Protein AF-A0A1Q7HRQ8-F1 (afdb_monomer)

Nearest PDB structures (foldseek):
  1cnt-assembly1_1  TM=3.971E-01  e=2.167E+00  Homo sapiens
  1o3x-assembly1_A  TM=3.430E-01  e=2.167E+00  Homo sapiens
  1oxz-assembly1_A  TM=3.107E-01  e=2.297E+00  Homo sapiens

Secondary structure (DSSP, 8-state):
-----PPP-----------S----SHHHHHHHHHHHHHHHHHHHHHHHHHHHHHHHTPPTTSPP--HHHH--SS--HHHHHHHHHHHHH---HHHHHHHHHHHHHHHHHHHHHHHHHHHHTTS-S-EEE--TT--HHHHHHHIIIIIS---HHHHHHHHHTS---PPPPTTPEEEEEEETTTTEEEEEEE-TTSSS-HHHHHHHHHHHHHHHHHHHHHHHHHHHHHHHHHHHHHHHHHHHHHHHHHHHHHHHHHHHHHHHHHHHHHHHHHHHHHEEEEEEEEHHHHHHTTSB-SSS-SB-S-S-----EEEETTT--EEEE-GGGGT-S---EEEEESTTS-BTTTEEEEE-TTT--EEEEES-HHHHTT-EEEEEEE-

Mean predicted aligned error: 17.18 Å

Radius of gyration: 60.54 Å; Cα contacts (8 Å, |Δi|>4): 424; chains: 1; bounding box: 107×87×144 Å

Sequence (379 aa):
MVVLGPVACSQGSEQLGFSKPTPATPEELLAELKEHQQRIDQATDAVLKRINEFNASRKPGERTIQFGEIFSQDFTDAQRDVLNQMITEEKDVSYKSLLEKIVADRDTIQNLQEKVMHLEQSLPDKFVVAKKGDRQHDLAMNYLVNESQVDPAKAKELLSQVDQTDELVPGNKVWFAYDPKQDVFRTYVTRGEANQTPLAVRRALQRKIISERDEARTERDSAQSERDAARAEVSQLQQVKAGLESDIAALQQNKAALEASVARLSGDLSFRQNSLFYHAANVRDLKERGVLSGVLKRVQDVKPVNFDTALDLRENTTITLEPRSFGLEHIGRVRVLPPIFQEGRDFRVETSEETGIARVTILDPELFKGKEVLLAVGG

pLDDT: mean 80.05, std 15.27, range [27.97, 98.0]

Solvent-accessible surface area (backbone atoms only — not comparable to full-atom values): 21644 Å² total; per-residue (Å²): 133,87,86,89,79,89,78,87,79,81,86,69,94,73,81,94,66,88,82,65,79,75,68,89,44,70,66,51,44,54,51,51,47,50,52,41,50,53,51,37,49,54,36,50,52,52,37,54,51,46,44,52,55,54,43,72,72,51,58,95,91,55,91,68,74,56,71,64,63,72,55,54,98,65,87,51,71,69,38,54,50,54,53,53,49,50,46,69,71,46,81,50,70,68,58,30,54,48,50,52,50,43,51,53,37,47,55,50,37,52,57,40,49,55,50,42,55,58,52,62,72,69,58,67,94,62,64,45,72,37,47,85,87,53,48,61,64,59,56,50,48,47,44,34,38,72,74,66,66,39,55,70,71,58,39,53,56,49,53,72,75,45,87,68,85,62,68,70,48,52,31,19,27,39,34,70,50,72,40,86,88,78,70,46,63,48,71,50,72,42,29,68,76,24,97,53,36,40,67,55,52,54,50,50,52,53,49,48,57,49,50,55,51,50,52,55,48,52,52,49,54,51,54,49,53,53,50,53,51,53,51,51,50,51,53,51,51,52,53,52,48,54,50,51,53,50,52,51,53,52,51,51,53,51,49,52,53,49,52,54,48,52,52,50,52,52,49,53,51,52,46,48,55,39,12,30,25,30,34,76,46,28,48,66,59,36,38,76,65,48,35,40,48,97,86,51,98,45,77,46,101,46,75,85,79,70,55,81,41,73,40,48,50,87,83,48,49,70,49,79,46,58,23,69,87,53,80,31,89,35,33,78,43,76,40,67,34,66,78,86,60,44,79,82,67,38,27,40,80,48,61,38,88,89,76,12,33,31,37,41,36,53,65,41,54,82,82,38,37,57,34,76,35,41,36,38,35,39,97

Foldseek 3Di:
DDDDDDDDDPPDPDDVDPPDPDQPDLVSLLVLLVVLLVLLVVLLVLLVVLLVVLQVPDDPPDDGDASCLQDDPDRDPVSVVVLVVCLVPDPDPVSNVSSVSSSVSSVSSVVSVVVSVVSVVVHDPDWDFDDPPDFLLVVQLCCCCPVVVHDSVLSVVQSVVEDRPQDDDGQKIKDWDADPVVRHIYIDIACGGPPDGSSRVVVVVVSVVVVVVVVVVVVVVVVVVVVVVVVVVVVVVVVVVVVVVVVVVVVVVVVVVVVVVVVVVVVVVLQLQQKFQEDEEELVVCVVQVQADPPDRAGDPHDDPPSPDIDRNVVFQKDKAAQVVHVHPAFPDKDKPPPVADDPAQWHWDADPVRRMIMIGGPNSNVRGNYYIYIHTYD

Structure (mmCIF, N/CA/C/O backbone):
data_AF-A0A1Q7HRQ8-F1
#
_entry.id   AF-A0A1Q7HRQ8-F1
#
loop_
_atom_site.group_PDB
_atom_site.id
_atom_site.type_symbol
_atom_site.label_atom_id
_atom_site.label_alt_id
_atom_site.label_comp_id
_atom_site.label_asym_id
_atom_site.label_entity_id
_atom_site.label_seq_id
_atom_site.pdbx_PDB_ins_code
_atom_site.Cartn_x
_atom_site.Cartn_y
_atom_site.Cartn_z
_atom_site.occupancy
_atom_site.B_iso_or_equiv
_atom_site.auth_seq_id
_atom_site.auth_comp_id
_atom_site.auth_asym_id
_atom_site.auth_atom_id
_atom_site.pdbx_PDB_model_num
ATOM 1 N N . MET A 1 1 ? 49.854 65.544 -51.986 1.00 34.00 1 MET A N 1
ATOM 2 C CA . MET A 1 1 ? 50.172 65.742 -50.557 1.00 34.00 1 MET A CA 1
ATOM 3 C C . MET A 1 1 ? 49.257 64.802 -49.773 1.00 34.00 1 MET A C 1
ATOM 5 O O . MET A 1 1 ? 48.062 64.965 -49.939 1.00 34.00 1 MET A O 1
ATOM 9 N N . VAL A 1 2 ? 49.829 63.827 -49.035 1.00 33.28 2 VAL A N 1
ATOM 10 C CA . VAL A 1 2 ? 49.237 62.997 -47.937 1.00 33.28 2 VAL A CA 1
ATOM 11 C C . VAL A 1 2 ? 47.999 62.138 -48.317 1.00 33.28 2 VAL A C 1
ATOM 13 O O . VAL A 1 2 ? 46.956 62.694 -48.613 1.00 33.28 2 VAL A O 1
ATOM 16 N N . VAL A 1 3 ? 48.060 60.814 -48.561 1.00 33.09 3 VAL A N 1
ATOM 17 C CA . VAL A 1 3 ? 48.326 59.589 -47.739 1.00 33.09 3 VAL A CA 1
ATOM 18 C C . VAL A 1 3 ? 47.228 59.234 -46.705 1.00 33.09 3 VAL A C 1
ATOM 20 O O . VAL A 1 3 ? 46.847 60.078 -45.904 1.00 33.09 3 VAL A O 1
ATOM 23 N N . LEU A 1 4 ? 46.871 57.928 -46.694 1.00 29.86 4 LEU A N 1
ATOM 24 C CA . LEU A 1 4 ? 46.039 57.113 -45.766 1.00 29.86 4 LEU A CA 1
ATOM 25 C C . LEU A 1 4 ? 44.524 57.173 -46.047 1.00 29.86 4 LEU A C 1
ATOM 27 O O . LEU A 1 4 ? 43.959 58.253 -46.070 1.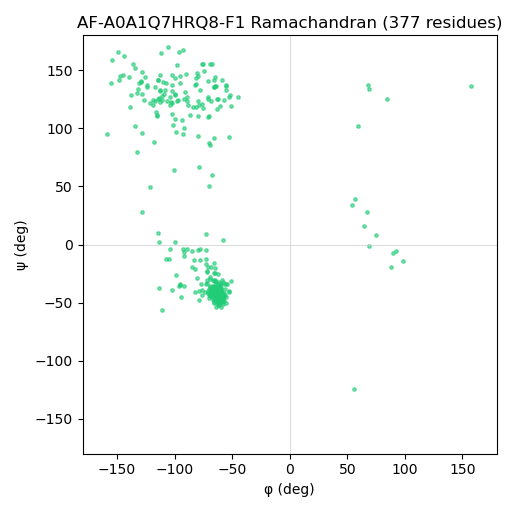00 29.86 4 LEU A O 1
ATOM 31 N N . GLY A 1 5 ? 43.745 56.105 -46.246 1.00 28.77 5 GLY A N 1
ATOM 32 C CA . GLY A 1 5 ? 43.883 54.641 -46.206 1.00 28.77 5 GLY A CA 1
ATOM 33 C C . GLY A 1 5 ? 42.454 54.087 -45.983 1.00 28.77 5 GLY A C 1
ATOM 34 O O . GLY A 1 5 ? 41.733 54.692 -45.189 1.00 28.77 5 GLY A O 1
ATOM 35 N N . PRO A 1 6 ? 41.961 53.034 -46.665 1.00 33.34 6 PRO A N 1
ATOM 36 C CA . PRO A 1 6 ? 40.614 52.540 -46.387 1.00 33.34 6 PRO A CA 1
ATOM 37 C C . PRO A 1 6 ? 40.611 51.629 -45.156 1.00 33.34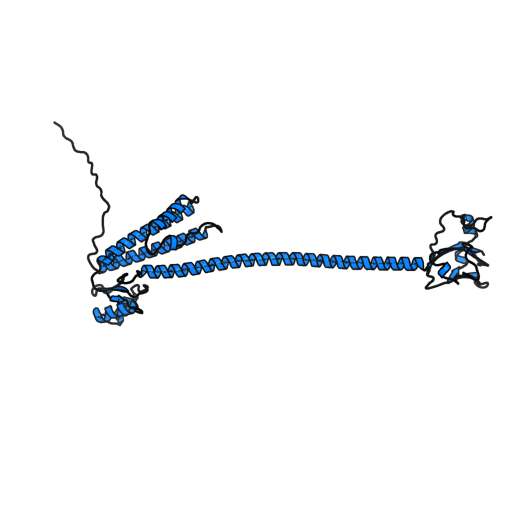 6 PRO A C 1
ATOM 39 O O . PRO A 1 6 ? 41.266 50.588 -45.115 1.00 33.34 6 PRO A O 1
ATOM 42 N N . VAL A 1 7 ? 39.855 52.069 -44.150 1.00 35.72 7 VAL A N 1
ATOM 43 C CA . VAL A 1 7 ? 39.479 51.313 -42.956 1.00 35.72 7 VAL A CA 1
ATOM 44 C C . VAL A 1 7 ? 38.591 50.138 -43.363 1.00 35.72 7 VAL A C 1
ATOM 46 O O . VAL A 1 7 ? 37.691 50.264 -44.191 1.00 35.72 7 VAL A O 1
ATOM 49 N N . ALA A 1 8 ? 38.889 48.994 -42.759 1.00 30.92 8 ALA A N 1
ATOM 50 C CA . ALA A 1 8 ? 38.213 47.726 -42.927 1.00 30.92 8 ALA A CA 1
ATOM 51 C C . ALA A 1 8 ? 36.701 47.803 -42.647 1.00 30.92 8 ALA A C 1
ATOM 53 O O . ALA A 1 8 ? 36.262 48.283 -41.605 1.00 30.92 8 ALA A O 1
ATOM 54 N N . CYS A 1 9 ? 35.924 47.216 -43.553 1.00 32.56 9 CYS A N 1
ATOM 55 C CA . CYS A 1 9 ? 34.624 46.618 -43.270 1.00 32.56 9 CYS A CA 1
ATOM 56 C C . CYS A 1 9 ? 34.618 45.245 -43.945 1.00 32.56 9 CYS A C 1
ATOM 58 O O . CYS A 1 9 ? 34.102 45.076 -45.044 1.00 32.56 9 CYS A O 1
ATOM 60 N N . SER A 1 10 ? 35.250 44.259 -43.305 1.00 30.36 10 SER A N 1
ATOM 61 C CA . SER A 1 10 ? 34.980 42.858 -43.605 1.00 30.36 10 SER A CA 1
ATOM 62 C C . SER A 1 10 ? 33.692 42.467 -42.882 1.00 30.36 10 SER A C 1
ATOM 64 O O . SER A 1 10 ? 33.711 42.078 -41.714 1.00 30.36 10 SER A O 1
ATOM 66 N N . GLN A 1 11 ? 32.560 42.569 -43.574 1.00 38.03 11 GLN A N 1
ATOM 67 C CA . GLN A 1 11 ? 31.455 41.649 -43.325 1.00 38.03 11 GLN A CA 1
ATOM 68 C C . GLN A 1 11 ? 31.898 40.277 -43.843 1.00 38.03 11 GLN A C 1
ATOM 70 O O . GLN A 1 11 ? 31.722 39.950 -45.011 1.00 38.03 11 GLN A O 1
ATOM 75 N N . GLY A 1 12 ? 32.565 39.518 -42.975 1.00 27.97 12 GLY A N 1
ATOM 76 C CA . GLY A 1 12 ? 32.836 38.101 -43.176 1.00 27.97 12 GLY A CA 1
ATOM 77 C C . GLY A 1 12 ? 31.718 37.301 -42.529 1.00 27.97 12 GLY A C 1
ATOM 78 O O . GLY A 1 12 ? 31.735 37.062 -41.326 1.00 27.97 12 GLY A O 1
ATOM 79 N N . SER A 1 13 ? 30.726 36.924 -43.325 1.00 36.97 13 SER A N 1
ATOM 80 C CA . SER A 1 13 ? 29.833 35.811 -43.032 1.00 36.97 13 SER A CA 1
ATOM 81 C C . SER A 1 13 ? 30.621 34.500 -43.140 1.00 36.97 13 SER A C 1
ATOM 83 O O . SER A 1 13 ? 30.630 33.860 -44.185 1.00 36.97 13 SER A O 1
ATOM 85 N N . GLU A 1 14 ? 31.291 34.114 -42.062 1.00 34.00 14 GLU A N 1
ATOM 86 C CA . GLU A 1 14 ? 31.842 32.777 -41.813 1.00 34.00 14 GLU A CA 1
ATOM 87 C C . GLU A 1 14 ? 31.539 32.517 -40.325 1.00 34.00 14 GLU A C 1
ATOM 89 O O . GLU A 1 14 ? 31.901 33.320 -39.477 1.00 34.00 14 GLU A O 1
ATOM 94 N N . GLN A 1 15 ? 30.762 31.521 -39.905 1.00 36.91 15 GLN A N 1
ATOM 95 C CA . GLN A 1 15 ? 31.028 30.096 -40.052 1.00 36.91 15 GLN A CA 1
ATOM 96 C C . GLN A 1 15 ? 29.711 29.297 -39.947 1.00 36.91 15 GLN A C 1
ATOM 98 O O . GLN A 1 15 ? 29.283 28.905 -38.866 1.00 36.91 15 GLN A O 1
ATOM 103 N N . LEU A 1 16 ? 29.104 28.983 -41.090 1.00 39.59 16 LEU A N 1
ATOM 104 C CA . LEU A 1 16 ? 28.415 27.703 -41.294 1.00 39.59 16 LEU A CA 1
ATOM 105 C C . LEU A 1 16 ? 29.382 26.828 -42.100 1.00 39.59 16 LEU A C 1
ATOM 107 O O . LEU A 1 16 ? 29.185 26.556 -43.280 1.00 39.59 16 LEU A O 1
ATOM 111 N N . GLY A 1 17 ? 30.523 26.523 -41.483 1.00 31.11 17 GLY A N 1
ATOM 112 C CA . GLY A 1 17 ? 31.618 25.791 -42.105 1.00 31.11 17 GLY A CA 1
ATOM 113 C C . GLY A 1 17 ? 31.499 24.304 -41.818 1.00 31.11 17 GLY A C 1
ATOM 114 O O . GLY A 1 17 ? 31.771 23.858 -40.705 1.00 31.11 17 GLY A O 1
ATOM 115 N N . PHE A 1 18 ? 31.115 23.547 -42.843 1.00 43.50 18 PHE A N 1
ATOM 116 C CA . PHE A 1 18 ? 31.461 22.140 -43.000 1.00 43.50 18 PHE A CA 1
ATOM 117 C C . PHE A 1 18 ? 32.987 21.992 -42.878 1.00 43.50 18 PHE A C 1
ATOM 119 O O . PHE A 1 18 ? 33.711 22.171 -43.851 1.00 43.50 18 PHE A O 1
ATOM 126 N N . SER A 1 19 ? 33.483 21.717 -41.672 1.00 41.75 19 SER A N 1
ATOM 127 C CA . SER A 1 19 ? 34.924 21.638 -41.389 1.00 41.75 19 SER A CA 1
ATOM 128 C C . SER A 1 19 ? 35.321 20.269 -40.841 1.00 41.75 19 SER A C 1
ATOM 130 O O . SER A 1 19 ? 36.021 20.152 -39.838 1.00 41.75 19 SER A O 1
ATOM 132 N N . LYS A 1 20 ? 34.878 19.220 -41.529 1.00 44.28 20 LYS A N 1
ATOM 133 C CA . LYS A 1 20 ? 35.647 17.983 -41.679 1.00 44.28 20 LYS A CA 1
ATOM 134 C C . LYS A 1 20 ? 35.683 17.664 -43.177 1.00 44.28 20 LYS A C 1
ATOM 136 O O . LYS A 1 20 ? 34.682 17.925 -43.847 1.00 44.28 20 LYS A O 1
ATOM 141 N N . PRO A 1 21 ? 36.811 17.175 -43.724 1.00 50.03 21 PRO A N 1
ATOM 142 C CA . PRO A 1 21 ? 36.829 16.703 -45.102 1.00 50.03 21 PRO A CA 1
ATOM 143 C C . PRO A 1 21 ? 35.741 15.638 -45.259 1.00 50.03 21 PRO A C 1
ATOM 145 O O . PRO A 1 21 ? 35.572 14.808 -44.366 1.00 50.03 21 PRO A O 1
ATOM 148 N N . THR A 1 22 ? 34.986 15.697 -46.358 1.00 49.09 22 THR A N 1
ATOM 149 C CA . THR A 1 22 ? 34.034 14.652 -46.745 1.00 49.09 22 THR A CA 1
ATOM 150 C C . THR A 1 22 ? 34.717 13.293 -46.567 1.00 49.09 22 THR A C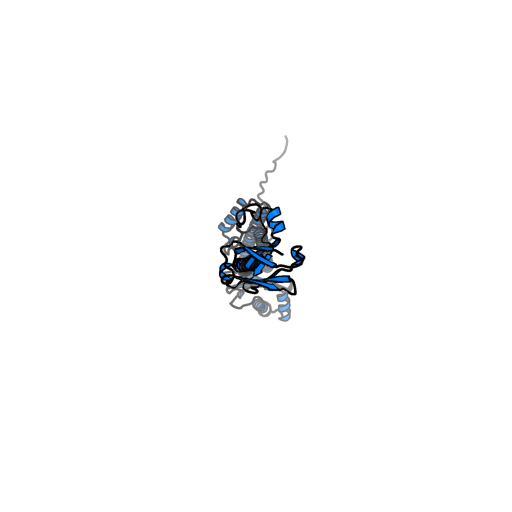 1
ATOM 152 O O . THR A 1 22 ? 35.829 13.152 -47.086 1.00 49.09 22 THR A O 1
ATOM 155 N N . PRO A 1 23 ? 34.126 12.330 -45.835 1.00 53.41 23 PRO A N 1
ATOM 156 C CA . PRO A 1 23 ? 34.759 11.037 -45.588 1.00 53.41 23 PRO A CA 1
ATOM 157 C C . PRO A 1 23 ? 35.219 10.432 -46.915 1.00 53.41 23 PRO A C 1
ATOM 159 O O . PRO A 1 23 ? 34.419 10.254 -47.836 1.00 53.41 23 PRO A O 1
ATOM 162 N N . ALA A 1 24 ? 36.523 10.207 -47.056 1.00 60.47 24 ALA A N 1
ATOM 163 C CA . ALA A 1 24 ? 37.136 9.879 -48.339 1.00 60.47 24 ALA A CA 1
ATOM 164 C C . ALA A 1 24 ? 37.020 8.381 -48.654 1.00 60.47 24 ALA A C 1
ATOM 166 O O . ALA A 1 24 ? 37.250 7.962 -49.790 1.00 60.47 24 ALA A O 1
ATOM 167 N N . THR A 1 25 ? 36.659 7.569 -47.655 1.00 67.62 25 THR A N 1
ATOM 168 C CA . THR A 1 25 ? 36.551 6.114 -47.768 1.00 67.62 25 THR A CA 1
ATOM 169 C C . THR A 1 25 ? 35.262 5.576 -47.127 1.00 67.62 25 THR A C 1
ATOM 171 O O . THR A 1 25 ? 34.768 6.143 -46.149 1.00 67.62 25 THR A O 1
ATOM 174 N N . PRO A 1 26 ? 34.725 4.439 -47.617 1.00 67.44 26 PRO A N 1
ATOM 175 C CA . PRO A 1 26 ? 33.614 3.726 -46.975 1.00 67.44 26 PRO A CA 1
ATOM 176 C C . PRO A 1 26 ? 33.816 3.429 -45.489 1.00 67.44 26 PRO A C 1
ATOM 178 O O . PRO A 1 26 ? 32.873 3.376 -44.709 1.00 67.44 26 PRO A O 1
ATOM 181 N N . GLU A 1 27 ? 35.065 3.227 -45.098 1.00 67.62 27 GLU A N 1
ATOM 182 C CA . GLU A 1 27 ? 35.464 2.939 -43.732 1.00 67.62 27 GLU A CA 1
ATOM 183 C C . GLU A 1 27 ? 35.294 4.128 -42.789 1.00 67.62 27 GLU A C 1
ATOM 185 O O . GLU A 1 27 ? 34.790 3.960 -41.677 1.00 67.62 27 GLU A O 1
ATOM 190 N N . GLU A 1 28 ? 35.678 5.321 -43.243 1.00 72.69 28 GLU A N 1
ATOM 191 C CA . GLU A 1 28 ? 35.481 6.571 -42.508 1.00 72.69 28 GLU A CA 1
ATOM 192 C C . GLU A 1 28 ? 33.989 6.908 -42.390 1.00 72.69 28 GLU A C 1
ATOM 194 O O . GLU A 1 28 ? 33.544 7.296 -41.311 1.00 72.69 28 GLU A O 1
ATOM 199 N N . LEU A 1 29 ? 33.202 6.663 -43.448 1.00 73.12 29 LEU A N 1
ATOM 200 C CA . LEU A 1 29 ? 31.741 6.822 -43.428 1.00 73.12 29 LEU A CA 1
ATOM 201 C C . LEU A 1 29 ? 31.083 5.936 -42.367 1.00 73.12 29 LEU A C 1
ATOM 203 O O . LEU A 1 29 ? 30.285 6.414 -41.564 1.00 73.12 29 LEU A O 1
ATOM 207 N N . LEU A 1 30 ? 31.434 4.647 -42.336 1.00 71.06 30 LEU A N 1
ATOM 208 C CA . LEU A 1 30 ? 30.889 3.694 -41.365 1.00 71.06 30 LEU A CA 1
ATOM 209 C C . LEU A 1 30 ? 31.308 4.032 -39.926 1.00 71.06 30 LEU A C 1
ATOM 211 O O . LEU A 1 30 ? 30.523 3.846 -38.995 1.00 71.06 30 LEU A O 1
ATOM 215 N N . ALA A 1 31 ? 32.528 4.538 -39.730 1.00 74.69 31 ALA A N 1
ATOM 216 C CA . ALA A 1 31 ? 32.993 4.986 -38.421 1.00 74.69 31 ALA A CA 1
ATOM 217 C C . ALA A 1 31 ? 32.222 6.225 -37.929 1.00 74.69 31 ALA A C 1
ATOM 219 O O . ALA A 1 31 ? 31.790 6.250 -36.776 1.00 74.69 31 ALA A O 1
ATOM 220 N N . GLU A 1 32 ? 31.997 7.216 -38.797 1.00 78.31 32 GLU A N 1
ATOM 221 C CA . GLU A 1 32 ? 31.245 8.432 -38.457 1.00 78.31 32 GLU A CA 1
ATOM 222 C C . GLU A 1 32 ? 29.758 8.136 -38.202 1.00 78.31 32 GLU A C 1
ATOM 224 O O . GLU A 1 32 ? 29.182 8.621 -37.226 1.00 78.31 32 GLU A O 1
ATOM 229 N N . LEU A 1 33 ? 29.160 7.250 -39.003 1.00 74.88 33 LEU A N 1
ATOM 230 C CA . LEU A 1 33 ? 27.805 6.732 -38.797 1.00 74.88 33 LEU A CA 1
ATOM 231 C C . LEU A 1 33 ? 27.634 6.065 -37.428 1.00 74.88 33 LEU A C 1
ATOM 233 O O . LEU A 1 33 ? 26.642 6.310 -36.734 1.00 74.88 33 LEU A O 1
ATOM 237 N N . LYS A 1 34 ? 28.607 5.244 -37.022 1.00 72.25 34 LYS A N 1
ATOM 238 C CA . LYS A 1 34 ? 28.610 4.594 -35.708 1.00 72.25 34 LYS A CA 1
ATOM 239 C C . LYS A 1 34 ? 28.783 5.605 -34.573 1.00 72.25 34 LYS A C 1
ATOM 241 O O . LYS A 1 34 ? 28.069 5.526 -33.576 1.00 72.25 34 LYS A O 1
ATOM 246 N N . GLU A 1 35 ? 29.683 6.578 -34.726 1.00 80.19 35 GLU A N 1
ATOM 247 C CA . GLU A 1 35 ? 29.875 7.650 -33.740 1.00 80.19 35 GLU A CA 1
ATOM 248 C C . GLU A 1 35 ? 28.579 8.451 -33.537 1.00 80.19 35 GLU A C 1
ATOM 250 O O . GLU A 1 35 ? 28.166 8.711 -32.406 1.00 80.19 35 GLU A O 1
ATOM 255 N N . HIS A 1 36 ? 27.912 8.834 -34.628 1.00 78.88 36 HIS A N 1
ATOM 256 C CA . HIS A 1 36 ? 26.669 9.597 -34.560 1.00 78.88 36 HIS A CA 1
ATOM 257 C C . HIS A 1 36 ? 25.531 8.796 -33.924 1.00 78.88 36 HIS A C 1
ATOM 259 O O . HIS A 1 36 ? 24.822 9.349 -33.084 1.00 78.88 36 HIS A O 1
ATOM 265 N N . GLN A 1 37 ? 25.399 7.501 -34.226 1.00 72.88 37 GLN A N 1
ATOM 266 C CA . GLN A 1 37 ? 24.450 6.628 -33.527 1.00 72.88 37 GLN A CA 1
ATOM 267 C C . GLN A 1 37 ? 24.729 6.562 -32.022 1.00 72.88 37 GLN A C 1
ATOM 269 O O . GLN A 1 37 ? 23.830 6.822 -31.226 1.00 72.88 37 GLN A O 1
ATOM 274 N N . GLN A 1 38 ? 25.981 6.332 -31.620 1.00 76.69 38 GLN A N 1
ATOM 275 C CA . GLN A 1 38 ? 26.338 6.261 -30.202 1.00 76.69 38 GLN A CA 1
ATOM 276 C C . GLN A 1 38 ? 26.032 7.572 -29.458 1.00 76.69 38 GLN A C 1
ATOM 278 O O . GLN A 1 38 ? 25.578 7.560 -28.314 1.00 76.69 38 GLN A O 1
ATOM 283 N N . ARG A 1 39 ? 26.249 8.723 -30.103 1.00 79.62 39 ARG A N 1
ATOM 284 C CA . ARG A 1 39 ? 25.900 10.034 -29.534 1.00 79.62 39 ARG A CA 1
ATOM 285 C C . ARG A 1 39 ? 24.393 10.232 -29.421 1.00 79.62 39 ARG A C 1
ATOM 287 O O . ARG A 1 39 ? 23.931 10.778 -28.421 1.00 79.62 39 ARG A O 1
ATOM 294 N N . ILE A 1 40 ? 23.633 9.765 -30.411 1.00 77.06 40 ILE A N 1
ATOM 295 C CA . ILE A 1 40 ? 22.170 9.754 -30.351 1.00 77.06 40 ILE A CA 1
ATOM 296 C C . ILE A 1 40 ? 21.699 8.929 -29.147 1.00 77.06 40 ILE A C 1
ATOM 298 O O . ILE A 1 40 ? 20.793 9.356 -28.431 1.00 77.06 40 ILE A O 1
ATOM 302 N N . ASP A 1 41 ? 22.325 7.787 -28.884 1.00 72.88 41 ASP A N 1
ATOM 303 C CA . ASP A 1 41 ? 21.980 6.916 -27.759 1.00 72.88 41 ASP A CA 1
ATOM 304 C C . ASP A 1 41 ? 22.258 7.565 -26.412 1.00 72.88 41 ASP A C 1
ATOM 306 O O . ASP A 1 41 ? 21.367 7.650 -25.570 1.00 72.88 41 ASP A O 1
ATOM 310 N N . GLN A 1 42 ? 23.459 8.118 -26.247 1.00 80.25 42 GLN A N 1
ATOM 311 C CA . GLN A 1 42 ? 23.848 8.832 -25.033 1.00 80.25 42 GLN A CA 1
ATOM 312 C C . GLN A 1 42 ? 22.912 10.008 -24.736 1.00 80.25 42 GLN A C 1
ATOM 314 O O . GLN A 1 42 ? 22.495 10.191 -23.592 1.00 80.25 42 GLN A O 1
ATOM 319 N N . ALA A 1 43 ? 22.550 10.786 -25.760 1.00 81.06 43 ALA A N 1
ATOM 320 C CA . ALA A 1 43 ? 21.588 11.874 -25.617 1.00 81.06 43 ALA A CA 1
ATOM 321 C C . ALA A 1 43 ? 20.188 11.345 -25.259 1.00 81.06 43 ALA A C 1
ATOM 323 O O . ALA A 1 43 ? 19.502 11.919 -24.417 1.00 81.06 43 ALA A O 1
ATOM 324 N N . THR A 1 44 ? 19.776 10.213 -25.837 1.00 76.44 44 THR A N 1
ATOM 325 C CA . THR A 1 44 ? 18.477 9.587 -25.540 1.00 76.44 44 THR A CA 1
ATOM 326 C C . THR A 1 44 ? 18.401 9.122 -24.085 1.00 76.44 44 THR A C 1
ATOM 328 O O . THR A 1 44 ? 17.426 9.416 -23.391 1.00 76.44 44 THR A O 1
ATOM 331 N N . ASP A 1 45 ? 19.443 8.448 -23.598 1.00 77.06 45 ASP A N 1
ATOM 332 C CA . ASP A 1 45 ? 19.545 8.001 -22.208 1.00 77.06 45 ASP A CA 1
ATOM 333 C C . ASP A 1 45 ? 19.593 9.183 -21.233 1.00 77.06 45 ASP A C 1
ATOM 335 O O . ASP A 1 45 ? 18.968 9.144 -20.167 1.00 77.06 45 ASP A O 1
ATOM 339 N N . ALA A 1 46 ? 20.288 10.264 -21.603 1.00 82.69 46 ALA A N 1
ATOM 340 C CA . ALA A 1 46 ? 20.312 11.493 -20.822 1.00 82.69 46 ALA A CA 1
ATOM 341 C C . ALA A 1 46 ? 18.907 12.099 -20.686 1.00 82.69 46 ALA A C 1
ATOM 343 O O . ALA A 1 46 ? 18.502 12.435 -19.570 1.00 82.69 46 ALA A O 1
ATOM 344 N N . VAL A 1 47 ? 18.131 12.163 -21.775 1.00 81.69 47 VAL A N 1
ATOM 345 C CA . VAL A 1 47 ? 16.742 12.640 -21.717 1.00 81.69 47 VAL A CA 1
ATOM 346 C C . VAL A 1 47 ? 15.886 11.735 -20.843 1.00 81.69 47 VAL A C 1
ATOM 348 O O . VAL A 1 47 ? 15.177 12.234 -19.973 1.00 81.69 47 VAL A O 1
ATOM 351 N N . LEU A 1 48 ? 15.979 10.413 -21.004 1.00 79.50 48 LEU A N 1
ATOM 352 C CA . LEU A 1 48 ? 15.245 9.470 -20.157 1.00 79.50 48 LEU A CA 1
ATOM 353 C C . LEU A 1 48 ? 15.545 9.693 -18.675 1.00 79.50 48 LEU A C 1
ATOM 355 O O . LEU A 1 48 ? 14.632 9.742 -17.850 1.00 79.50 48 LEU A O 1
ATOM 359 N N . LYS A 1 49 ? 16.821 9.861 -18.325 1.00 82.94 49 LYS A N 1
ATOM 360 C CA . LYS A 1 49 ? 17.228 10.146 -16.950 1.00 82.94 49 LYS A CA 1
ATOM 361 C C . LYS A 1 49 ? 16.619 11.455 -16.445 1.00 82.94 49 LYS A C 1
ATOM 363 O O . LYS A 1 49 ? 16.079 11.470 -15.344 1.00 82.94 49 LYS A O 1
ATOM 368 N N . ARG A 1 50 ? 16.629 12.512 -17.259 1.00 84.62 50 ARG A N 1
ATOM 369 C CA . ARG A 1 50 ? 16.054 13.820 -16.902 1.00 84.62 50 ARG A CA 1
ATOM 370 C C . ARG A 1 50 ? 14.541 13.793 -16.752 1.00 84.62 50 ARG A C 1
ATOM 372 O O . ARG A 1 50 ? 14.031 14.419 -15.833 1.00 84.62 50 ARG A O 1
ATOM 379 N N . ILE A 1 51 ? 13.833 13.051 -17.600 1.00 82.69 51 ILE A N 1
ATOM 380 C CA . ILE A 1 51 ? 12.387 12.840 -17.452 1.00 82.69 51 ILE A CA 1
ATOM 381 C C . ILE A 1 51 ? 12.096 12.127 -16.134 1.00 82.69 51 ILE A C 1
ATOM 383 O O . ILE A 1 51 ? 11.208 12.545 -15.399 1.00 82.69 51 ILE A O 1
ATOM 387 N N . ASN A 1 52 ? 12.862 11.081 -15.804 1.00 80.62 52 ASN A N 1
ATOM 388 C CA . ASN A 1 52 ? 12.698 10.371 -14.536 1.00 80.62 52 ASN A CA 1
ATOM 389 C C . ASN A 1 52 ? 12.973 11.290 -13.334 1.00 80.62 52 ASN A C 1
ATOM 391 O O . ASN A 1 52 ? 12.211 11.271 -12.372 1.00 80.62 52 ASN A O 1
ATOM 395 N N . GLU A 1 53 ? 14.036 12.098 -13.390 1.00 84.44 53 GLU A N 1
ATOM 396 C CA . GLU A 1 53 ? 14.363 13.095 -12.361 1.00 84.44 53 GLU A CA 1
ATOM 397 C C . GLU A 1 53 ? 13.238 14.127 -12.204 1.00 84.44 53 GLU A C 1
ATOM 399 O O . GLU A 1 53 ? 12.787 14.382 -11.087 1.00 84.44 53 GLU A O 1
ATOM 404 N N . PHE A 1 54 ? 12.735 14.663 -13.319 1.00 84.25 54 PHE A N 1
ATOM 405 C CA . PHE A 1 54 ? 11.611 15.593 -13.337 1.00 84.25 54 PHE A CA 1
ATOM 406 C C . PHE A 1 54 ? 10.359 14.954 -12.722 1.00 84.25 54 PHE A C 1
ATOM 408 O O . PHE A 1 54 ? 9.824 15.482 -11.753 1.00 84.25 54 PHE A O 1
ATOM 415 N N . ASN A 1 55 ? 9.935 13.781 -13.195 1.00 84.12 55 ASN A N 1
ATOM 416 C CA . ASN A 1 55 ? 8.729 13.108 -12.708 1.00 84.12 55 ASN A CA 1
ATOM 417 C C . ASN A 1 55 ? 8.819 12.724 -11.224 1.00 84.12 55 ASN A C 1
ATOM 419 O O . ASN A 1 55 ? 7.841 12.880 -10.499 1.00 84.12 55 ASN A O 1
ATOM 423 N N . ALA A 1 56 ? 9.985 12.275 -10.750 1.00 81.75 56 ALA A N 1
ATOM 424 C CA . ALA A 1 56 ? 10.192 11.914 -9.346 1.00 81.75 56 ALA A CA 1
ATOM 425 C C . ALA A 1 56 ? 10.094 13.115 -8.391 1.00 81.75 56 ALA A C 1
ATOM 427 O O . ALA A 1 56 ? 9.798 12.944 -7.211 1.00 81.75 56 ALA A O 1
ATOM 428 N N . SER A 1 57 ? 10.344 14.325 -8.891 1.00 81.00 57 SER A N 1
ATOM 429 C CA . SER A 1 57 ? 10.223 15.562 -8.115 1.00 81.00 57 SER A CA 1
ATOM 430 C C . SER A 1 57 ? 8.798 16.138 -8.064 1.00 81.00 57 SER A C 1
ATOM 432 O O . SER A 1 57 ? 8.553 17.103 -7.335 1.00 81.00 57 SER A O 1
ATOM 434 N N . ARG A 1 58 ? 7.838 15.548 -8.794 1.00 80.50 58 ARG A N 1
ATOM 435 C CA . ARG A 1 58 ? 6.444 16.018 -8.841 1.00 80.50 58 ARG A CA 1
ATOM 436 C C . ARG A 1 58 ? 5.636 15.537 -7.648 1.00 80.50 58 ARG A C 1
ATOM 438 O O . ARG A 1 58 ? 5.774 14.405 -7.184 1.00 80.50 58 ARG A O 1
ATOM 445 N N . LYS A 1 59 ? 4.741 16.401 -7.170 1.00 77.94 59 LYS A N 1
ATOM 446 C CA . LYS A 1 59 ? 3.760 16.016 -6.149 1.00 77.94 59 LYS A CA 1
ATOM 447 C C . LYS A 1 59 ? 2.632 15.189 -6.778 1.00 77.94 59 LYS A C 1
ATOM 449 O O . LYS A 1 59 ? 2.346 15.354 -7.966 1.00 77.94 59 LYS A O 1
ATOM 454 N N . PRO A 1 60 ? 1.938 14.348 -5.990 1.00 71.25 60 PRO A N 1
ATOM 455 C CA . PRO A 1 60 ? 0.757 13.636 -6.467 1.00 71.25 60 PRO A CA 1
ATOM 456 C C . PRO A 1 60 ? -0.269 14.595 -7.094 1.00 71.25 60 PRO A C 1
ATOM 458 O O . PRO A 1 60 ? -0.655 15.583 -6.472 1.00 71.25 60 PRO A O 1
ATOM 461 N N . GLY A 1 61 ? -0.694 14.304 -8.327 1.00 68.31 61 GLY A N 1
ATOM 462 C CA . GLY A 1 61 ? -1.653 15.115 -9.091 1.00 68.31 61 GLY A CA 1
ATOM 463 C C . GLY A 1 61 ? -1.040 16.213 -9.970 1.00 68.31 61 GLY A C 1
ATOM 464 O O . GLY A 1 61 ? -1.759 16.821 -10.761 1.00 68.31 61 GLY A O 1
ATOM 465 N N . GLU A 1 62 ? 0.268 16.461 -9.886 1.00 76.56 62 GLU A N 1
ATOM 466 C CA . GLU A 1 62 ? 0.954 17.366 -10.810 1.00 76.56 62 GLU A CA 1
ATOM 467 C C . GLU A 1 62 ? 1.287 16.671 -12.140 1.00 76.56 62 GLU A C 1
ATOM 469 O O . GLU A 1 62 ? 1.572 15.475 -12.188 1.00 76.56 62 GLU A O 1
ATOM 474 N N . ARG A 1 63 ? 1.279 17.432 -13.245 1.00 76.50 63 ARG A N 1
ATOM 475 C CA . ARG A 1 63 ? 1.564 16.893 -14.583 1.00 76.50 63 ARG A CA 1
ATOM 476 C C . ARG A 1 63 ? 2.994 16.354 -14.666 1.00 76.50 63 ARG A C 1
ATOM 478 O O . ARG A 1 63 ? 3.944 17.103 -14.424 1.00 76.50 63 ARG A O 1
ATOM 485 N N . THR A 1 64 ? 3.123 15.093 -15.062 1.00 81.25 64 THR A N 1
ATOM 486 C CA . THR A 1 64 ? 4.376 14.419 -15.430 1.00 81.25 64 THR A CA 1
ATOM 487 C C . THR A 1 64 ? 4.582 14.450 -16.942 1.00 81.25 64 THR A C 1
ATOM 489 O O . THR A 1 64 ? 3.642 14.712 -17.691 1.00 81.25 64 THR A O 1
ATOM 492 N N . ILE A 1 65 ? 5.798 14.151 -17.393 1.00 77.56 65 ILE A N 1
ATOM 493 C CA . ILE A 1 65 ? 6.122 14.024 -18.816 1.00 77.56 65 ILE A CA 1
ATOM 494 C C . ILE A 1 65 ? 6.363 12.562 -19.146 1.00 77.56 65 ILE A C 1
ATOM 496 O O . ILE A 1 65 ? 7.125 11.881 -18.460 1.00 77.56 65 ILE A O 1
ATOM 500 N N . GLN A 1 66 ? 5.754 12.095 -20.228 1.00 73.38 66 GLN A N 1
ATOM 501 C CA . GLN A 1 66 ? 6.036 10.777 -20.776 1.00 73.38 66 GLN A CA 1
ATOM 502 C C . GLN A 1 66 ? 7.067 10.888 -21.896 1.00 73.38 66 GLN A C 1
ATOM 504 O O . GLN A 1 66 ? 6.991 11.774 -22.744 1.00 73.38 66 GLN A O 1
ATOM 509 N N . PHE A 1 67 ? 8.018 9.956 -21.963 1.00 71.81 67 PHE A N 1
ATOM 510 C CA . PHE A 1 67 ? 9.037 9.968 -23.021 1.00 71.81 67 PHE A CA 1
ATOM 511 C C . PHE A 1 67 ? 8.429 9.935 -24.436 1.00 71.81 67 PHE A C 1
ATOM 513 O O . PHE A 1 67 ? 8.951 10.575 -25.348 1.00 71.81 67 PHE A O 1
ATOM 520 N N . GLY A 1 68 ? 7.296 9.245 -24.621 1.00 65.31 68 GLY A N 1
ATOM 521 C CA . GLY A 1 68 ? 6.569 9.206 -25.896 1.00 65.31 68 GLY A CA 1
ATOM 522 C C . GLY A 1 68 ? 5.980 10.553 -26.336 1.00 65.31 68 GLY A C 1
ATOM 523 O O . GLY A 1 68 ? 5.819 10.773 -27.534 1.00 65.31 68 GLY A O 1
ATOM 524 N N . GLU A 1 69 ? 5.725 11.473 -25.399 1.00 67.31 69 GLU A N 1
ATOM 525 C CA . GLU A 1 69 ? 5.294 12.845 -25.707 1.00 67.31 69 GLU A CA 1
ATOM 526 C C . GLU A 1 69 ? 6.438 13.678 -26.301 1.00 67.31 69 GLU A C 1
ATOM 528 O O . GLU A 1 69 ? 6.181 14.621 -27.043 1.00 67.31 69 GLU A O 1
ATOM 533 N N . ILE A 1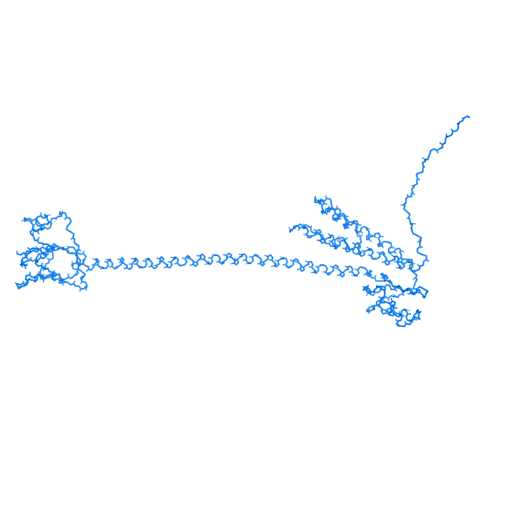 70 ? 7.691 13.301 -26.020 1.00 67.62 70 ILE A N 1
ATOM 534 C CA . ILE A 1 70 ? 8.899 14.012 -26.466 1.00 67.62 70 ILE A CA 1
ATOM 535 C C . ILE A 1 70 ? 9.486 13.396 -27.743 1.00 67.62 70 ILE A C 1
ATOM 537 O O . ILE A 1 70 ? 9.992 14.118 -28.605 1.00 67.62 70 ILE A O 1
ATOM 541 N N . PHE A 1 71 ? 9.408 12.065 -27.867 1.00 63.66 71 PHE A N 1
ATOM 542 C CA . PHE A 1 71 ? 9.968 11.300 -28.981 1.00 63.66 71 PHE A CA 1
ATOM 543 C C . PHE A 1 71 ? 8.927 10.362 -29.598 1.00 63.66 71 PHE A C 1
ATOM 545 O O . PHE A 1 71 ? 8.740 9.219 -29.156 1.00 63.66 71 PHE A O 1
ATOM 552 N N . SER A 1 72 ? 8.281 10.826 -30.667 1.00 59.81 72 SER A N 1
ATOM 553 C CA . SER A 1 72 ? 7.556 9.957 -31.601 1.00 59.81 72 SER A CA 1
ATOM 554 C C . SER A 1 72 ? 8.451 9.527 -32.774 1.00 59.81 72 SER A C 1
ATOM 556 O O . SER A 1 72 ? 9.576 10.002 -32.916 1.00 59.81 72 SER A O 1
ATOM 558 N N . GLN A 1 73 ? 8.000 8.538 -33.558 1.00 50.91 73 GLN A N 1
ATOM 559 C CA . GLN A 1 73 ? 8.757 8.015 -34.710 1.00 50.91 73 GLN A CA 1
ATOM 560 C C . GLN A 1 73 ? 8.982 9.085 -35.791 1.00 50.91 73 GLN A C 1
ATOM 562 O O . GLN A 1 73 ? 9.996 9.030 -36.483 1.00 50.91 73 GLN A O 1
ATOM 567 N N . ASP A 1 74 ? 8.092 10.079 -35.839 1.00 53.50 74 ASP A N 1
ATOM 568 C CA . ASP A 1 74 ? 8.155 11.243 -36.711 1.00 53.50 74 ASP A CA 1
ATOM 569 C C . ASP A 1 74 ? 8.330 12.485 -35.829 1.00 53.50 74 ASP A C 1
ATOM 571 O O . ASP A 1 74 ? 7.439 12.846 -35.066 1.00 53.50 74 ASP A O 1
ATOM 575 N N . PHE A 1 75 ? 9.495 13.130 -35.876 1.00 54.19 75 PHE A N 1
ATOM 576 C CA . PHE A 1 75 ? 9.785 14.317 -35.068 1.00 54.19 75 PHE A CA 1
ATOM 577 C C . PHE A 1 75 ? 8.885 15.479 -35.503 1.00 54.19 75 PHE A C 1
ATOM 579 O O . PHE A 1 75 ? 9.217 16.221 -36.421 1.00 54.19 75 PHE A O 1
ATOM 586 N N . THR A 1 76 ? 7.722 15.626 -34.870 1.00 59.59 76 THR A N 1
ATOM 587 C CA . THR A 1 76 ? 6.765 16.683 -35.218 1.00 59.59 76 THR A CA 1
ATOM 588 C C . THR A 1 76 ? 7.022 17.956 -34.413 1.00 59.59 76 THR A C 1
ATOM 590 O O . THR A 1 76 ? 7.414 17.914 -33.240 1.00 59.59 76 THR A O 1
ATOM 593 N N . ASP A 1 77 ? 6.760 19.109 -35.033 1.00 65.88 77 ASP A N 1
ATOM 594 C CA . ASP A 1 77 ? 6.824 20.425 -34.380 1.00 65.88 77 ASP A CA 1
ATOM 595 C C . ASP A 1 77 ? 5.872 20.518 -33.173 1.00 65.88 77 ASP A C 1
ATOM 597 O O . ASP A 1 77 ? 6.208 21.127 -32.160 1.00 65.88 77 ASP A O 1
ATOM 601 N N . ALA A 1 78 ? 4.746 19.799 -33.209 1.00 66.12 78 ALA A N 1
ATOM 602 C CA . ALA A 1 78 ? 3.748 19.779 -32.139 1.00 66.12 78 ALA A CA 1
ATOM 603 C C . ALA A 1 78 ? 4.289 19.274 -30.784 1.00 66.12 78 ALA A C 1
ATOM 605 O O . ALA A 1 78 ? 3.881 19.762 -29.733 1.00 66.12 78 ALA A O 1
ATOM 606 N N . GLN A 1 79 ? 5.232 18.324 -30.780 1.00 66.31 79 GLN A N 1
ATOM 607 C CA . GLN A 1 79 ? 5.858 17.830 -29.541 1.00 66.31 79 GLN A CA 1
ATOM 608 C C . GLN A 1 79 ? 6.816 18.862 -28.926 1.00 66.31 79 GLN A C 1
ATOM 610 O O . GLN A 1 79 ? 6.957 18.940 -27.704 1.00 66.31 79 GLN A O 1
ATOM 615 N N . ARG A 1 80 ? 7.445 19.690 -29.773 1.00 67.62 80 ARG A N 1
ATOM 616 C CA . ARG A 1 80 ? 8.286 20.814 -29.340 1.00 67.62 80 ARG A CA 1
ATOM 617 C C . ARG A 1 80 ? 7.443 21.865 -28.628 1.00 67.62 80 ARG A C 1
ATOM 619 O O . ARG A 1 80 ? 7.860 22.401 -27.605 1.00 67.62 80 ARG A O 1
ATOM 626 N N . ASP A 1 81 ? 6.247 22.117 -29.146 1.00 75.25 81 ASP A N 1
ATOM 627 C CA . ASP A 1 81 ? 5.344 23.124 -28.602 1.00 75.25 81 ASP A CA 1
ATOM 628 C C . ASP A 1 81 ? 4.829 22.741 -27.208 1.00 75.25 81 ASP A C 1
ATOM 630 O O . ASP A 1 81 ? 4.761 23.605 -26.337 1.00 75.25 81 ASP A O 1
ATOM 634 N N . VAL A 1 82 ? 4.587 21.449 -26.939 1.00 76.19 82 VAL A N 1
ATOM 635 C CA . VAL A 1 82 ? 4.227 20.962 -25.591 1.00 76.19 82 VAL A CA 1
ATOM 636 C C . VAL A 1 82 ? 5.341 21.241 -24.579 1.00 76.19 82 VAL A C 1
ATOM 638 O O . VAL A 1 82 ? 5.074 21.783 -23.506 1.00 76.19 82 VAL A O 1
ATOM 641 N N . LEU A 1 83 ? 6.595 20.920 -24.910 1.00 76.50 83 LEU A N 1
ATOM 642 C CA . LEU A 1 83 ? 7.735 21.178 -24.022 1.00 76.50 83 LEU A CA 1
ATOM 643 C C . LEU A 1 83 ? 7.991 22.676 -23.829 1.00 76.50 83 LEU A C 1
ATOM 645 O O . LEU A 1 83 ? 8.209 23.118 -22.703 1.00 76.50 83 LEU A O 1
ATOM 649 N N . ASN A 1 84 ? 7.904 23.467 -24.898 1.00 81.94 84 ASN A N 1
ATOM 650 C CA . ASN A 1 84 ? 8.051 24.921 -24.832 1.00 81.94 84 ASN A CA 1
ATOM 651 C C . ASN A 1 84 ? 6.945 25.573 -23.990 1.00 81.94 84 ASN A C 1
ATOM 653 O O . ASN A 1 84 ? 7.212 26.502 -23.221 1.00 81.94 84 ASN A O 1
ATOM 657 N N . GLN A 1 85 ? 5.713 25.070 -24.088 1.00 82.88 85 GLN A N 1
ATOM 658 C CA . GLN A 1 85 ? 4.607 25.507 -23.246 1.00 82.88 85 GLN A CA 1
ATOM 659 C C . GLN A 1 85 ? 4.874 25.170 -21.776 1.00 82.88 85 GLN A C 1
ATOM 661 O O . GLN A 1 85 ? 4.761 26.050 -20.925 1.00 82.88 85 GLN A O 1
ATOM 666 N N . MET A 1 86 ? 5.326 23.948 -21.475 1.00 81.06 86 MET A N 1
ATOM 667 C CA . MET A 1 86 ? 5.697 23.564 -20.109 1.00 81.06 86 MET A CA 1
ATOM 668 C C . MET A 1 86 ? 6.835 24.428 -19.551 1.00 81.06 86 MET A C 1
ATOM 670 O O . MET A 1 86 ? 6.743 24.868 -18.413 1.00 81.06 86 MET A O 1
ATOM 674 N N . ILE A 1 87 ? 7.861 24.751 -20.345 1.00 84.62 87 ILE A N 1
ATOM 675 C CA . ILE A 1 87 ? 8.951 25.669 -19.951 1.00 84.62 87 ILE A CA 1
ATOM 676 C C . ILE A 1 87 ? 8.422 27.073 -19.624 1.00 84.62 87 ILE A C 1
ATOM 678 O O . ILE A 1 87 ? 8.957 27.758 -18.748 1.00 84.62 87 ILE A O 1
ATOM 682 N N . THR A 1 88 ? 7.394 27.518 -20.348 1.00 86.19 88 THR A N 1
ATOM 683 C CA . THR A 1 88 ? 6.788 28.845 -20.179 1.00 86.19 88 THR A CA 1
ATOM 684 C C . THR A 1 88 ? 5.899 28.908 -18.938 1.00 86.19 88 THR A C 1
ATOM 686 O O . THR A 1 88 ? 5.896 29.917 -18.235 1.00 86.19 88 THR A O 1
ATOM 689 N N . GLU A 1 89 ? 5.158 27.836 -18.662 1.00 85.88 89 GLU A N 1
ATOM 690 C CA . GLU A 1 89 ? 4.243 27.726 -17.521 1.00 85.88 89 GLU A CA 1
ATOM 691 C C . GLU A 1 89 ? 4.954 27.328 -16.214 1.00 85.88 89 GLU A C 1
ATOM 693 O O . GLU A 1 89 ? 4.424 27.583 -15.127 1.00 85.88 89 GLU A O 1
ATOM 698 N N . GLU A 1 90 ? 6.146 26.728 -16.302 1.00 86.00 90 GLU A N 1
ATOM 699 C CA . GLU A 1 90 ? 6.916 26.268 -15.147 1.00 86.00 90 GLU A CA 1
ATOM 700 C C . GLU A 1 90 ? 7.491 27.441 -14.340 1.00 86.00 90 GLU A C 1
ATOM 702 O O . GLU A 1 90 ? 8.175 28.332 -14.855 1.00 86.00 90 GLU A O 1
ATOM 707 N N . LYS A 1 91 ? 7.211 27.422 -13.035 1.00 83.88 91 LYS A N 1
ATOM 708 C CA . LYS A 1 91 ? 7.614 28.467 -12.085 1.00 83.88 91 LYS A CA 1
ATOM 709 C C . LYS A 1 91 ? 8.872 28.083 -11.317 1.00 83.88 91 LYS A C 1
ATOM 711 O O . LYS A 1 91 ? 9.589 28.970 -10.857 1.00 83.88 91 LYS A O 1
ATOM 716 N N . ASP A 1 92 ? 9.133 26.787 -11.162 1.00 83.25 92 ASP A N 1
ATOM 717 C CA . ASP A 1 92 ? 10.330 26.301 -10.492 1.00 83.25 92 ASP A CA 1
ATOM 718 C C . ASP A 1 92 ? 11.540 26.374 -11.436 1.00 83.25 92 ASP A C 1
ATOM 720 O O . ASP A 1 92 ? 11.580 25.754 -12.500 1.00 83.25 92 ASP A O 1
ATOM 724 N N . VAL A 1 93 ? 12.555 27.141 -11.034 1.00 84.06 93 VAL A N 1
ATOM 725 C CA . VAL A 1 93 ? 13.776 27.365 -11.824 1.00 84.06 93 VAL A CA 1
ATOM 726 C C . VAL A 1 93 ? 14.550 26.063 -12.063 1.00 84.06 93 VAL A C 1
ATOM 728 O O . VAL A 1 93 ? 15.133 25.876 -13.132 1.00 84.06 93 VAL A O 1
ATOM 731 N N . SER A 1 94 ? 14.543 25.143 -11.097 1.00 82.06 94 SER A N 1
ATOM 732 C CA . SER A 1 94 ? 15.200 23.841 -11.218 1.00 82.06 94 SER A CA 1
ATOM 733 C C . SER A 1 94 ? 14.509 22.989 -12.280 1.00 82.06 94 SER A C 1
ATOM 735 O O . SER A 1 94 ? 15.167 22.470 -13.187 1.00 82.06 94 SER A O 1
ATOM 737 N N . TYR A 1 95 ? 13.179 22.916 -12.231 1.00 84.12 95 TYR A N 1
ATOM 738 C CA . TYR A 1 95 ? 12.383 22.146 -13.189 1.00 84.12 95 TYR A CA 1
ATOM 739 C C . TYR A 1 95 ? 12.458 22.733 -14.586 1.00 84.12 95 TYR A C 1
ATOM 741 O O . TYR A 1 95 ? 12.696 22.002 -15.547 1.00 84.12 95 TYR A O 1
ATOM 749 N N . LYS A 1 96 ? 12.389 24.059 -14.694 1.00 85.69 96 LYS A N 1
ATOM 750 C CA . LYS A 1 96 ? 12.594 24.758 -15.956 1.00 85.69 96 LYS A CA 1
ATOM 751 C C . LYS A 1 96 ? 13.947 24.411 -16.585 1.00 85.69 96 LYS A C 1
ATOM 753 O O . LYS A 1 96 ? 13.996 24.067 -17.762 1.00 85.69 96 LYS A O 1
ATOM 758 N N . SER A 1 97 ? 15.020 24.372 -15.790 1.00 85.31 97 SER A N 1
ATOM 759 C CA . SER A 1 97 ? 16.350 23.982 -16.281 1.00 85.31 97 SER A CA 1
ATOM 760 C C . SER A 1 97 ? 16.429 22.524 -16.760 1.00 85.31 97 SER A C 1
ATOM 762 O O . SER A 1 97 ? 17.208 22.208 -17.661 1.00 85.31 97 SER A O 1
ATOM 764 N N . LEU A 1 98 ? 15.644 21.614 -16.166 1.00 84.38 98 LEU A N 1
ATOM 765 C CA . LEU A 1 98 ? 15.554 20.222 -16.614 1.00 84.38 98 LEU A CA 1
ATOM 766 C C . LEU A 1 98 ? 14.823 20.127 -17.955 1.00 84.38 98 LEU A C 1
ATOM 768 O O . LEU A 1 98 ? 15.304 19.434 -18.850 1.00 84.38 98 LEU A O 1
ATOM 772 N N . LEU A 1 99 ? 13.716 20.856 -18.112 1.00 84.25 99 LEU A N 1
ATOM 773 C CA . LEU A 1 99 ? 12.956 20.915 -19.360 1.00 84.25 99 LEU A CA 1
ATOM 774 C C . LEU A 1 99 ? 13.781 21.516 -20.506 1.00 84.25 99 LEU A C 1
ATOM 776 O O . LEU A 1 99 ? 13.813 20.953 -21.597 1.00 84.25 99 LEU A O 1
ATOM 780 N N . GLU A 1 100 ? 14.517 22.599 -20.252 1.00 85.88 100 GLU A N 1
ATOM 781 C CA . GLU A 1 100 ? 15.414 23.219 -21.238 1.00 85.88 100 GLU A CA 1
ATOM 782 C C . GLU A 1 100 ? 16.518 22.254 -21.700 1.00 85.88 100 GLU A C 1
ATOM 784 O O . GLU A 1 100 ? 16.810 22.165 -22.892 1.00 85.88 100 GLU A O 1
ATOM 789 N N . LYS A 1 101 ? 17.094 21.466 -20.780 1.00 86.12 101 LYS A N 1
ATOM 790 C CA . LYS A 1 101 ? 18.076 20.424 -21.132 1.00 86.12 101 LYS A CA 1
ATOM 791 C C . LYS A 1 101 ? 17.459 19.307 -21.969 1.00 86.12 101 LYS A C 1
ATOM 793 O O . LYS A 1 101 ? 18.095 18.848 -22.909 1.00 86.12 101 LYS A O 1
ATOM 798 N N . ILE A 1 102 ? 16.229 18.893 -21.658 1.00 83.44 102 ILE A N 1
ATOM 799 C CA . ILE A 1 102 ? 15.497 17.891 -22.445 1.00 83.44 102 ILE A CA 1
ATOM 800 C C . ILE A 1 102 ? 15.279 18.381 -23.885 1.00 83.44 102 ILE A C 1
ATOM 802 O O . ILE A 1 102 ? 15.471 17.609 -24.824 1.00 83.44 102 ILE A O 1
ATOM 806 N N . VAL A 1 103 ? 14.927 19.658 -24.069 1.00 84.12 103 VAL A N 1
ATOM 807 C CA . VAL A 1 103 ? 14.786 20.269 -25.401 1.00 84.12 103 VAL A CA 1
ATOM 808 C C . VAL A 1 103 ? 16.131 20.314 -26.134 1.00 84.12 103 VAL A C 1
ATOM 810 O O . VAL A 1 103 ? 16.211 19.879 -27.279 1.00 84.12 103 VAL A O 1
ATOM 813 N N . ALA A 1 104 ? 17.206 20.743 -25.470 1.00 85.06 104 ALA A N 1
ATOM 814 C CA . ALA A 1 104 ? 18.536 20.795 -26.083 1.00 85.06 104 ALA A CA 1
ATOM 815 C C . ALA A 1 104 ? 19.058 19.406 -26.510 1.00 85.06 104 ALA A C 1
ATOM 817 O O . ALA A 1 104 ? 19.618 19.246 -27.601 1.00 85.06 104 ALA A O 1
ATOM 818 N N . ASP A 1 105 ? 18.851 18.385 -25.675 1.00 82.62 105 ASP A N 1
ATOM 819 C CA . ASP A 1 105 ? 19.233 17.004 -25.982 1.00 82.62 105 ASP A CA 1
ATOM 820 C C . ASP A 1 105 ? 18.386 16.449 -27.154 1.00 82.62 105 ASP A C 1
ATOM 822 O O . ASP A 1 105 ? 18.914 15.758 -28.029 1.00 82.62 105 ASP A O 1
ATOM 826 N N . ARG A 1 106 ? 17.094 16.808 -27.245 1.00 80.19 106 ARG A N 1
ATOM 827 C CA . ARG A 1 106 ? 16.215 16.478 -28.387 1.00 80.19 106 ARG A CA 1
ATOM 828 C C . ARG A 1 106 ? 16.713 17.097 -29.692 1.00 80.19 106 ARG A C 1
ATOM 830 O O . ARG A 1 106 ? 16.834 16.380 -30.684 1.00 80.19 106 ARG A O 1
ATOM 837 N N . ASP A 1 107 ? 17.017 18.391 -29.696 1.00 82.69 107 ASP A N 1
ATOM 838 C CA . ASP A 1 107 ? 17.506 19.088 -30.893 1.00 82.69 107 ASP A CA 1
ATOM 839 C C . ASP A 1 107 ? 18.854 18.507 -31.351 1.00 82.69 107 ASP A C 1
ATOM 841 O O . ASP A 1 107 ? 19.123 18.359 -32.545 1.00 82.69 107 ASP A O 1
ATOM 845 N N . THR A 1 108 ? 19.693 18.089 -30.400 1.00 83.44 108 THR A N 1
ATOM 846 C CA . THR A 1 108 ? 20.936 17.363 -30.687 1.00 83.44 108 THR A CA 1
ATOM 847 C C . THR A 1 108 ? 20.662 16.025 -31.377 1.00 83.44 108 THR A C 1
ATOM 849 O O . THR A 1 108 ? 21.310 15.712 -32.377 1.00 83.44 108 THR A O 1
ATOM 852 N N . ILE A 1 109 ? 19.689 15.247 -30.888 1.00 78.62 109 ILE A N 1
ATOM 853 C CA . ILE A 1 109 ? 19.279 13.975 -31.502 1.00 78.62 109 ILE A CA 1
ATOM 854 C C . ILE A 1 109 ? 18.790 14.194 -32.936 1.00 78.62 109 ILE A C 1
ATOM 856 O O . ILE A 1 109 ? 19.225 13.464 -33.825 1.00 78.62 109 ILE A O 1
ATOM 860 N N . GLN A 1 110 ? 17.944 15.200 -33.170 1.00 77.69 110 GLN A N 1
ATOM 861 C CA . GLN A 1 110 ? 17.414 15.502 -34.501 1.00 77.69 110 GLN A CA 1
ATOM 862 C C . GLN A 1 110 ? 18.541 15.851 -35.485 1.00 77.69 110 GLN A C 1
ATOM 864 O O . GLN A 1 110 ? 18.661 15.228 -36.539 1.00 77.69 110 GLN A O 1
ATOM 869 N N . ASN A 1 111 ? 19.440 16.759 -35.096 1.00 80.81 111 ASN A N 1
ATOM 870 C CA . ASN A 1 111 ? 20.593 17.138 -35.915 1.00 80.81 111 ASN A CA 1
ATOM 871 C C . ASN A 1 111 ? 21.514 15.945 -36.232 1.00 80.81 111 ASN A C 1
ATOM 873 O O . ASN A 1 111 ? 22.048 15.832 -37.335 1.00 80.81 111 ASN A O 1
ATOM 877 N N . LEU A 1 112 ? 21.741 15.049 -35.266 1.00 80.00 112 LEU A N 1
ATOM 878 C CA . LEU A 1 112 ? 22.549 13.849 -35.490 1.00 80.00 112 LEU A CA 1
ATOM 879 C C . LEU A 1 112 ? 21.851 12.857 -36.426 1.00 80.00 112 LEU A C 1
ATOM 881 O O . LEU A 1 112 ? 22.518 12.229 -37.241 1.00 80.00 112 LEU A O 1
ATOM 885 N N . GLN A 1 113 ? 20.528 12.726 -36.344 1.00 73.81 113 GLN A N 1
ATOM 886 C CA . GLN A 1 113 ? 19.762 11.856 -37.237 1.00 73.81 113 GLN A CA 1
ATOM 887 C C . GLN A 1 113 ? 19.762 12.359 -38.681 1.00 73.81 113 GLN A C 1
ATOM 889 O O . GLN A 1 113 ? 19.905 11.550 -39.593 1.00 73.81 113 GLN A O 1
ATOM 894 N N . GLU A 1 114 ? 19.672 13.673 -38.897 1.00 79.06 114 GLU A N 1
ATOM 895 C CA . GLU A 1 114 ? 19.828 14.272 -40.228 1.00 79.06 114 GLU A CA 1
ATOM 896 C C . GLU A 1 114 ? 21.213 13.962 -40.815 1.00 79.06 114 GLU A C 1
ATOM 898 O O . GLU A 1 114 ? 21.325 13.542 -41.967 1.00 79.06 114 GLU A O 1
ATOM 903 N N . LYS A 1 115 ? 22.274 14.063 -40.003 1.00 79.31 115 LYS A N 1
ATOM 904 C CA . LYS A 1 115 ? 23.632 13.674 -40.419 1.00 79.31 115 LYS A CA 1
ATOM 905 C C . LYS A 1 115 ? 23.743 12.188 -40.741 1.00 79.31 115 LYS A C 1
ATOM 907 O O . LYS A 1 115 ? 24.338 11.844 -41.756 1.00 79.31 115 LYS A O 1
ATOM 912 N N . VAL A 1 116 ? 23.157 11.315 -39.916 1.00 76.88 116 VAL A N 1
ATOM 913 C CA . VAL A 1 116 ? 23.105 9.869 -40.188 1.00 76.88 116 VAL A CA 1
ATOM 914 C C . VAL A 1 116 ? 22.410 9.608 -41.521 1.00 76.88 116 VAL A C 1
ATOM 916 O O . VAL A 1 116 ? 22.967 8.902 -42.349 1.00 76.88 116 VAL A O 1
ATOM 919 N N . MET A 1 117 ? 21.262 10.236 -41.783 1.00 72.69 117 MET A N 1
ATOM 920 C CA . MET A 1 117 ? 20.541 10.080 -43.050 1.00 72.69 117 MET A CA 1
ATOM 921 C C . MET A 1 117 ? 21.389 10.506 -44.259 1.00 72.69 117 MET A C 1
ATOM 923 O O . MET A 1 117 ? 21.394 9.814 -45.276 1.00 72.69 117 MET A O 1
ATOM 927 N N . HIS A 1 118 ? 22.136 11.609 -44.158 1.00 75.25 118 HIS A N 1
ATOM 928 C C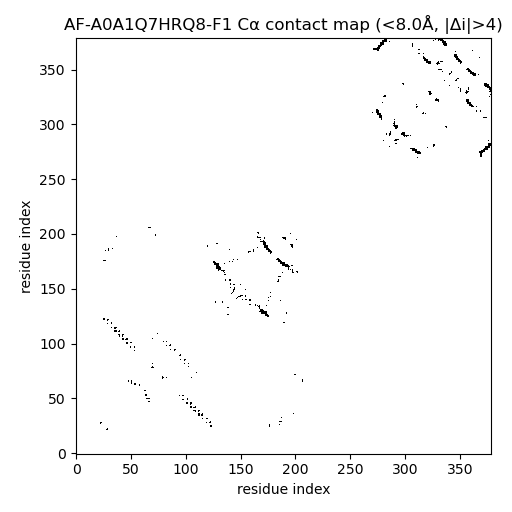A . HIS A 1 118 ? 23.045 12.044 -45.224 1.00 75.25 118 HIS A CA 1
ATOM 929 C C . HIS A 1 118 ? 24.234 11.098 -45.430 1.00 75.25 118 HIS A C 1
ATOM 931 O O . HIS A 1 118 ? 24.619 10.844 -46.569 1.00 75.25 118 HIS A O 1
ATOM 937 N N . LEU A 1 119 ? 24.801 10.553 -44.353 1.00 75.50 119 LEU A N 1
ATOM 938 C CA . LEU A 1 119 ? 25.894 9.582 -44.424 1.00 75.50 119 LEU A CA 1
ATOM 939 C C . LEU A 1 119 ? 25.423 8.209 -44.933 1.00 75.50 119 LEU A C 1
ATOM 941 O O . LEU A 1 119 ? 26.156 7.526 -45.638 1.00 75.50 119 LEU A O 1
ATOM 945 N N . GLU A 1 120 ? 24.189 7.799 -44.629 1.00 70.62 120 GLU A N 1
ATOM 946 C CA . GLU A 1 120 ? 23.595 6.573 -45.175 1.00 70.62 120 GLU A CA 1
ATOM 947 C C . GLU A 1 120 ? 23.429 6.653 -46.703 1.00 70.62 120 GLU A C 1
ATOM 949 O O . GLU A 1 120 ? 23.564 5.639 -47.386 1.00 70.62 120 GLU A O 1
ATOM 954 N N . GLN A 1 121 ? 23.178 7.849 -47.251 1.00 71.56 121 GLN A N 1
ATOM 955 C CA . GLN A 1 121 ? 23.072 8.080 -48.699 1.00 71.56 121 GLN A CA 1
ATOM 956 C C . GLN A 1 121 ? 24.416 7.979 -49.437 1.00 71.56 121 GLN A C 1
ATOM 958 O O . GLN A 1 121 ? 24.416 7.799 -50.654 1.00 71.56 121 GLN A O 1
ATOM 963 N N . SER A 1 122 ? 25.547 8.098 -48.736 1.00 71.44 122 SER A N 1
ATOM 964 C CA . SER A 1 122 ? 26.893 8.019 -49.321 1.00 71.44 122 SER A CA 1
ATOM 965 C C . SER A 1 122 ? 27.572 6.656 -49.139 1.00 71.44 122 SER A C 1
ATOM 967 O O . SER A 1 122 ? 28.714 6.482 -49.569 1.00 71.44 122 SER A O 1
ATOM 969 N N . LEU A 1 123 ? 26.889 5.678 -48.531 1.00 69.75 123 LEU A N 1
ATOM 970 C CA . LEU A 1 123 ? 27.406 4.319 -48.367 1.00 69.75 123 LEU A CA 1
ATOM 971 C C . LEU A 1 123 ? 27.564 3.596 -49.724 1.00 69.75 123 LEU A C 1
ATOM 973 O O . LEU A 1 123 ? 26.718 3.746 -50.604 1.00 69.75 123 LEU A O 1
ATOM 977 N N . PRO A 1 124 ? 28.625 2.786 -49.915 1.00 66.75 124 PRO A N 1
ATOM 978 C CA . PRO A 1 124 ? 28.850 2.039 -51.159 1.00 66.75 124 PRO A CA 1
ATOM 979 C C . PRO A 1 124 ? 27.900 0.847 -51.293 1.00 66.75 124 PRO A C 1
ATOM 981 O O . PRO A 1 124 ? 27.646 0.196 -50.297 1.00 66.75 124 PRO A O 1
ATOM 984 N N . ASP A 1 125 ? 27.515 0.447 -52.509 1.00 59.00 125 ASP A N 1
ATOM 985 C CA . ASP A 1 125 ? 26.461 -0.550 -52.829 1.00 59.00 125 ASP A CA 1
ATOM 986 C C . ASP A 1 125 ? 26.581 -1.990 -52.257 1.00 59.00 125 ASP A C 1
ATOM 988 O O . ASP A 1 125 ? 25.753 -2.845 -52.574 1.00 59.00 125 ASP A O 1
ATOM 992 N N . LYS A 1 126 ? 27.573 -2.318 -51.420 1.00 71.62 126 LYS A N 1
ATOM 993 C CA . LYS A 1 126 ? 27.737 -3.672 -50.857 1.00 71.62 126 LYS A CA 1
ATOM 994 C C . LYS A 1 126 ? 27.025 -3.821 -49.510 1.00 71.62 126 LYS A C 1
ATOM 996 O O . LYS A 1 126 ? 27.557 -3.439 -48.470 1.00 71.62 126 LYS A O 1
ATOM 1001 N N . PHE A 1 127 ? 25.845 -4.435 -49.535 1.00 82.88 127 PHE A N 1
ATOM 1002 C CA . PHE A 1 127 ? 25.034 -4.740 -48.354 1.00 82.88 127 PHE A CA 1
ATOM 1003 C C . PHE A 1 127 ? 24.305 -6.077 -48.488 1.00 82.88 127 PHE A C 1
ATOM 1005 O O . PHE A 1 127 ? 24.077 -6.578 -49.589 1.00 82.88 127 PHE A O 1
ATOM 1012 N N . VAL A 1 128 ? 23.856 -6.608 -47.352 1.00 87.19 128 VAL A N 1
ATOM 1013 C CA . VAL A 1 128 ? 22.909 -7.724 -47.281 1.00 87.19 128 VAL A CA 1
ATOM 1014 C C . VAL A 1 128 ? 21.594 -7.229 -46.691 1.00 87.19 128 VAL A C 1
ATOM 1016 O O . VAL A 1 128 ? 21.583 -6.540 -45.674 1.00 87.19 128 VAL A O 1
ATOM 1019 N N . VAL A 1 129 ? 20.472 -7.576 -47.320 1.00 89.00 129 VAL A N 1
ATOM 1020 C CA . VAL A 1 129 ? 19.139 -7.299 -46.765 1.00 89.00 129 VAL A CA 1
ATOM 1021 C C . VAL A 1 129 ? 18.775 -8.406 -45.779 1.00 89.00 129 VAL A C 1
ATOM 1023 O O . VAL A 1 129 ? 18.681 -9.573 -46.164 1.00 89.00 129 VAL A O 1
ATOM 1026 N N . ALA A 1 130 ? 18.569 -8.036 -44.517 1.00 90.12 130 ALA A N 1
ATOM 1027 C CA . ALA A 1 130 ? 18.208 -8.947 -43.443 1.00 90.12 130 ALA A CA 1
ATOM 1028 C C . ALA A 1 130 ? 16.820 -9.559 -43.676 1.00 90.12 130 ALA A C 1
ATOM 1030 O O . ALA A 1 130 ? 15.851 -8.869 -44.015 1.00 90.12 130 ALA A O 1
ATOM 1031 N N . LYS A 1 131 ? 16.715 -10.866 -43.449 1.00 90.75 131 LYS A N 1
ATOM 1032 C CA . LYS A 1 131 ? 15.477 -11.643 -43.499 1.00 90.75 131 LYS A CA 1
ATOM 1033 C C . LYS A 1 131 ? 15.016 -12.004 -42.091 1.00 90.75 131 LYS A C 1
ATOM 1035 O O . LYS A 1 131 ? 15.715 -11.829 -41.095 1.00 90.75 131 LYS A O 1
ATOM 1040 N N . LYS A 1 132 ? 13.792 -12.522 -41.998 1.00 88.38 132 LYS A N 1
ATOM 1041 C CA . LYS A 1 132 ? 13.218 -12.952 -40.721 1.00 88.38 132 LYS A CA 1
ATOM 1042 C C . LYS A 1 132 ? 14.067 -14.068 -40.102 1.00 88.38 132 LYS A C 1
ATOM 1044 O O . LYS A 1 132 ? 14.152 -15.149 -40.673 1.00 88.38 132 LYS A O 1
ATOM 1049 N N . GLY A 1 133 ? 14.597 -13.812 -38.907 1.00 85.38 133 GLY A N 1
ATOM 1050 C CA . GLY A 1 133 ? 15.412 -14.763 -38.147 1.00 85.38 133 GLY A CA 1
ATOM 1051 C C . GLY A 1 133 ? 16.919 -14.642 -38.384 1.00 85.38 133 GLY A C 1
ATOM 1052 O O . GLY A 1 133 ? 17.670 -15.310 -37.676 1.00 85.38 133 GLY A O 1
ATOM 1053 N N . ASP A 1 134 ? 17.356 -13.785 -39.312 1.00 90.44 134 ASP A N 1
ATOM 1054 C CA . ASP A 1 134 ? 18.778 -13.508 -39.507 1.00 90.44 134 ASP A CA 1
ATOM 1055 C C . ASP A 1 134 ? 19.363 -12.819 -38.272 1.00 90.44 134 ASP A C 1
ATOM 1057 O O . ASP A 1 134 ? 18.725 -11.975 -37.637 1.00 90.44 134 ASP A O 1
ATOM 1061 N N . ARG A 1 135 ? 20.613 -13.156 -37.953 1.00 88.94 135 ARG A N 1
ATOM 1062 C CA . ARG A 1 135 ? 21.389 -12.497 -36.902 1.00 88.94 135 ARG A CA 1
ATOM 1063 C C . ARG A 1 135 ? 22.561 -11.767 -37.524 1.00 88.94 135 ARG A C 1
ATOM 1065 O O . ARG A 1 135 ? 23.218 -12.293 -38.421 1.00 88.94 135 ARG A O 1
ATOM 1072 N N . GLN A 1 136 ? 22.871 -10.586 -36.995 1.00 88.31 136 GLN A N 1
ATOM 1073 C CA . GLN A 1 136 ? 23.995 -9.782 -37.475 1.00 88.31 136 GLN A CA 1
ATOM 1074 C C . GLN A 1 136 ? 25.312 -10.566 -37.4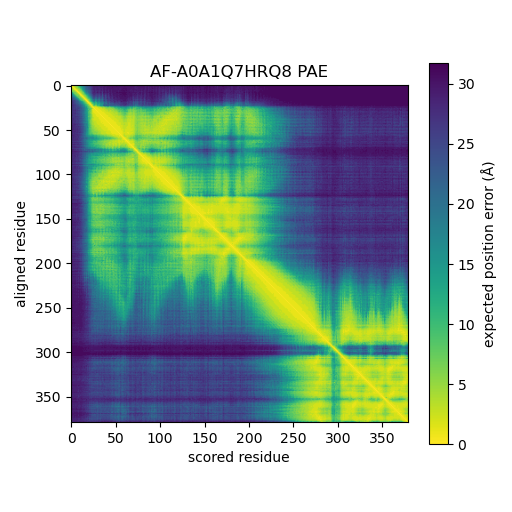20 1.00 88.31 136 GLN A C 1
ATOM 1076 O O . GLN A 1 136 ? 26.102 -10.500 -38.358 1.00 88.31 136 GLN A O 1
ATOM 1081 N N . HIS A 1 137 ? 25.498 -11.370 -36.369 1.00 90.94 137 HIS A N 1
ATOM 1082 C CA . HIS A 1 137 ? 26.648 -12.256 -36.219 1.00 90.94 137 HIS A CA 1
ATOM 1083 C C . HIS A 1 137 ? 26.804 -13.240 -37.386 1.00 90.94 137 HIS A C 1
ATOM 1085 O O . HIS A 1 137 ? 27.888 -13.358 -37.951 1.00 90.94 137 HIS A O 1
ATOM 1091 N N . ASP A 1 138 ? 25.721 -13.917 -37.772 1.00 91.75 138 ASP A N 1
ATOM 1092 C CA . ASP A 1 138 ? 25.751 -14.967 -38.793 1.00 91.75 138 ASP A CA 1
ATOM 1093 C C . ASP A 1 138 ? 25.992 -14.375 -40.188 1.00 91.75 138 ASP A C 1
ATOM 1095 O O . ASP A 1 138 ? 26.788 -14.903 -40.968 1.00 91.75 138 ASP A O 1
ATOM 1099 N N . LEU A 1 139 ? 25.368 -13.228 -40.480 1.00 91.44 139 LEU A N 1
ATOM 1100 C CA . LEU A 1 139 ? 25.583 -12.502 -41.733 1.00 91.44 139 LEU A CA 1
ATOM 1101 C C . LEU A 1 139 ? 27.027 -11.984 -41.846 1.00 91.44 139 LEU A C 1
ATOM 1103 O O . LEU A 1 139 ? 27.655 -12.121 -42.896 1.00 91.44 139 LEU A O 1
ATOM 1107 N N . ALA A 1 140 ? 27.575 -11.447 -40.754 1.00 90.69 140 ALA A N 1
ATOM 1108 C CA . ALA A 1 140 ? 28.946 -10.954 -40.699 1.00 90.69 140 ALA A CA 1
ATOM 1109 C C . ALA A 1 140 ? 29.986 -12.086 -40.795 1.00 90.69 140 ALA A C 1
ATOM 1111 O O . ALA A 1 140 ? 30.986 -11.948 -41.500 1.00 90.69 140 ALA A O 1
ATOM 1112 N N . MET A 1 141 ? 29.733 -13.228 -40.145 1.00 92.38 141 MET A N 1
ATOM 1113 C CA . MET A 1 141 ? 30.558 -14.434 -40.268 1.00 92.38 141 MET A CA 1
ATOM 1114 C C . MET A 1 141 ? 30.596 -14.932 -41.714 1.00 92.38 141 MET A C 1
ATOM 1116 O O . MET A 1 141 ? 31.668 -15.220 -42.244 1.00 92.38 141 MET A O 1
ATOM 1120 N N . ASN A 1 142 ? 29.434 -14.992 -42.367 1.00 91.69 142 ASN A N 1
ATOM 1121 C CA . ASN A 1 142 ? 29.325 -15.393 -43.764 1.00 91.69 142 ASN A CA 1
ATOM 1122 C C . ASN A 1 142 ? 30.126 -14.459 -44.687 1.00 91.69 142 ASN A C 1
ATOM 1124 O O . ASN A 1 142 ? 30.875 -14.942 -45.531 1.00 91.69 142 ASN A O 1
ATOM 1128 N N . TYR A 1 143 ? 30.027 -13.142 -44.488 1.00 90.50 143 TYR A N 1
ATOM 1129 C CA . TYR A 1 143 ? 30.806 -12.162 -45.246 1.00 90.50 143 TYR A CA 1
ATOM 1130 C C . TYR A 1 143 ? 32.322 -12.345 -45.057 1.00 90.50 143 TYR A C 1
ATOM 1132 O O . TYR A 1 143 ? 33.072 -12.407 -46.033 1.00 90.50 143 TYR A O 1
ATOM 1140 N N . LEU A 1 144 ? 32.789 -12.466 -43.810 1.00 90.50 144 LEU A N 1
ATOM 1141 C CA . LEU A 1 144 ? 34.219 -12.593 -43.516 1.00 90.50 144 LEU A CA 1
ATOM 1142 C C . LEU A 1 144 ? 34.815 -13.873 -44.114 1.00 90.50 144 LEU A C 1
ATOM 1144 O O . LEU A 1 144 ? 35.868 -13.818 -44.746 1.00 90.50 144 LEU A O 1
ATOM 1148 N N . VAL A 1 145 ? 34.134 -15.009 -43.957 1.00 92.94 145 VAL A N 1
ATOM 1149 C CA . VAL A 1 145 ? 34.650 -16.314 -44.393 1.00 92.94 145 VAL A CA 1
ATOM 1150 C C . VAL A 1 145 ? 34.486 -16.518 -45.899 1.00 92.94 145 VAL A C 1
ATOM 1152 O O . VAL A 1 145 ? 35.436 -16.914 -46.570 1.00 92.94 145 VAL A O 1
ATOM 1155 N N . ASN A 1 146 ? 33.305 -16.235 -46.454 1.00 89.88 146 ASN A N 1
ATOM 1156 C CA . ASN A 1 146 ? 32.992 -16.613 -47.834 1.00 89.88 146 ASN A CA 1
ATOM 1157 C C . ASN A 1 146 ? 33.329 -15.518 -48.851 1.00 89.88 146 ASN A C 1
ATOM 1159 O O . ASN A 1 146 ? 33.780 -15.833 -49.951 1.00 89.88 146 ASN A O 1
ATOM 1163 N N . GLU A 1 147 ? 33.157 -14.241 -48.504 1.00 86.88 147 GLU A N 1
ATOM 1164 C CA . GLU A 1 147 ? 33.445 -13.134 -49.427 1.00 86.88 147 GLU A CA 1
ATOM 1165 C C . GLU A 1 147 ? 34.858 -12.580 -49.232 1.00 86.88 147 GLU A C 1
ATOM 1167 O O . GLU A 1 147 ? 35.586 -12.388 -50.204 1.00 86.88 147 GLU A O 1
ATOM 1172 N N . SER A 1 148 ? 35.265 -12.360 -47.978 1.00 85.88 148 SER A N 1
ATOM 1173 C CA . SER A 1 148 ? 36.576 -11.784 -47.643 1.00 85.88 148 SER A CA 1
ATOM 1174 C C . SER A 1 148 ? 37.685 -12.827 -47.465 1.00 85.88 148 SER A C 1
ATOM 1176 O O . SER A 1 148 ? 38.838 -12.447 -47.273 1.00 85.88 148 SER A O 1
ATOM 1178 N N . GLN A 1 149 ? 37.354 -14.125 -47.554 1.00 90.88 149 GLN A N 1
ATOM 1179 C CA . GLN A 1 149 ? 38.297 -15.251 -47.466 1.00 90.88 149 GLN A CA 1
ATOM 1180 C C . GLN A 1 149 ? 39.160 -15.225 -46.186 1.00 90.88 149 GLN A C 1
ATOM 1182 O O . GLN A 1 149 ? 40.329 -15.614 -46.191 1.00 90.88 149 GLN A O 1
ATOM 1187 N N . VAL A 1 150 ? 38.586 -14.744 -45.078 1.00 90.62 150 VAL A N 1
ATOM 1188 C CA . VAL A 1 150 ? 39.218 -14.718 -43.754 1.00 90.62 150 VAL A CA 1
ATOM 1189 C C . VAL A 1 150 ? 39.070 -16.087 -43.093 1.00 90.62 150 VAL A C 1
ATOM 1191 O O . VAL A 1 150 ? 38.001 -16.696 -43.139 1.00 90.62 150 VAL A O 1
ATOM 1194 N N . ASP A 1 151 ? 40.133 -16.567 -42.444 1.00 93.69 151 ASP A N 1
ATOM 1195 C CA . ASP A 1 151 ? 40.091 -17.820 -41.686 1.00 93.69 151 ASP A CA 1
ATOM 1196 C C . ASP A 1 151 ? 38.969 -17.801 -40.619 1.00 93.69 151 ASP A C 1
ATOM 1198 O O . ASP A 1 151 ? 38.822 -16.799 -39.913 1.00 93.69 151 ASP A O 1
ATOM 1202 N N . PRO A 1 152 ? 38.189 -18.885 -40.440 1.00 91.62 152 PRO A N 1
ATOM 1203 C CA . PRO A 1 152 ? 37.070 -18.906 -39.497 1.00 91.62 152 PRO A CA 1
ATOM 1204 C C . PRO A 1 152 ? 37.434 -18.603 -38.036 1.00 91.62 152 PRO A C 1
ATOM 1206 O O . PRO A 1 152 ? 36.606 -18.051 -37.308 1.00 91.62 152 PRO A O 1
ATOM 1209 N N . ALA A 1 153 ? 38.635 -18.965 -37.571 1.00 93.19 153 ALA A N 1
ATOM 1210 C CA . ALA A 1 153 ? 39.070 -18.638 -36.215 1.00 93.19 153 ALA A CA 1
ATOM 1211 C C . ALA A 1 153 ? 39.358 -17.138 -36.090 1.00 93.19 153 ALA A C 1
ATOM 1213 O O . ALA A 1 153 ? 38.906 -16.500 -35.137 1.00 93.19 153 ALA A O 1
ATOM 1214 N N . LYS A 1 154 ? 40.010 -16.563 -37.103 1.00 92.00 154 LYS A N 1
ATOM 1215 C CA . LYS A 1 154 ? 40.267 -15.123 -37.188 1.00 92.00 154 LYS A CA 1
ATOM 1216 C C . LYS A 1 154 ? 38.977 -14.306 -37.326 1.00 92.00 154 LYS A C 1
ATOM 1218 O O . LYS A 1 154 ? 38.821 -13.279 -36.674 1.00 92.00 154 LYS A O 1
ATOM 1223 N N . ALA A 1 155 ? 38.013 -14.784 -38.111 1.00 90.75 155 ALA A N 1
ATOM 1224 C CA . ALA A 1 155 ? 36.708 -14.143 -38.248 1.00 90.75 155 ALA A CA 1
ATOM 1225 C C . ALA A 1 155 ? 35.976 -14.055 -36.898 1.00 90.75 155 ALA A C 1
ATOM 1227 O O . ALA A 1 155 ? 35.432 -13.007 -36.564 1.00 90.75 155 ALA A O 1
ATOM 1228 N N . LYS A 1 156 ? 36.015 -15.112 -36.073 1.00 92.06 156 LYS A N 1
ATOM 1229 C CA . LYS A 1 156 ? 35.441 -15.081 -34.714 1.00 92.06 156 LYS A CA 1
ATOM 1230 C C . LYS A 1 156 ? 36.089 -14.022 -33.825 1.00 92.06 156 LYS A C 1
ATOM 1232 O O . LYS A 1 156 ? 35.376 -13.338 -33.094 1.00 92.06 156 LYS A O 1
ATOM 1237 N N . GLU A 1 157 ? 37.411 -13.886 -33.889 1.00 91.94 157 GLU A N 1
ATOM 1238 C CA . GLU A 1 157 ? 38.143 -12.872 -33.128 1.00 91.94 157 GLU A CA 1
ATOM 1239 C C . GLU A 1 157 ? 37.720 -11.457 -33.542 1.00 91.94 157 GLU A C 1
ATOM 1241 O O . GLU A 1 157 ? 37.316 -10.669 -32.687 1.00 91.94 157 GLU A O 1
ATOM 1246 N N . LEU A 1 158 ? 37.692 -11.171 -34.847 1.00 89.50 158 LEU A N 1
ATOM 1247 C CA . LEU A 1 158 ? 37.239 -9.883 -35.381 1.00 89.50 158 LEU A CA 1
ATOM 1248 C C . LEU A 1 158 ? 35.796 -9.561 -34.970 1.00 89.50 158 LEU A C 1
ATOM 1250 O O . LEU A 1 158 ? 35.506 -8.440 -34.561 1.00 89.50 158 LEU A O 1
ATOM 1254 N N . LEU A 1 159 ? 34.890 -10.541 -35.022 1.00 89.81 159 LEU A N 1
ATOM 1255 C CA . LEU A 1 159 ? 33.488 -10.340 -34.642 1.00 89.81 159 LEU A CA 1
ATOM 1256 C C . LEU A 1 159 ? 33.313 -10.058 -33.147 1.00 89.81 159 LEU A C 1
ATOM 1258 O O . LEU A 1 159 ? 32.404 -9.320 -32.786 1.00 89.81 159 LEU A O 1
ATOM 1262 N N . SER A 1 160 ? 34.182 -10.591 -32.284 1.00 87.62 160 SER A N 1
ATOM 1263 C CA . SER A 1 160 ? 34.120 -10.326 -30.839 1.00 87.62 160 SER A CA 1
ATOM 1264 C C . SER A 1 160 ? 34.464 -8.880 -30.461 1.00 87.62 160 SER A C 1
ATOM 1266 O O . SER A 1 160 ? 34.098 -8.420 -29.381 1.00 87.62 160 SER A O 1
ATOM 1268 N N . GLN A 1 161 ? 35.147 -8.158 -31.353 1.00 85.06 161 GLN A N 1
ATOM 1269 C CA . GLN A 1 161 ? 35.563 -6.769 -31.156 1.00 85.06 161 GLN A CA 1
ATOM 1270 C C . GLN A 1 161 ? 34.538 -5.758 -31.690 1.00 85.06 161 GLN A C 1
ATOM 1272 O O . GLN A 1 161 ? 34.695 -4.551 -31.488 1.00 85.06 161 GLN A O 1
ATOM 1277 N N . VAL A 1 162 ? 33.489 -6.225 -32.376 1.00 83.56 162 VAL A N 1
ATOM 1278 C CA . VAL A 1 162 ? 32.485 -5.363 -33.002 1.00 83.56 162 VAL A CA 1
ATOM 1279 C C . VAL A 1 162 ? 31.156 -5.469 -32.266 1.00 83.56 162 VAL A C 1
ATOM 1281 O O . VAL A 1 162 ? 30.728 -6.539 -31.849 1.00 83.56 162 VAL A O 1
ATOM 1284 N N . ASP A 1 163 ? 30.494 -4.325 -32.120 1.00 78.06 163 ASP A N 1
ATOM 1285 C CA . ASP A 1 163 ? 29.146 -4.249 -31.565 1.00 78.06 163 ASP A CA 1
ATOM 1286 C C . ASP A 1 163 ? 28.139 -4.891 -32.532 1.00 78.06 163 ASP A C 1
ATOM 1288 O O . ASP A 1 163 ? 28.071 -4.515 -33.703 1.00 78.06 163 ASP A O 1
ATOM 1292 N N . GLN A 1 164 ? 27.397 -5.878 -32.031 1.00 79.81 164 GLN A N 1
ATOM 1293 C CA . GLN A 1 164 ? 26.376 -6.639 -32.759 1.00 79.81 164 GLN A CA 1
ATOM 1294 C C . GLN A 1 164 ? 25.045 -6.659 -31.990 1.00 79.81 164 GLN A C 1
ATOM 1296 O O . GLN A 1 164 ? 24.297 -7.635 -32.043 1.00 79.81 164 GLN A O 1
ATOM 1301 N N . THR A 1 165 ? 24.790 -5.617 -31.194 1.00 73.88 165 THR A N 1
ATOM 1302 C CA . THR A 1 165 ? 23.608 -5.527 -30.323 1.00 73.88 165 THR A CA 1
ATOM 1303 C C . THR A 1 165 ? 22.331 -5.107 -31.051 1.00 73.88 165 THR A C 1
ATOM 1305 O O . THR A 1 165 ? 21.259 -5.115 -30.442 1.00 73.88 165 THR A O 1
ATOM 1308 N N . ASP A 1 166 ? 22.415 -4.771 -32.339 1.00 76.38 166 ASP A N 1
ATOM 1309 C CA . ASP A 1 166 ? 21.261 -4.355 -33.127 1.00 76.38 166 ASP A CA 1
ATOM 1310 C C . ASP A 1 166 ? 20.322 -5.532 -33.417 1.00 76.38 166 ASP A C 1
ATOM 1312 O O . ASP A 1 166 ? 20.697 -6.550 -34.006 1.00 76.38 166 ASP A O 1
ATOM 1316 N N . GLU A 1 167 ? 19.052 -5.371 -33.047 1.00 81.44 167 GLU A N 1
ATOM 1317 C CA . GLU A 1 167 ? 18.011 -6.319 -33.425 1.00 81.44 167 GLU A CA 1
ATOM 1318 C C . GLU A 1 167 ? 17.634 -6.121 -34.899 1.00 81.44 167 GLU A C 1
ATOM 1320 O O . GLU A 1 167 ? 17.160 -5.058 -35.315 1.00 81.44 167 GLU A O 1
ATOM 1325 N N . LEU A 1 168 ? 17.860 -7.159 -35.709 1.00 85.56 168 LEU A N 1
ATOM 1326 C CA . LEU A 1 168 ? 17.554 -7.126 -37.133 1.00 85.56 168 LEU A CA 1
ATOM 1327 C C . LEU A 1 168 ? 16.064 -7.366 -37.380 1.00 85.56 168 LEU A C 1
ATOM 1329 O O . LEU A 1 168 ? 15.507 -8.407 -37.032 1.00 85.56 168 LEU A O 1
ATOM 1333 N N . VAL A 1 169 ? 15.438 -6.418 -38.070 1.00 87.56 169 VAL A N 1
ATOM 1334 C CA . VAL A 1 169 ? 14.079 -6.546 -38.599 1.00 87.56 169 VAL A CA 1
ATOM 1335 C C . VAL A 1 169 ? 14.165 -6.845 -40.100 1.00 87.56 169 VAL A C 1
ATOM 1337 O O . VAL A 1 169 ? 15.076 -6.342 -40.767 1.00 87.56 169 VAL A O 1
ATOM 1340 N N . PRO A 1 170 ? 13.244 -7.654 -40.664 1.00 89.44 170 PRO A N 1
ATOM 1341 C CA . PRO A 1 170 ? 13.215 -7.909 -42.100 1.00 89.44 170 PRO A CA 1
ATOM 1342 C C . PRO A 1 170 ? 13.212 -6.612 -42.917 1.00 89.44 170 PRO A C 1
ATOM 1344 O O . PRO A 1 170 ? 12.391 -5.728 -42.672 1.00 89.44 170 PRO A O 1
ATOM 1347 N N . GLY A 1 171 ? 14.122 -6.519 -43.888 1.00 85.88 171 GLY A N 1
ATOM 1348 C CA . GLY A 1 171 ? 14.312 -5.335 -44.731 1.00 85.88 171 GLY A CA 1
ATOM 1349 C C . GLY A 1 171 ? 15.460 -4.417 -44.297 1.00 85.88 171 GLY A C 1
ATOM 1350 O O . GLY A 1 171 ? 15.887 -3.590 -45.104 1.00 85.88 171 GLY A O 1
ATOM 1351 N N . ASN A 1 172 ? 16.008 -4.573 -43.084 1.00 89.38 172 ASN A N 1
ATOM 1352 C CA . ASN A 1 172 ? 17.206 -3.835 -42.668 1.00 89.38 172 ASN A CA 1
ATOM 1353 C C . ASN A 1 172 ? 18.369 -4.147 -43.619 1.00 89.38 172 ASN A C 1
ATOM 1355 O O . ASN A 1 172 ? 18.548 -5.295 -44.024 1.00 89.38 172 ASN A O 1
ATOM 1359 N N . LYS A 1 173 ? 19.192 -3.151 -43.953 1.00 88.00 173 LYS A N 1
ATOM 1360 C CA . LYS A 1 173 ? 20.424 -3.367 -44.725 1.00 88.00 173 LYS A CA 1
ATOM 1361 C C . LYS A 1 173 ? 21.603 -3.466 -43.772 1.00 88.00 173 LYS A C 1
ATOM 1363 O O . LYS A 1 173 ? 21.840 -2.555 -42.986 1.00 88.00 173 LYS A O 1
ATOM 1368 N N . VAL A 1 174 ? 22.339 -4.565 -43.854 1.00 88.69 174 VAL A N 1
ATOM 1369 C CA . VAL A 1 174 ? 23.555 -4.801 -43.081 1.00 88.69 174 VAL A CA 1
ATOM 1370 C C . VAL A 1 174 ? 24.754 -4.605 -43.997 1.00 88.69 174 VAL A C 1
ATOM 1372 O O . VAL A 1 174 ? 24.890 -5.274 -45.021 1.00 88.69 174 VAL A O 1
ATOM 1375 N N . TRP A 1 175 ? 25.606 -3.661 -43.627 1.00 85.75 175 TRP A N 1
ATOM 1376 C CA . TRP A 1 175 ? 26.815 -3.288 -44.343 1.00 85.75 175 TRP A CA 1
ATOM 1377 C C . TRP A 1 175 ? 28.011 -3.953 -43.683 1.00 85.75 175 TRP A C 1
ATOM 1379 O O . TRP A 1 175 ? 28.074 -4.071 -42.452 1.00 85.75 175 TRP A O 1
ATOM 1389 N N . PHE A 1 176 ? 28.967 -4.356 -44.511 1.00 86.00 176 PHE A N 1
ATOM 1390 C CA . PHE A 1 176 ? 30.193 -5.005 -44.078 1.00 86.00 176 PHE A CA 1
ATOM 1391 C C . PHE A 1 176 ? 31.391 -4.343 -44.747 1.00 86.00 176 PHE A C 1
ATOM 1393 O O . PHE A 1 176 ? 31.391 -4.113 -45.956 1.00 86.00 176 PHE A O 1
ATOM 1400 N N . ALA A 1 177 ? 32.420 -4.058 -43.958 1.00 83.62 177 ALA A N 1
ATOM 1401 C CA . ALA A 1 177 ? 33.705 -3.591 -44.449 1.00 83.62 177 ALA A CA 1
ATOM 1402 C C . ALA A 1 177 ? 34.816 -4.306 -43.682 1.00 83.62 177 ALA A C 1
ATOM 1404 O O . ALA A 1 177 ? 34.813 -4.333 -42.451 1.00 83.62 177 ALA A O 1
ATOM 1405 N N . TYR A 1 178 ? 35.757 -4.895 -44.413 1.00 84.56 178 TYR A N 1
ATOM 1406 C CA . TYR A 1 178 ? 36.954 -5.503 -43.847 1.00 84.56 178 TYR A CA 1
ATOM 1407 C C . TYR A 1 178 ? 38.174 -4.913 -44.546 1.00 84.56 178 TYR A C 1
ATOM 1409 O O . TYR A 1 178 ? 38.246 -4.977 -45.774 1.00 84.56 178 TYR A O 1
ATOM 1417 N N . ASP A 1 179 ? 39.105 -4.356 -43.772 1.00 82.94 179 ASP A N 1
ATOM 1418 C CA . ASP A 1 179 ? 40.416 -3.928 -44.258 1.00 82.94 179 ASP A CA 1
ATOM 1419 C C . ASP A 1 179 ? 41.467 -4.995 -43.913 1.00 82.94 179 ASP A C 1
ATOM 1421 O O . ASP A 1 179 ? 41.867 -5.104 -42.750 1.00 82.94 179 ASP A O 1
ATOM 1425 N N . PRO A 1 180 ? 41.979 -5.758 -44.897 1.00 81.12 180 PRO A N 1
ATOM 1426 C CA . PRO A 1 180 ? 43.028 -6.746 -44.661 1.00 81.12 180 PRO A CA 1
ATOM 1427 C C . PRO A 1 180 ? 44.367 -6.140 -44.214 1.00 81.12 180 PRO A C 1
ATOM 1429 O O . PRO A 1 180 ? 45.203 -6.863 -43.677 1.00 81.12 180 PRO A O 1
ATOM 1432 N N . LYS A 1 181 ? 44.615 -4.845 -44.469 1.00 82.69 181 LYS A N 1
ATOM 1433 C CA . LYS A 1 181 ? 45.882 -4.175 -44.127 1.00 82.69 181 LYS A CA 1
ATOM 1434 C C . LYS A 1 181 ? 45.917 -3.721 -42.675 1.00 82.69 181 LYS A C 1
ATOM 1436 O O . LYS A 1 181 ? 46.960 -3.830 -42.038 1.00 82.69 181 LYS A O 1
ATOM 1441 N N . GLN A 1 182 ? 44.802 -3.191 -42.180 1.00 80.38 182 GLN A N 1
ATOM 1442 C CA . GLN A 1 182 ? 44.654 -2.781 -40.781 1.00 80.38 182 GLN A CA 1
ATOM 1443 C C . GLN A 1 182 ? 44.091 -3.894 -39.896 1.00 80.38 182 GLN A C 1
ATOM 1445 O O . GLN A 1 182 ? 44.107 -3.766 -38.678 1.00 80.38 182 GLN A O 1
ATOM 1450 N N . ASP A 1 183 ? 43.619 -4.979 -40.508 1.00 84.19 183 ASP A N 1
ATOM 1451 C CA . ASP A 1 183 ? 42.936 -6.087 -39.852 1.00 84.19 183 ASP A CA 1
ATOM 1452 C C . ASP A 1 183 ? 41.700 -5.649 -39.055 1.00 84.19 183 ASP A C 1
ATOM 1454 O O . ASP A 1 183 ? 41.426 -6.129 -37.959 1.00 84.19 183 ASP A O 1
ATOM 1458 N N . VAL A 1 184 ? 40.951 -4.696 -39.616 1.00 82.69 184 VAL A N 1
ATOM 1459 C CA . VAL A 1 184 ? 39.777 -4.101 -38.974 1.00 82.69 184 VAL A CA 1
ATOM 1460 C C . VAL A 1 184 ? 38.522 -4.526 -39.716 1.00 82.69 184 VAL A C 1
ATOM 1462 O O . VAL A 1 184 ? 38.371 -4.282 -40.913 1.00 82.69 184 VAL A O 1
ATOM 1465 N N . PHE A 1 185 ? 37.588 -5.127 -38.982 1.00 85.06 185 PHE A N 1
ATOM 1466 C CA . PHE A 1 185 ? 36.237 -5.397 -39.456 1.00 85.06 185 PHE A CA 1
ATOM 1467 C C . PHE A 1 185 ? 35.252 -4.383 -38.872 1.00 85.06 185 PHE A C 1
ATOM 1469 O O . PHE A 1 185 ? 35.287 -4.065 -37.683 1.00 85.06 185 PHE A O 1
ATOM 1476 N N . ARG A 1 186 ? 34.343 -3.885 -39.710 1.00 83.19 186 ARG A N 1
ATOM 1477 C CA . ARG A 1 186 ? 33.232 -3.022 -39.313 1.00 83.19 186 ARG A CA 1
ATOM 1478 C C . ARG A 1 186 ? 31.940 -3.557 -39.916 1.00 83.19 186 ARG A C 1
ATOM 1480 O O . ARG A 1 186 ? 31.890 -3.942 -41.083 1.00 83.19 186 ARG A O 1
ATOM 1487 N N . THR A 1 187 ? 30.882 -3.530 -39.117 1.00 84.31 187 THR A N 1
ATOM 1488 C CA . THR A 1 187 ? 29.517 -3.764 -39.582 1.00 84.31 187 THR A CA 1
ATOM 1489 C C . THR A 1 187 ? 28.616 -2.635 -39.115 1.00 84.31 187 THR A C 1
ATOM 1491 O O . THR A 1 187 ? 28.866 -2.023 -38.074 1.00 84.31 187 THR A O 1
ATOM 1494 N N . TYR A 1 188 ? 27.602 -2.341 -39.918 1.00 81.94 188 TYR A N 1
ATOM 1495 C CA . TYR A 1 188 ? 26.620 -1.308 -39.640 1.00 81.94 188 TYR A CA 1
ATOM 1496 C C . TYR A 1 188 ? 25.255 -1.747 -40.147 1.00 81.94 188 TYR A C 1
ATOM 1498 O O . TYR A 1 188 ? 25.174 -2.421 -41.174 1.00 81.94 188 TYR A O 1
ATOM 1506 N N . VAL A 1 189 ? 24.185 -1.364 -39.458 1.00 85.75 189 VAL A N 1
ATOM 1507 C CA . VAL A 1 189 ? 22.819 -1.699 -39.859 1.00 85.75 189 VAL A CA 1
ATOM 1508 C C . VAL A 1 189 ? 22.052 -0.410 -40.136 1.00 85.75 189 VAL A C 1
ATOM 1510 O O . VAL A 1 189 ? 21.942 0.456 -39.272 1.00 85.75 189 VAL A O 1
ATOM 1513 N N . THR A 1 190 ? 21.492 -0.293 -41.339 1.00 79.62 190 THR A N 1
ATOM 1514 C CA . THR A 1 190 ? 20.608 0.812 -41.730 1.00 79.62 190 THR A CA 1
ATOM 1515 C C . THR A 1 190 ? 19.183 0.322 -41.933 1.00 79.62 190 THR A C 1
ATOM 1517 O O . THR A 1 190 ? 18.926 -0.879 -42.073 1.00 79.62 190 THR A O 1
ATOM 1520 N N . ARG A 1 191 ? 18.236 1.269 -41.981 1.00 79.50 191 ARG A N 1
ATOM 1521 C CA . ARG A 1 191 ? 16.811 0.984 -42.217 1.00 79.50 191 ARG A CA 1
ATOM 1522 C C . ARG A 1 191 ? 16.580 0.141 -43.468 1.00 79.50 191 ARG A C 1
ATOM 1524 O O . ARG A 1 191 ? 15.743 -0.752 -43.452 1.00 79.50 191 ARG A O 1
ATOM 1531 N N . GLY A 1 192 ? 17.303 0.420 -44.550 1.00 80.44 192 GLY A N 1
ATOM 1532 C CA . GLY A 1 192 ? 17.084 -0.277 -45.810 1.00 80.44 192 GLY A CA 1
ATOM 1533 C C . GLY A 1 192 ? 15.637 -0.166 -46.295 1.00 80.44 192 GLY A C 1
ATOM 1534 O O . GLY A 1 192 ? 15.107 0.931 -46.440 1.00 80.44 192 GLY A O 1
ATOM 1535 N N . GLU A 1 193 ? 15.016 -1.318 -46.531 1.00 81.12 193 GLU A N 1
ATOM 1536 C CA . GLU A 1 193 ? 13.610 -1.474 -46.927 1.00 81.12 193 GLU A CA 1
ATOM 1537 C C . GLU A 1 193 ? 12.672 -1.678 -45.725 1.00 81.12 193 GLU A C 1
ATOM 1539 O O . GLU A 1 193 ? 11.455 -1.759 -45.891 1.00 81.12 193 GLU A O 1
ATOM 1544 N N . ALA A 1 194 ? 13.207 -1.771 -44.504 1.00 78.75 194 ALA A N 1
ATOM 1545 C CA . ALA A 1 194 ? 12.387 -1.920 -43.315 1.00 78.75 194 ALA A CA 1
ATOM 1546 C C . ALA A 1 194 ? 11.600 -0.638 -43.003 1.00 78.75 194 ALA A C 1
ATOM 1548 O O . ALA A 1 194 ? 12.000 0.494 -43.294 1.00 78.75 194 ALA A O 1
ATOM 1549 N N . ASN A 1 195 ? 10.481 -0.806 -42.301 1.00 70.94 195 ASN A N 1
ATOM 1550 C CA . ASN A 1 195 ? 9.686 0.322 -41.810 1.00 70.94 195 ASN A CA 1
ATOM 1551 C C . ASN A 1 195 ? 10.353 1.064 -40.639 1.00 70.94 195 ASN A C 1
ATOM 1553 O O . ASN A 1 195 ? 9.901 2.145 -40.274 1.00 70.94 195 ASN A O 1
ATOM 1557 N N . GLN A 1 196 ? 11.399 0.494 -40.035 1.00 69.06 196 GLN A N 1
ATOM 1558 C CA . GLN A 1 196 ? 12.027 1.006 -38.818 1.00 69.06 196 GLN A CA 1
ATOM 1559 C C . GLN A 1 196 ? 13.551 0.892 -38.908 1.00 69.06 196 GLN A C 1
ATOM 1561 O O . GLN A 1 196 ? 14.070 -0.070 -39.461 1.00 69.06 196 GLN A O 1
ATOM 1566 N N . THR A 1 197 ? 14.270 1.871 -38.355 1.00 70.00 197 THR A N 1
ATOM 1567 C CA . THR A 1 197 ? 15.722 1.765 -38.145 1.00 70.00 197 THR A CA 1
ATOM 1568 C C . THR A 1 197 ? 16.011 0.847 -36.946 1.00 70.00 197 THR A C 1
ATOM 1570 O O . THR A 1 197 ? 15.180 0.768 -36.036 1.00 70.00 197 THR A O 1
ATOM 1573 N N . PRO A 1 198 ? 17.194 0.214 -36.862 1.00 70.12 198 PRO A N 1
ATOM 1574 C CA . PRO A 1 198 ? 17.614 -0.549 -35.675 1.00 70.12 198 PRO A CA 1
ATOM 1575 C C . PRO A 1 198 ? 17.509 0.266 -34.382 1.00 70.12 198 PRO A C 1
ATOM 1577 O O . PRO A 1 198 ? 16.980 -0.190 -33.368 1.00 70.12 198 PRO A O 1
ATOM 1580 N N . LEU A 1 199 ? 17.888 1.543 -34.461 1.00 69.81 199 LEU A N 1
ATOM 1581 C CA . LEU A 1 199 ? 17.730 2.504 -33.378 1.00 69.81 199 LEU A CA 1
ATOM 1582 C C . LEU A 1 199 ? 16.264 2.670 -32.944 1.00 69.81 199 LEU A C 1
ATOM 1584 O O . LEU A 1 199 ? 15.972 2.737 -31.751 1.00 69.81 199 LEU A O 1
ATOM 1588 N N . ALA A 1 200 ? 15.325 2.742 -33.892 1.00 70.06 200 ALA A N 1
ATOM 1589 C CA . ALA A 1 200 ? 13.903 2.852 -33.576 1.00 70.06 200 ALA A CA 1
ATOM 1590 C C . ALA A 1 200 ? 13.374 1.596 -32.865 1.00 70.06 200 ALA A C 1
ATOM 1592 O O . ALA A 1 200 ? 12.563 1.726 -31.946 1.00 70.06 200 ALA A O 1
ATOM 1593 N N . VAL A 1 201 ? 13.861 0.410 -33.241 1.00 76.69 201 VAL A N 1
ATOM 1594 C CA . VAL A 1 201 ? 13.514 -0.869 -32.597 1.00 76.69 201 VAL A CA 1
ATOM 1595 C C . VAL A 1 201 ? 14.042 -0.902 -31.165 1.00 76.69 201 VAL A C 1
ATOM 1597 O O . VAL A 1 201 ? 13.272 -1.112 -30.226 1.00 76.69 201 VAL A O 1
ATOM 1600 N N . ARG A 1 202 ? 15.325 -0.581 -30.969 1.00 73.69 202 ARG A N 1
ATOM 1601 C CA . ARG A 1 202 ? 15.944 -0.560 -29.639 1.00 73.69 202 ARG A CA 1
ATOM 1602 C C . ARG A 1 202 ? 15.272 0.445 -28.707 1.00 73.69 202 ARG A C 1
ATOM 1604 O O . ARG A 1 202 ? 14.948 0.120 -27.567 1.00 73.69 202 ARG A O 1
ATOM 1611 N N . ARG A 1 203 ? 14.954 1.637 -29.221 1.00 71.56 203 ARG A N 1
ATOM 1612 C CA . ARG A 1 203 ? 14.171 2.647 -28.495 1.00 71.56 203 ARG A CA 1
ATOM 1613 C C . ARG A 1 203 ? 12.768 2.159 -28.158 1.00 71.56 203 ARG A C 1
ATOM 1615 O O . ARG A 1 203 ? 12.286 2.431 -27.065 1.00 71.56 203 ARG A O 1
ATOM 1622 N N . ALA A 1 204 ? 12.088 1.461 -29.066 1.00 73.31 204 ALA A N 1
ATOM 1623 C CA . ALA A 1 204 ? 10.760 0.918 -28.792 1.00 73.31 204 ALA A CA 1
ATOM 1624 C C . ALA A 1 204 ? 10.786 -0.116 -27.655 1.00 73.31 204 ALA A C 1
ATOM 1626 O O . ALA A 1 204 ? 9.938 -0.054 -26.767 1.00 73.31 204 ALA A O 1
ATOM 1627 N N . LEU A 1 205 ? 11.787 -0.998 -27.635 1.00 75.75 205 LEU A N 1
ATOM 1628 C CA . LEU A 1 205 ? 11.980 -1.974 -26.561 1.00 75.75 205 LEU A CA 1
ATOM 1629 C C . LEU A 1 205 ? 12.316 -1.303 -25.231 1.00 75.75 205 LEU A C 1
ATOM 1631 O O . LEU A 1 205 ? 11.688 -1.599 -24.217 1.00 75.75 205 LEU A O 1
ATOM 1635 N N . GLN A 1 206 ? 13.248 -0.349 -25.237 1.00 70.81 206 GLN A N 1
ATOM 1636 C CA . GLN A 1 206 ? 13.613 0.397 -24.036 1.00 70.81 206 GLN A CA 1
ATOM 1637 C C . GLN A 1 206 ? 12.420 1.193 -23.489 1.00 70.81 206 GLN A C 1
ATOM 1639 O O . GLN A 1 206 ? 12.178 1.172 -22.285 1.00 70.81 206 GLN A O 1
ATOM 1644 N N . ARG A 1 207 ? 11.609 1.813 -24.362 1.00 71.06 207 ARG A N 1
ATOM 1645 C CA . ARG A 1 207 ? 10.340 2.454 -23.974 1.00 71.06 207 ARG A CA 1
ATOM 1646 C C . ARG A 1 207 ? 9.389 1.472 -23.305 1.00 71.06 207 ARG A C 1
ATOM 1648 O O . ARG A 1 207 ? 8.822 1.811 -22.275 1.00 71.06 207 ARG A O 1
ATOM 1655 N N . LYS A 1 208 ? 9.228 0.274 -23.870 1.00 76.25 208 LYS A N 1
ATOM 1656 C CA . LYS A 1 208 ? 8.341 -0.749 -23.313 1.00 76.25 208 LYS A CA 1
ATOM 1657 C C . LYS A 1 208 ? 8.782 -1.165 -21.909 1.00 76.25 208 LYS A C 1
ATOM 1659 O O . LYS A 1 208 ? 7.976 -1.116 -20.991 1.00 76.25 208 LYS A O 1
ATOM 1664 N N . ILE A 1 209 ? 10.068 -1.468 -21.732 1.00 75.62 209 ILE A N 1
ATOM 1665 C CA . ILE A 1 209 ? 10.633 -1.846 -20.427 1.00 75.62 209 ILE A CA 1
ATOM 1666 C C . ILE A 1 209 ? 10.440 -0.725 -19.397 1.00 75.62 209 ILE A C 1
ATOM 1668 O O . ILE A 1 209 ? 10.146 -0.988 -18.233 1.00 75.62 209 ILE A O 1
ATOM 1672 N N . ILE A 1 210 ? 10.608 0.531 -19.811 1.00 73.38 210 ILE A N 1
ATOM 1673 C CA . ILE A 1 210 ? 10.425 1.686 -18.928 1.00 73.38 210 ILE A CA 1
ATOM 1674 C C . ILE A 1 210 ? 8.950 1.874 -18.559 1.00 73.38 210 ILE A C 1
ATOM 1676 O O . ILE A 1 210 ? 8.671 2.046 -17.378 1.00 73.38 210 ILE A O 1
ATOM 1680 N N . SER A 1 211 ? 8.027 1.773 -19.523 1.00 72.00 211 SER A N 1
ATOM 1681 C CA . SER A 1 211 ? 6.578 1.844 -19.268 1.00 72.00 211 SER A CA 1
ATOM 1682 C C . SER A 1 211 ? 6.144 0.773 -18.274 1.00 72.00 211 SER A C 1
ATOM 1684 O O . SER A 1 211 ? 5.564 1.096 -17.246 1.00 72.00 211 SER A O 1
ATOM 1686 N N . GLU A 1 212 ? 6.525 -0.485 -18.516 1.00 77.38 212 GLU A N 1
ATOM 1687 C CA . GLU A 1 212 ? 6.193 -1.612 -17.635 1.00 77.38 212 GLU A CA 1
ATOM 1688 C C . GLU A 1 212 ? 6.770 -1.419 -16.224 1.00 77.38 212 GLU A C 1
ATOM 1690 O O . GLU A 1 212 ? 6.112 -1.693 -15.222 1.00 77.38 212 GLU A O 1
ATOM 1695 N N . ARG A 1 213 ? 8.002 -0.906 -16.120 1.00 75.31 213 ARG A N 1
ATOM 1696 C CA . ARG A 1 213 ? 8.628 -0.586 -14.831 1.00 75.31 213 ARG A CA 1
ATOM 1697 C C . ARG A 1 213 ? 7.874 0.517 -14.091 1.00 75.31 213 ARG A C 1
ATOM 1699 O O . ARG A 1 213 ? 7.753 0.444 -12.868 1.00 75.31 213 ARG A O 1
ATOM 1706 N N . ASP A 1 214 ? 7.454 1.561 -14.794 1.00 71.94 214 ASP A N 1
ATOM 1707 C CA . ASP A 1 214 ? 6.793 2.715 -14.188 1.00 71.94 214 ASP A CA 1
ATOM 1708 C C . ASP A 1 214 ? 5.361 2.367 -13.768 1.00 71.94 214 ASP A C 1
ATOM 1710 O O . ASP A 1 214 ? 4.983 2.675 -12.639 1.00 71.94 214 ASP A O 1
ATOM 1714 N N . GLU A 1 215 ? 4.632 1.606 -14.586 1.00 73.81 215 GLU A N 1
ATOM 1715 C CA . GLU A 1 215 ? 3.346 0.995 -14.225 1.00 73.81 215 GLU A CA 1
ATOM 1716 C C . GLU A 1 215 ? 3.481 0.143 -12.954 1.00 73.81 215 GLU A C 1
ATOM 1718 O O . GLU A 1 215 ? 2.782 0.385 -11.968 1.00 73.81 215 GLU A O 1
ATOM 1723 N N . ALA A 1 216 ? 4.467 -0.761 -12.905 1.00 73.00 216 ALA A N 1
ATOM 1724 C CA . ALA A 1 216 ? 4.714 -1.596 -11.728 1.00 73.00 216 ALA A CA 1
ATOM 1725 C C . ALA A 1 216 ? 5.072 -0.781 -10.468 1.00 73.00 216 ALA A C 1
ATOM 1727 O O . ALA A 1 216 ? 4.754 -1.179 -9.344 1.00 73.00 216 ALA A O 1
ATOM 1728 N N . ARG A 1 217 ? 5.745 0.368 -10.620 1.00 72.31 217 ARG A N 1
ATOM 1729 C CA . ARG A 1 217 ? 6.024 1.281 -9.500 1.00 72.31 217 ARG A CA 1
ATOM 1730 C C . ARG A 1 217 ? 4.755 1.965 -9.012 1.00 72.31 217 ARG A C 1
ATOM 1732 O O . ARG A 1 217 ? 4.532 1.982 -7.805 1.00 72.31 217 ARG A O 1
ATOM 1739 N N . THR A 1 218 ? 3.931 2.485 -9.918 1.00 74.44 218 THR A N 1
ATOM 1740 C CA . THR A 1 218 ? 2.651 3.112 -9.571 1.00 74.44 218 THR A CA 1
ATOM 1741 C C . THR A 1 218 ? 1.728 2.130 -8.854 1.00 74.44 218 THR A C 1
ATOM 1743 O O . THR A 1 218 ? 1.177 2.470 -7.807 1.00 74.44 218 THR A O 1
ATOM 1746 N N . GLU A 1 219 ? 1.611 0.896 -9.351 1.00 77.19 219 GLU A N 1
ATOM 1747 C CA . GLU A 1 219 ? 0.823 -0.158 -8.701 1.00 77.19 219 GLU A CA 1
ATOM 1748 C C . GLU A 1 219 ? 1.329 -0.461 -7.287 1.00 77.19 219 GLU A C 1
ATOM 1750 O O . GLU A 1 219 ? 0.546 -0.524 -6.337 1.00 77.19 219 GLU A O 1
ATOM 1755 N N . ARG A 1 220 ? 2.650 -0.595 -7.119 1.00 79.38 220 ARG A N 1
ATOM 1756 C CA . ARG A 1 220 ? 3.266 -0.826 -5.809 1.00 79.38 220 ARG A CA 1
ATOM 1757 C C . ARG A 1 220 ? 2.995 0.324 -4.839 1.00 79.38 220 ARG A C 1
ATOM 1759 O O . ARG A 1 220 ? 2.692 0.064 -3.676 1.00 79.38 220 ARG A O 1
ATOM 1766 N N . ASP A 1 221 ? 3.117 1.568 -5.288 1.00 75.81 221 ASP A N 1
ATOM 1767 C CA . ASP A 1 221 ? 2.936 2.744 -4.434 1.00 75.81 221 ASP A CA 1
ATOM 1768 C C . ASP A 1 221 ? 1.455 2.904 -4.018 1.00 75.81 221 ASP A C 1
ATOM 1770 O O . ASP A 1 221 ? 1.164 3.222 -2.859 1.00 75.81 221 ASP A O 1
ATOM 1774 N N . SER A 1 222 ? 0.512 2.575 -4.915 1.00 80.31 222 SER A N 1
ATOM 1775 C CA . SER A 1 222 ? -0.921 2.472 -4.591 1.00 80.31 222 SER A CA 1
ATOM 1776 C C . SER A 1 222 ? -1.180 1.383 -3.549 1.00 80.31 222 SER A C 1
ATOM 1778 O O . SER A 1 222 ? -1.769 1.650 -2.501 1.00 80.31 222 SER A O 1
ATOM 1780 N N . ALA A 1 223 ? -0.657 0.175 -3.774 1.00 85.69 223 ALA A N 1
ATOM 1781 C CA . ALA A 1 223 ? -0.815 -0.945 -2.850 1.00 85.69 223 ALA A CA 1
ATOM 1782 C C . ALA A 1 223 ? -0.187 -0.663 -1.474 1.00 85.69 223 ALA A C 1
ATOM 1784 O O . ALA A 1 223 ? -0.708 -1.089 -0.442 1.00 85.69 223 ALA A O 1
ATOM 1785 N N . GLN A 1 224 ? 0.934 0.060 -1.427 1.00 86.81 224 GLN A N 1
ATOM 1786 C CA . GLN A 1 224 ? 1.546 0.480 -0.170 1.00 86.81 224 GLN A CA 1
ATOM 1787 C C . GLN A 1 224 ? 0.652 1.473 0.584 1.00 86.81 224 GLN A C 1
ATOM 1789 O O . GLN A 1 224 ? 0.438 1.298 1.783 1.00 86.81 224 GLN A O 1
ATOM 1794 N N . SER A 1 225 ? 0.077 2.450 -0.119 1.00 87.19 225 SER A N 1
ATOM 1795 C CA . SER A 1 225 ? -0.844 3.431 0.470 1.00 87.19 225 SER A CA 1
ATOM 1796 C C . SER A 1 225 ? -2.096 2.760 1.051 1.00 87.19 225 SER A C 1
ATOM 1798 O O . SER A 1 225 ? -2.491 3.048 2.181 1.00 87.19 225 SER A O 1
ATOM 1800 N N . GLU A 1 226 ? -2.681 1.803 0.324 1.00 90.00 226 GLU A N 1
ATOM 1801 C CA . GLU A 1 226 ? -3.814 0.997 0.798 1.00 90.00 226 GLU A CA 1
ATOM 1802 C C . GLU A 1 226 ? -3.455 0.162 2.034 1.00 90.00 226 GLU A C 1
ATOM 1804 O O . GLU A 1 226 ? -4.220 0.100 2.999 1.00 90.00 226 GLU A O 1
ATOM 1809 N N . ARG A 1 227 ? -2.263 -0.450 2.054 1.00 92.94 227 ARG A N 1
ATOM 1810 C CA . ARG A 1 227 ? -1.780 -1.213 3.214 1.00 92.94 227 ARG A CA 1
ATOM 1811 C C . ARG A 1 227 ? -1.594 -0.349 4.454 1.00 92.94 227 ARG A C 1
ATOM 1813 O O . ARG A 1 227 ? -1.893 -0.812 5.556 1.00 92.94 227 ARG A O 1
ATOM 1820 N N . ASP A 1 228 ? -1.074 0.862 4.296 1.00 91.31 228 ASP A N 1
ATOM 1821 C CA . ASP A 1 228 ? -0.864 1.776 5.415 1.00 91.31 228 ASP A CA 1
ATOM 1822 C C . ASP A 1 228 ? -2.203 2.300 5.959 1.00 91.31 228 ASP A C 1
ATOM 1824 O O . ASP A 1 228 ? -2.393 2.327 7.178 1.00 91.31 228 ASP A O 1
ATOM 1828 N N . ALA A 1 229 ? -3.174 2.585 5.082 1.00 94.69 229 ALA A N 1
ATOM 1829 C CA . ALA A 1 229 ? -4.543 2.916 5.479 1.00 94.69 229 ALA A CA 1
ATOM 1830 C C . ALA A 1 229 ? -5.212 1.767 6.257 1.00 94.69 229 ALA A C 1
ATOM 1832 O O . ALA A 1 229 ? -5.728 1.981 7.355 1.00 94.69 229 ALA A O 1
ATOM 1833 N N . ALA A 1 230 ? -5.117 0.532 5.755 1.00 95.19 230 ALA A N 1
ATOM 1834 C CA . ALA A 1 230 ? -5.668 -0.645 6.428 1.00 95.19 230 ALA A CA 1
ATOM 1835 C C . ALA A 1 230 ? -5.020 -0.893 7.804 1.00 95.19 230 ALA A C 1
ATOM 1837 O O . ALA A 1 230 ? -5.691 -1.274 8.762 1.00 95.19 230 ALA A O 1
ATOM 1838 N N . ARG A 1 231 ? -3.709 -0.649 7.944 1.00 96.44 231 ARG A N 1
ATOM 1839 C CA . ARG A 1 231 ? -3.016 -0.742 9.241 1.00 96.44 231 ARG A CA 1
ATOM 1840 C C . ARG A 1 231 ? -3.504 0.304 10.238 1.00 96.44 231 ARG A C 1
ATOM 1842 O O . ARG A 1 231 ? -3.665 -0.024 11.415 1.00 96.44 231 ARG A O 1
ATOM 1849 N N . ALA A 1 232 ? -3.729 1.535 9.784 1.00 96.25 232 ALA A N 1
ATOM 1850 C CA . ALA A 1 232 ? -4.274 2.593 10.626 1.00 96.25 232 ALA A CA 1
ATOM 1851 C C . ALA A 1 232 ? -5.688 2.238 11.117 1.00 96.25 232 ALA A C 1
ATOM 1853 O O . ALA A 1 232 ? -5.963 2.350 12.312 1.00 96.25 232 ALA A O 1
ATOM 1854 N N . GLU A 1 233 ? -6.539 1.717 10.229 1.00 96.81 233 GLU A N 1
ATOM 1855 C CA . GLU A 1 233 ? -7.889 1.258 10.574 1.00 96.81 233 GLU A CA 1
ATOM 1856 C C . GLU A 1 233 ? -7.864 0.111 11.596 1.00 96.81 233 GLU A C 1
ATOM 1858 O O . GLU A 1 233 ? -8.567 0.163 12.605 1.00 96.81 233 GLU A O 1
ATOM 1863 N N . VAL A 1 234 ? -7.000 -0.894 11.408 1.00 97.62 234 VAL A N 1
ATOM 1864 C CA . VAL A 1 234 ? -6.843 -1.998 12.372 1.00 97.62 234 VAL A CA 1
ATOM 1865 C C . VAL A 1 234 ? -6.413 -1.488 13.748 1.00 97.62 234 VAL A C 1
ATOM 1867 O O . VAL A 1 234 ? -6.958 -1.934 14.758 1.00 97.62 234 VAL A O 1
ATOM 1870 N N . SER A 1 235 ? -5.471 -0.543 13.808 1.00 97.25 235 SER A N 1
ATOM 1871 C CA . SER A 1 235 ? -5.037 0.071 15.070 1.00 97.25 235 SER A CA 1
ATOM 1872 C C . SER A 1 235 ? -6.196 0.789 15.775 1.00 97.25 235 SER A C 1
ATOM 1874 O O . SER A 1 235 ? -6.426 0.596 16.972 1.00 97.25 235 SER A O 1
ATOM 1876 N N . GLN A 1 236 ? -6.995 1.549 15.020 1.00 97.75 236 GLN A N 1
ATOM 1877 C CA . GLN A 1 236 ? -8.178 2.227 15.547 1.00 97.75 236 GLN A CA 1
ATOM 1878 C C . GLN A 1 236 ? -9.220 1.228 16.071 1.00 97.75 236 GLN A C 1
ATOM 1880 O O . GLN A 1 236 ? -9.742 1.403 17.173 1.00 97.75 236 GLN A O 1
ATOM 1885 N N . LEU A 1 237 ? -9.496 0.152 15.330 1.00 97.75 237 LEU A N 1
ATOM 1886 C CA . LEU A 1 237 ? -10.426 -0.896 15.755 1.00 97.75 237 LEU A CA 1
ATOM 1887 C C . LEU A 1 237 ? -9.950 -1.613 17.024 1.00 97.75 237 LEU A C 1
ATOM 1889 O O . LEU A 1 237 ? -10.766 -1.922 17.891 1.00 97.75 237 LEU A O 1
ATOM 1893 N N . GLN A 1 238 ? -8.645 -1.845 17.173 1.00 97.44 238 GLN A N 1
ATOM 1894 C CA . GLN A 1 238 ? -8.078 -2.414 18.399 1.00 97.44 238 GLN A CA 1
ATOM 1895 C C . GLN A 1 238 ? -8.267 -1.483 19.601 1.00 97.44 238 GLN A C 1
ATOM 1897 O O . GLN A 1 238 ? -8.629 -1.954 20.680 1.00 97.44 238 GLN A O 1
ATOM 1902 N N . GLN A 1 239 ? -8.093 -0.173 19.416 1.00 97.50 239 GLN A N 1
ATOM 1903 C CA . GLN A 1 239 ? -8.339 0.812 20.469 1.00 97.50 239 GLN A CA 1
ATOM 1904 C C . GLN A 1 239 ? -9.821 0.864 20.867 1.00 97.50 239 GLN A C 1
ATOM 1906 O O . GLN A 1 239 ? -10.139 0.854 22.056 1.00 97.50 239 GLN A O 1
ATOM 1911 N N . VAL A 1 240 ? -10.731 0.863 19.886 1.00 97.81 240 VAL A N 1
ATOM 1912 C CA . VAL A 1 240 ? -12.181 0.813 20.136 1.00 97.81 240 VAL A CA 1
ATOM 1913 C C . VAL A 1 240 ? -12.559 -0.471 20.871 1.00 97.81 240 VAL A C 1
ATOM 1915 O O . VAL A 1 240 ? -13.299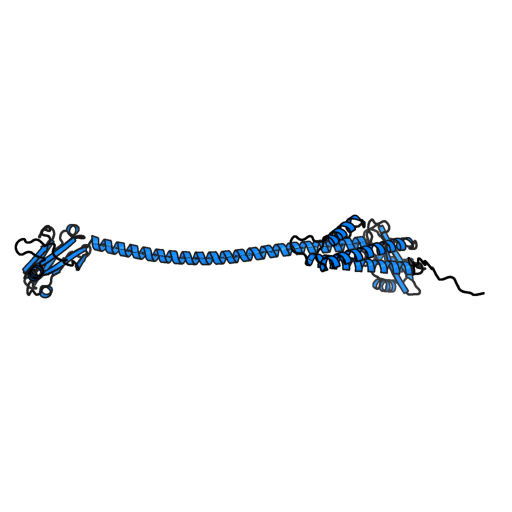 -0.418 21.851 1.00 97.81 240 VAL A O 1
ATOM 1918 N N . LYS A 1 241 ? -12.014 -1.619 20.452 1.00 97.81 241 LYS A N 1
ATOM 1919 C CA . LYS A 1 241 ? -12.243 -2.906 21.114 1.00 97.81 241 LYS A CA 1
ATOM 1920 C C . LYS A 1 241 ? -11.812 -2.871 22.582 1.00 97.81 241 LYS A C 1
ATOM 1922 O O . LYS A 1 241 ? -12.595 -3.273 23.435 1.00 97.81 241 LYS A O 1
ATOM 1927 N N . ALA A 1 242 ? -10.614 -2.368 22.878 1.00 97.44 242 ALA A N 1
ATOM 1928 C CA . ALA A 1 242 ? -10.131 -2.257 24.254 1.00 97.44 242 ALA A CA 1
ATOM 1929 C C . ALA A 1 242 ? -11.033 -1.346 25.113 1.00 97.44 242 ALA A C 1
ATOM 1931 O O . ALA A 1 242 ? -11.302 -1.657 26.272 1.00 97.44 242 ALA A O 1
ATOM 1932 N N . GLY A 1 243 ? -11.547 -0.254 24.532 1.00 97.75 243 GLY A N 1
ATOM 1933 C CA . GLY A 1 243 ? -12.536 0.609 25.184 1.00 97.75 243 GLY A CA 1
ATOM 1934 C C . GLY A 1 243 ? -13.835 -0.133 25.512 1.00 97.75 243 GLY A C 1
ATOM 1935 O O . GLY A 1 243 ? -14.273 -0.129 26.658 1.00 97.75 243 GLY A O 1
ATOM 1936 N N . LEU A 1 244 ? -14.399 -0.852 24.537 1.00 97.75 244 LEU A N 1
ATOM 1937 C CA . LEU A 1 244 ? -15.620 -1.640 24.733 1.00 97.75 244 LEU A CA 1
ATOM 1938 C C . LEU A 1 244 ? -15.441 -2.763 25.763 1.00 97.75 244 LEU A C 1
ATOM 1940 O O . LEU A 1 244 ? -16.350 -3.024 26.546 1.00 97.75 244 LEU A O 1
ATOM 1944 N N . GLU A 1 245 ? -14.283 -3.425 25.795 1.00 97.69 245 GLU A N 1
ATOM 1945 C CA . GLU A 1 245 ? -13.976 -4.442 26.808 1.00 97.69 245 GLU A CA 1
ATOM 1946 C C . GLU A 1 245 ? -13.944 -3.841 28.223 1.00 97.69 245 GLU A C 1
ATOM 1948 O O . GLU A 1 245 ? -14.488 -4.437 29.156 1.00 97.69 245 GLU A O 1
ATOM 1953 N N . SER A 1 246 ? -13.388 -2.634 28.376 1.00 98.00 246 SER A N 1
ATOM 1954 C CA . SER A 1 246 ? -13.417 -1.886 29.639 1.00 98.00 246 SER A CA 1
ATOM 1955 C C . SER A 1 246 ? -14.845 -1.508 30.049 1.00 98.00 246 SER A C 1
ATOM 1957 O O . SER A 1 246 ? -15.227 -1.701 31.206 1.00 98.00 246 SER A O 1
ATOM 1959 N N . ASP A 1 247 ? -15.657 -1.018 29.111 1.00 97.31 247 ASP A N 1
ATOM 1960 C CA . ASP A 1 247 ? -17.053 -0.651 29.372 1.00 97.31 247 ASP A CA 1
ATOM 1961 C C . ASP A 1 247 ? -17.894 -1.870 29.776 1.00 97.31 247 ASP A C 1
ATOM 1963 O O . ASP A 1 247 ? -18.685 -1.803 30.719 1.00 97.31 247 ASP A O 1
ATOM 1967 N N . ILE A 1 248 ? -17.692 -3.016 29.114 1.00 97.94 248 ILE A N 1
ATOM 1968 C CA . ILE A 1 248 ? -18.351 -4.280 29.467 1.00 97.94 248 ILE A CA 1
ATOM 1969 C C . ILE A 1 248 ? -17.979 -4.699 30.892 1.00 97.94 248 ILE A C 1
ATOM 1971 O O . ILE A 1 248 ? -18.869 -5.062 31.666 1.00 97.94 248 ILE A O 1
ATOM 1975 N N . ALA A 1 249 ? -16.698 -4.626 31.263 1.00 97.69 249 ALA A N 1
ATOM 1976 C CA . ALA A 1 249 ? -16.254 -4.962 32.614 1.00 97.69 249 ALA A CA 1
ATOM 1977 C C . ALA A 1 249 ? -16.896 -4.041 33.669 1.00 97.69 249 ALA A C 1
ATOM 1979 O O . ALA A 1 249 ? -17.414 -4.520 34.682 1.00 97.69 249 ALA A O 1
ATOM 1980 N N . ALA A 1 250 ? -16.945 -2.731 33.404 1.00 97.56 250 ALA A N 1
ATOM 1981 C CA . ALA A 1 250 ? -17.591 -1.761 34.284 1.00 97.56 250 ALA A CA 1
ATOM 1982 C C . ALA A 1 250 ? -19.103 -2.019 34.423 1.00 97.56 250 ALA A C 1
ATOM 1984 O O . ALA A 1 250 ? -19.648 -1.992 35.529 1.00 97.56 250 ALA A O 1
ATOM 1985 N N . LEU A 1 251 ? -19.793 -2.331 33.322 1.00 97.50 251 LEU A N 1
ATOM 1986 C CA . LEU A 1 251 ? -21.218 -2.670 33.339 1.00 97.50 251 LEU A CA 1
ATOM 1987 C C . LEU A 1 251 ? -21.499 -3.959 34.116 1.00 97.50 251 LEU A C 1
ATOM 1989 O O . LEU A 1 251 ? -22.473 -4.014 34.866 1.00 97.50 251 LEU A O 1
ATOM 1993 N N . GLN A 1 252 ? -20.650 -4.980 33.984 1.00 97.62 252 GLN A N 1
ATOM 1994 C CA . GLN A 1 252 ? -20.771 -6.216 34.759 1.00 97.62 252 GLN A CA 1
ATOM 1995 C C . GLN A 1 252 ? -20.593 -5.961 36.259 1.00 97.62 252 GLN A C 1
ATOM 1997 O O . GLN A 1 252 ? -21.382 -6.466 37.061 1.00 97.62 252 GLN A O 1
ATOM 2002 N N . GLN A 1 253 ? -19.619 -5.131 36.641 1.00 97.25 253 GLN A N 1
ATOM 2003 C CA . GLN A 1 253 ? -19.417 -4.734 38.033 1.00 97.25 253 GLN A CA 1
ATOM 2004 C C . GLN A 1 253 ? -20.623 -3.959 38.583 1.00 97.25 253 GLN A C 1
ATOM 2006 O O . GLN A 1 253 ? -21.112 -4.266 39.671 1.00 97.25 253 GLN A O 1
ATOM 2011 N N . ASN A 1 254 ? -21.142 -2.998 37.815 1.00 97.06 254 ASN A N 1
ATOM 2012 C CA . ASN A 1 254 ? -22.323 -2.222 38.194 1.00 97.06 254 ASN A CA 1
ATOM 2013 C C . ASN A 1 254 ? -23.563 -3.108 38.336 1.00 97.06 254 ASN A C 1
ATOM 2015 O O . ASN A 1 254 ? -24.318 -2.957 39.295 1.00 97.06 254 ASN A O 1
ATOM 2019 N N . LYS A 1 255 ? -23.753 -4.064 37.421 1.00 97.31 255 LYS A N 1
ATOM 2020 C CA . LYS A 1 255 ? -24.839 -5.043 37.497 1.00 97.31 255 LYS A CA 1
ATOM 2021 C C . LYS A 1 255 ? -24.745 -5.871 38.779 1.00 97.31 255 LYS A C 1
ATOM 2023 O O . LYS A 1 255 ? -25.728 -5.944 39.507 1.00 97.31 255 LYS A O 1
ATOM 2028 N N . ALA A 1 256 ? -23.572 -6.423 39.090 1.00 96.88 256 ALA A N 1
ATOM 2029 C CA . ALA A 1 256 ? -23.371 -7.208 40.307 1.00 96.88 256 ALA A CA 1
ATOM 2030 C C . ALA A 1 256 ? -23.617 -6.376 41.581 1.00 96.88 256 ALA A C 1
ATOM 2032 O O . ALA A 1 256 ? -24.254 -6.844 42.526 1.00 96.88 256 ALA A O 1
ATOM 2033 N N . ALA A 1 257 ? -23.163 -5.119 41.602 1.00 96.50 257 ALA A N 1
ATOM 2034 C CA . ALA A 1 257 ? -23.409 -4.204 42.715 1.00 96.50 257 ALA A CA 1
ATOM 2035 C C . ALA A 1 257 ? -24.903 -3.879 42.882 1.00 96.50 257 ALA A C 1
ATOM 2037 O O . ALA A 1 257 ? -25.412 -3.826 44.008 1.00 96.50 257 ALA A O 1
ATOM 2038 N N . LEU A 1 258 ? -25.619 -3.690 41.771 1.00 96.50 258 LEU A N 1
ATOM 2039 C CA . LEU A 1 258 ? -27.053 -3.432 41.778 1.00 96.50 258 LEU A CA 1
ATOM 2040 C C . LEU A 1 258 ? -27.838 -4.662 42.250 1.00 96.50 258 LEU A C 1
ATOM 2042 O O . LEU A 1 258 ? -28.693 -4.529 43.119 1.00 96.50 258 LEU A O 1
ATOM 2046 N N . GLU A 1 259 ? -27.506 -5.855 41.756 1.00 96.25 259 GLU A N 1
ATOM 2047 C CA . GLU A 1 259 ? -28.110 -7.121 42.192 1.00 96.25 259 GLU A CA 1
ATOM 2048 C C . GLU A 1 259 ? -27.900 -7.359 43.693 1.00 96.25 259 GLU A C 1
ATOM 2050 O O . GLU A 1 259 ? -28.852 -7.678 44.405 1.00 96.25 259 GLU A O 1
ATOM 2055 N N . ALA A 1 260 ? -26.691 -7.112 44.208 1.00 96.31 260 ALA A N 1
ATOM 2056 C CA . ALA A 1 260 ? -26.412 -7.197 45.641 1.00 96.31 260 ALA A CA 1
ATOM 2057 C C . ALA A 1 260 ? -27.236 -6.187 46.458 1.00 96.31 260 ALA A C 1
ATOM 2059 O O . ALA A 1 260 ? -27.705 -6.502 47.552 1.00 96.31 260 ALA A O 1
ATOM 2060 N N . SER A 1 261 ? -27.434 -4.977 45.931 1.00 95.44 261 SER A N 1
ATOM 2061 C CA . SER A 1 261 ? -28.232 -3.936 46.590 1.00 95.44 261 SER A CA 1
ATOM 2062 C C . SER A 1 261 ? -29.717 -4.298 46.615 1.00 95.44 261 SER A C 1
ATOM 2064 O O . SER A 1 261 ? -30.361 -4.175 47.654 1.00 95.44 261 SER A O 1
ATOM 2066 N N . VAL A 1 262 ? -30.244 -4.815 45.502 1.00 96.19 262 VAL A N 1
ATOM 2067 C CA . VAL A 1 262 ? -31.621 -5.319 45.404 1.00 96.19 262 VAL A CA 1
ATOM 2068 C C . VAL A 1 262 ? -31.837 -6.493 46.356 1.00 96.19 262 VAL A C 1
ATOM 2070 O O . VAL A 1 262 ? -32.828 -6.499 47.082 1.00 96.19 262 VAL A O 1
ATOM 2073 N N . ALA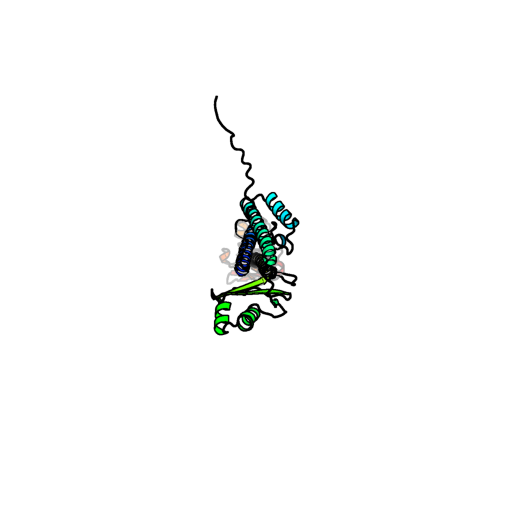 A 1 263 ? -30.907 -7.450 46.412 1.00 94.94 263 ALA A N 1
ATOM 2074 C CA . ALA A 1 263 ? -31.002 -8.593 47.317 1.00 94.94 263 ALA A CA 1
ATOM 2075 C C . ALA A 1 263 ? -31.036 -8.159 48.791 1.00 94.94 263 ALA A C 1
ATOM 2077 O O . ALA A 1 263 ? -31.877 -8.642 49.548 1.00 94.94 263 ALA A O 1
ATOM 2078 N N . ARG A 1 264 ? -30.180 -7.204 49.188 1.00 94.94 264 ARG A N 1
ATOM 2079 C CA . ARG A 1 264 ? -30.190 -6.629 50.545 1.00 94.94 264 ARG A CA 1
ATOM 2080 C C . ARG A 1 264 ? -31.510 -5.938 50.859 1.00 94.94 264 ARG A C 1
ATOM 2082 O O . ARG A 1 264 ? -32.139 -6.279 51.850 1.00 94.94 264 ARG A O 1
ATOM 2089 N N . LEU A 1 265 ? -31.965 -5.031 49.992 1.00 94.75 265 LEU A N 1
ATOM 2090 C CA . LEU A 1 265 ? -33.223 -4.305 50.192 1.00 94.75 265 LEU A CA 1
ATOM 2091 C C . LEU A 1 265 ? -34.425 -5.250 50.257 1.00 94.75 265 LEU A C 1
ATOM 2093 O O . LEU A 1 265 ? -35.300 -5.079 51.100 1.00 94.75 265 LEU A O 1
ATOM 2097 N N . SER A 1 266 ? -34.461 -6.264 49.392 1.00 93.44 266 SER A N 1
ATOM 2098 C CA . SER A 1 266 ? -35.505 -7.286 49.417 1.00 93.44 266 SER A CA 1
ATOM 2099 C C . SER A 1 266 ? -35.471 -8.096 50.714 1.00 93.44 266 SER A C 1
ATOM 2101 O O . SER A 1 266 ? -36.529 -8.395 51.266 1.00 93.44 266 SER A O 1
ATOM 2103 N N . GLY A 1 267 ? -34.279 -8.446 51.207 1.00 91.44 267 GLY A N 1
ATOM 2104 C CA . GLY A 1 267 ? -34.095 -9.125 52.489 1.00 91.44 267 GLY A CA 1
ATOM 2105 C C . GLY A 1 267 ? -34.571 -8.273 53.665 1.00 91.44 267 GLY A C 1
ATOM 2106 O O . GLY A 1 267 ? -35.389 -8.734 54.456 1.00 91.44 267 GLY A O 1
ATOM 2107 N N . ASP A 1 268 ? -34.144 -7.011 53.725 1.00 90.44 268 ASP A N 1
ATOM 2108 C CA . ASP A 1 268 ? -34.533 -6.057 54.767 1.00 90.44 268 ASP A CA 1
ATOM 2109 C C . ASP A 1 268 ? -36.045 -5.807 54.774 1.00 90.44 268 ASP A C 1
ATOM 2111 O O . ASP A 1 268 ? -36.675 -5.797 55.833 1.00 90.44 268 ASP A O 1
ATOM 2115 N N . LEU A 1 269 ? -36.655 -5.638 53.595 1.00 90.44 269 LEU A N 1
ATOM 2116 C CA . LEU A 1 269 ? -38.105 -5.500 53.462 1.00 90.44 269 LEU A CA 1
ATOM 2117 C C . LEU A 1 269 ? -38.827 -6.768 53.912 1.00 90.44 269 LEU A C 1
ATOM 2119 O O . LEU A 1 269 ? -39.785 -6.671 54.675 1.00 90.44 269 LEU A O 1
ATOM 2123 N N . SER A 1 270 ? -38.357 -7.945 53.491 1.00 89.62 270 SER A N 1
ATOM 2124 C CA . SER A 1 270 ? -38.928 -9.222 53.920 1.00 89.62 270 SER A CA 1
ATOM 2125 C C . SER A 1 270 ? -38.826 -9.402 55.433 1.00 89.62 270 SER A C 1
ATOM 2127 O O . SER A 1 270 ? -39.784 -9.873 56.040 1.00 89.62 270 SER A O 1
ATOM 2129 N N . PHE A 1 271 ? -37.696 -9.051 56.046 1.00 90.25 271 PHE A N 1
ATOM 2130 C CA . PHE A 1 271 ? -37.527 -9.106 57.495 1.00 90.25 271 PHE A CA 1
ATOM 2131 C C . PHE A 1 271 ? -38.508 -8.151 58.175 1.00 90.25 271 PHE A C 1
ATOM 2133 O O . PHE A 1 271 ? -39.313 -8.572 58.996 1.00 90.25 271 PHE A O 1
ATOM 2140 N N . ARG A 1 272 ? -38.545 -6.877 57.768 1.00 88.44 272 ARG A N 1
ATOM 2141 C CA . ARG A 1 272 ? -39.465 -5.890 58.356 1.00 88.44 272 ARG A CA 1
ATOM 2142 C C . ARG A 1 272 ? -40.937 -6.265 58.205 1.00 88.44 272 ARG A C 1
ATOM 2144 O O . ARG A 1 272 ? -41.710 -6.039 59.129 1.00 88.44 272 ARG A O 1
ATOM 2151 N N . GLN A 1 273 ? -41.329 -6.831 57.065 1.00 89.25 273 GLN A N 1
ATOM 2152 C CA . GLN A 1 273 ? -42.704 -7.275 56.829 1.00 89.25 273 GLN A CA 1
ATOM 2153 C C . GLN A 1 273 ? -43.090 -8.484 57.680 1.00 89.25 273 GLN A C 1
ATOM 2155 O O . GLN A 1 273 ? -44.265 -8.633 57.992 1.00 89.25 273 GLN A O 1
ATOM 2160 N N . ASN A 1 274 ? -42.139 -9.346 58.040 1.00 92.12 274 ASN A N 1
ATOM 2161 C CA . ASN A 1 274 ? -42.422 -10.576 58.779 1.00 92.12 274 ASN A CA 1
ATOM 2162 C C . ASN A 1 274 ? -42.055 -10.508 60.267 1.00 92.12 274 ASN A C 1
ATOM 2164 O O . ASN A 1 274 ? -42.354 -11.446 61.003 1.00 92.12 274 ASN A O 1
ATOM 2168 N N . SER A 1 275 ? -41.456 -9.408 60.718 1.00 93.19 275 SER A N 1
ATOM 2169 C CA . SER A 1 275 ? -41.051 -9.229 62.107 1.00 93.19 275 SER A CA 1
ATOM 2170 C C . SER A 1 275 ? -42.085 -8.469 62.931 1.00 93.19 275 SER A C 1
ATOM 2172 O O . SER A 1 275 ? -42.734 -7.536 62.456 1.00 93.19 275 SER A O 1
ATOM 2174 N N . LEU A 1 276 ? -42.195 -8.856 64.198 1.00 92.50 276 LEU A N 1
ATOM 2175 C CA . LEU A 1 276 ? -42.803 -8.071 65.265 1.00 92.50 276 LEU A CA 1
ATOM 2176 C C . LEU A 1 276 ? -41.720 -7.196 65.895 1.00 92.50 276 LEU A C 1
ATOM 2178 O O . LEU A 1 276 ? -40.724 -7.717 66.395 1.00 92.50 276 LEU A O 1
ATOM 2182 N N . PHE A 1 277 ? -41.923 -5.884 65.913 1.00 91.81 277 PHE A N 1
ATOM 2183 C CA . PHE A 1 277 ? -41.048 -4.953 66.618 1.00 91.81 277 PHE A CA 1
ATOM 2184 C C . PHE A 1 277 ? -41.590 -4.757 68.026 1.00 91.81 277 PHE A C 1
ATOM 2186 O O . PHE A 1 277 ? -42.763 -4.431 68.201 1.00 91.81 277 PHE A O 1
ATOM 2193 N N . TYR A 1 278 ? -40.771 -4.977 69.046 1.00 90.94 278 TYR A N 1
ATOM 2194 C CA . TYR A 1 278 ? -41.216 -4.847 70.421 1.00 90.94 278 TYR A CA 1
ATOM 2195 C C . TYR A 1 278 ? -40.217 -4.116 71.307 1.00 90.94 278 TYR A C 1
ATOM 2197 O O . TYR A 1 278 ? -39.016 -4.072 71.057 1.00 90.94 278 TYR A O 1
ATOM 2205 N N . HIS A 1 279 ? -40.756 -3.537 72.372 1.00 90.06 279 HIS A N 1
ATOM 2206 C CA . HIS A 1 279 ? -39.990 -2.970 73.468 1.00 90.06 279 HIS A CA 1
ATOM 2207 C C . HIS A 1 279 ? -40.537 -3.550 74.766 1.00 90.06 279 HIS A C 1
ATOM 2209 O O . HIS A 1 279 ? -41.750 -3.541 74.979 1.00 90.06 279 HIS A O 1
ATOM 2215 N N . ALA A 1 280 ? -39.672 -4.073 75.627 1.00 89.88 280 ALA A N 1
ATOM 2216 C CA . ALA A 1 280 ? -40.065 -4.584 76.933 1.00 89.88 280 ALA A CA 1
ATOM 2217 C C . ALA A 1 280 ? -39.474 -3.700 78.028 1.00 89.88 280 ALA A C 1
ATOM 2219 O O . ALA A 1 280 ? -38.286 -3.389 77.997 1.00 89.88 280 ALA A O 1
ATOM 2220 N N . ALA A 1 281 ? -40.294 -3.296 78.995 1.00 88.25 281 ALA A N 1
ATOM 2221 C CA . ALA A 1 281 ? -39.838 -2.474 80.110 1.00 88.25 281 ALA A CA 1
ATOM 2222 C C . ALA A 1 281 ? -40.723 -2.648 81.348 1.00 88.25 281 ALA A C 1
ATOM 2224 O O . ALA A 1 281 ? -41.890 -3.045 81.262 1.00 88.25 281 ALA A O 1
ATOM 2225 N N . ASN A 1 282 ? -40.165 -2.306 82.509 1.00 88.62 282 ASN A N 1
ATOM 2226 C CA . ASN A 1 282 ? -40.889 -2.300 83.772 1.00 88.62 282 ASN A CA 1
ATOM 2227 C C . ASN A 1 282 ? -42.017 -1.251 83.743 1.00 88.62 282 ASN A C 1
ATOM 2229 O O . ASN A 1 282 ? -41.832 -0.115 83.305 1.00 88.62 282 ASN A O 1
ATOM 2233 N N . VAL A 1 283 ? -43.200 -1.611 84.246 1.00 85.94 283 VAL A N 1
ATOM 2234 C CA . VAL A 1 283 ? -44.356 -0.707 84.365 1.00 85.94 283 VAL A CA 1
ATOM 2235 C C . VAL A 1 283 ? -44.028 0.563 85.162 1.00 85.94 283 VAL A C 1
ATOM 2237 O O . VAL A 1 283 ? -44.604 1.610 84.864 1.00 85.94 283 VAL A O 1
ATOM 2240 N N . ARG A 1 284 ? -43.151 0.493 86.175 1.00 84.38 284 ARG A N 1
ATOM 2241 C CA . ARG A 1 284 ? -42.717 1.667 86.955 1.00 84.38 284 ARG A CA 1
ATOM 2242 C C . ARG A 1 284 ? -41.961 2.651 86.062 1.00 84.38 284 ARG A C 1
ATOM 2244 O O . ARG A 1 284 ? -42.421 3.779 85.903 1.00 84.38 284 ARG A O 1
ATOM 2251 N N . ASP A 1 285 ? -40.931 2.179 85.370 1.00 83.81 285 ASP A N 1
ATOM 2252 C CA . ASP A 1 285 ? -40.119 2.973 84.441 1.00 83.81 285 ASP A CA 1
ATOM 2253 C C . ASP A 1 285 ? -40.961 3.574 83.308 1.00 83.81 285 ASP A C 1
ATOM 2255 O O . ASP A 1 285 ? -40.807 4.740 82.946 1.00 83.81 285 ASP A O 1
ATOM 2259 N N . LEU A 1 286 ? -41.901 2.800 82.758 1.00 81.88 286 LEU A N 1
ATOM 2260 C CA . LEU A 1 286 ? -42.806 3.269 81.706 1.00 81.88 286 LEU A CA 1
ATOM 2261 C C . LEU A 1 286 ? -43.746 4.388 82.183 1.00 81.88 286 LEU A C 1
ATOM 2263 O O . LEU A 1 286 ? -44.115 5.255 81.390 1.00 81.88 286 LEU A O 1
ATOM 2267 N N . LYS A 1 287 ? -44.137 4.397 83.464 1.00 80.06 287 LYS A N 1
ATOM 2268 C CA . LYS A 1 287 ? -44.921 5.491 84.062 1.00 80.06 287 LYS A CA 1
ATOM 2269 C C . LYS A 1 287 ? -44.060 6.719 84.338 1.00 80.06 287 LYS A C 1
ATOM 2271 O O . LYS A 1 287 ? -44.489 7.824 84.023 1.00 80.06 287 LYS A O 1
ATOM 2276 N N . GLU A 1 288 ? -42.856 6.534 84.881 1.00 80.69 288 GLU A N 1
ATOM 2277 C CA . GLU A 1 288 ? -41.900 7.623 85.135 1.00 80.69 288 GLU A CA 1
ATOM 2278 C C . GLU A 1 288 ? -41.510 8.354 83.846 1.00 80.69 288 GLU A C 1
ATOM 2280 O O . GLU A 1 288 ? -41.404 9.578 83.824 1.00 80.69 288 GLU A O 1
ATOM 2285 N N . ARG A 1 289 ? -41.375 7.611 82.741 1.00 74.25 289 ARG A N 1
ATOM 2286 C CA . ARG A 1 289 ? -41.092 8.155 81.404 1.00 74.25 289 ARG A CA 1
ATOM 2287 C C . ARG A 1 289 ? -42.313 8.767 80.707 1.00 74.25 289 ARG A C 1
ATOM 2289 O O . ARG A 1 289 ? -42.164 9.304 79.614 1.00 74.25 289 ARG A O 1
ATOM 2296 N N . GLY A 1 290 ? -43.504 8.690 81.305 1.00 70.12 290 GLY A N 1
ATOM 2297 C CA . GLY A 1 290 ? -44.747 9.224 80.734 1.00 70.12 290 GLY A CA 1
ATOM 2298 C C . GLY A 1 290 ? -45.350 8.397 79.589 1.00 70.12 290 GLY A C 1
ATOM 2299 O O . GLY A 1 290 ? -46.326 8.829 78.985 1.00 70.12 290 GLY A O 1
ATOM 2300 N N . VAL A 1 291 ? -44.817 7.202 79.311 1.00 72.38 291 VAL A N 1
ATOM 2301 C CA . VAL A 1 291 ? -45.287 6.296 78.243 1.00 72.38 291 VAL A CA 1
ATOM 2302 C C . VAL A 1 291 ? -46.631 5.646 78.615 1.00 72.38 291 VAL A C 1
ATOM 2304 O O . VAL A 1 291 ? -47.489 5.423 77.759 1.00 72.38 291 VAL A O 1
ATOM 2307 N N . LEU A 1 292 ? -46.849 5.367 79.908 1.00 66.56 292 LEU A N 1
ATOM 2308 C CA . LEU A 1 292 ? -48.108 4.843 80.452 1.00 66.56 292 LEU A CA 1
ATOM 2309 C C . LEU A 1 292 ? -48.793 5.870 81.363 1.00 66.56 292 LEU A C 1
ATOM 2311 O O . LEU A 1 292 ? -48.233 6.260 82.386 1.00 66.56 292 LEU A O 1
ATOM 2315 N N . SER A 1 293 ? -50.044 6.242 81.065 1.00 57.69 293 SER A N 1
ATOM 2316 C CA . SER A 1 293 ? -50.811 7.138 81.946 1.00 57.69 293 SER A CA 1
ATOM 2317 C C . SER A 1 293 ? -51.413 6.407 83.157 1.00 57.69 293 SER A C 1
ATOM 2319 O O . SER A 1 293 ? -51.844 5.255 83.064 1.00 57.69 293 SER A O 1
ATOM 2321 N N . GLY A 1 294 ? -51.483 7.091 84.304 1.00 52.41 294 GLY A N 1
ATOM 2322 C CA . GLY A 1 294 ? -52.036 6.545 85.551 1.00 52.41 294 GLY A CA 1
ATOM 2323 C C . GLY A 1 294 ? -53.564 6.387 85.583 1.00 52.41 294 GLY A C 1
ATOM 2324 O O . GLY A 1 294 ? -54.063 5.650 86.429 1.00 52.41 294 GLY A O 1
ATOM 2325 N N . VAL A 1 295 ? -54.304 7.035 84.672 1.00 48.12 295 VAL A N 1
ATOM 2326 C CA . VAL A 1 295 ? -55.782 7.144 84.725 1.00 48.12 295 VAL A CA 1
ATOM 2327 C C . VAL A 1 295 ? -56.468 6.391 83.580 1.00 48.12 295 VAL A C 1
ATOM 2329 O O . VAL A 1 295 ? -57.484 5.730 83.779 1.00 48.12 295 VAL A O 1
ATOM 2332 N N . LEU A 1 296 ? -55.880 6.409 82.384 1.00 47.38 296 LEU A N 1
ATOM 2333 C CA . LEU A 1 296 ? -56.317 5.629 81.229 1.00 47.38 296 LEU A CA 1
ATOM 2334 C C . LEU A 1 296 ? -55.166 4.704 80.848 1.00 47.38 296 LEU A C 1
ATOM 2336 O O . LEU A 1 296 ? -54.074 5.169 80.536 1.00 47.38 296 LEU A O 1
ATOM 2340 N N . LYS A 1 297 ? -55.391 3.389 80.868 1.00 50.81 297 LYS A N 1
ATOM 2341 C CA . LYS A 1 297 ? -54.407 2.366 80.460 1.00 50.81 297 LYS A CA 1
ATOM 2342 C C . LYS A 1 297 ? -54.162 2.391 78.935 1.00 50.81 297 LYS A C 1
ATOM 2344 O O . LYS A 1 297 ? -54.299 1.372 78.269 1.00 50.81 297 LYS A O 1
ATOM 2349 N N . ARG A 1 298 ? -53.888 3.566 78.370 1.00 50.97 298 ARG A N 1
ATOM 2350 C CA . ARG A 1 298 ? -53.552 3.822 76.970 1.00 50.97 298 ARG A CA 1
ATOM 2351 C C . ARG A 1 298 ? -52.113 4.332 76.922 1.00 50.97 298 ARG A C 1
ATOM 2353 O O . ARG A 1 298 ? -51.704 5.082 77.810 1.00 50.97 298 ARG A O 1
ATOM 2360 N N . VAL A 1 299 ? -51.373 3.896 75.908 1.00 53.91 299 VAL A N 1
ATOM 2361 C CA . VAL A 1 299 ? -50.073 4.479 75.559 1.00 53.91 299 VAL A CA 1
ATOM 2362 C C . VAL A 1 299 ? -50.339 5.937 75.181 1.00 53.91 299 VAL A C 1
ATOM 2364 O O . VAL A 1 299 ? -51.237 6.194 74.377 1.00 53.91 299 VAL A O 1
ATOM 2367 N N . GLN A 1 300 ? -49.664 6.889 75.828 1.00 50.75 300 GLN A N 1
ATOM 2368 C CA . GLN A 1 300 ? -49.713 8.285 75.388 1.00 50.75 300 GLN A CA 1
ATOM 2369 C C . GLN A 1 300 ? -48.706 8.461 74.245 1.00 50.75 300 GLN A C 1
ATOM 2371 O O . GLN A 1 300 ? -47.594 7.948 74.344 1.00 50.75 300 GLN A O 1
ATOM 2376 N N . ASP A 1 301 ? -49.082 9.187 73.186 1.00 51.25 301 ASP A N 1
ATOM 2377 C CA . ASP A 1 301 ? -48.194 9.616 72.086 1.00 51.25 301 ASP A CA 1
ATOM 2378 C C . ASP A 1 301 ? -47.161 10.644 72.588 1.00 51.25 301 ASP A C 1
ATOM 2380 O O . ASP A 1 301 ? -47.141 11.808 72.187 1.00 51.25 301 ASP A O 1
ATOM 2384 N N . VAL A 1 302 ? -46.333 10.264 73.561 1.00 45.19 302 VAL A N 1
ATOM 2385 C CA . VAL A 1 302 ? -45.392 11.175 74.209 1.00 45.19 302 VAL A CA 1
ATOM 2386 C C . VAL A 1 302 ? -44.024 10.502 74.319 1.00 45.19 302 VAL A C 1
ATOM 2388 O O . VAL A 1 302 ? -43.771 9.713 75.222 1.00 45.19 302 VAL A O 1
ATOM 2391 N N . LYS A 1 303 ? -43.143 10.920 73.396 1.00 52.25 303 LYS A N 1
ATOM 2392 C CA . LYS A 1 303 ? -41.716 10.577 73.206 1.00 52.25 303 LYS A CA 1
ATOM 2393 C C . LYS A 1 303 ? -41.436 9.130 72.765 1.00 52.25 303 LYS A C 1
ATOM 2395 O O . LYS A 1 303 ? -42.060 8.201 73.264 1.00 52.25 303 LYS A O 1
ATOM 2400 N N . PRO A 1 304 ? -40.512 8.932 71.804 1.00 58.62 304 PRO A N 1
ATOM 2401 C CA . PRO A 1 304 ? -40.441 7.691 71.047 1.00 58.62 304 PRO A CA 1
ATOM 2402 C C . PRO A 1 304 ? -39.957 6.560 71.952 1.00 58.62 304 PRO A C 1
ATOM 2404 O O . PRO A 1 304 ? -38.804 6.534 72.381 1.00 58.62 304 PRO A O 1
ATOM 2407 N N . VAL A 1 305 ? -40.852 5.622 72.256 1.00 68.19 305 VAL A N 1
ATOM 2408 C CA . VAL A 1 305 ? -40.430 4.277 72.631 1.00 68.19 305 VAL A CA 1
ATOM 2409 C C . VAL A 1 305 ? -39.718 3.717 71.408 1.00 68.19 305 VAL A C 1
ATOM 2411 O O . VAL A 1 305 ? -40.322 3.589 70.347 1.00 68.19 305 VAL A O 1
ATOM 2414 N N . ASN A 1 306 ? -38.427 3.431 71.540 1.00 74.88 306 ASN A N 1
ATOM 2415 C CA . ASN A 1 306 ? -37.680 2.789 70.470 1.00 74.88 306 ASN A CA 1
ATOM 2416 C C . ASN A 1 306 ? -37.993 1.291 70.511 1.00 74.88 306 ASN A C 1
ATOM 2418 O O . ASN A 1 306 ? -37.589 0.603 71.447 1.00 74.88 306 ASN A O 1
ATOM 2422 N N . PHE A 1 307 ? -38.717 0.796 69.508 1.00 82.44 307 PHE A N 1
ATOM 2423 C CA . PHE A 1 307 ? -38.929 -0.636 69.277 1.00 82.44 307 PHE A CA 1
ATOM 2424 C C . PHE A 1 307 ? -37.685 -1.231 68.607 1.00 82.44 307 PHE A C 1
ATOM 2426 O O . PHE A 1 307 ? -37.674 -1.575 67.428 1.00 82.44 307 PHE A O 1
ATOM 2433 N N . ASP A 1 308 ? -36.593 -1.253 69.365 1.00 78.75 308 ASP A N 1
ATOM 2434 C CA . ASP A 1 308 ? -35.253 -1.650 68.934 1.00 78.75 308 ASP A CA 1
ATOM 2435 C C . ASP A 1 308 ? -35.063 -3.168 68.846 1.00 78.75 308 ASP A C 1
ATOM 2437 O O . ASP A 1 308 ? -34.104 -3.636 68.231 1.00 78.75 308 ASP A O 1
ATOM 2441 N N . THR A 1 309 ? -35.991 -3.938 69.415 1.00 89.25 309 THR A N 1
ATOM 2442 C CA . THR A 1 309 ? -35.962 -5.396 69.357 1.00 89.25 309 THR A CA 1
ATOM 2443 C C . THR A 1 309 ? -36.960 -5.904 68.323 1.00 89.25 309 THR A C 1
ATOM 2445 O O . THR A 1 309 ? -38.117 -5.489 68.304 1.00 89.25 309 THR A O 1
ATOM 2448 N N . ALA A 1 310 ? -36.525 -6.815 67.454 1.00 91.31 310 ALA A N 1
ATOM 2449 C CA . ALA A 1 310 ? -37.359 -7.412 66.417 1.00 91.31 310 ALA A CA 1
ATOM 2450 C C . ALA A 1 310 ? -37.362 -8.939 66.542 1.00 91.31 310 ALA A C 1
ATOM 2452 O O . ALA A 1 310 ? -36.316 -9.551 66.751 1.00 91.31 310 ALA A O 1
ATOM 2453 N N . LEU A 1 311 ? -38.537 -9.544 66.390 1.00 92.38 311 LEU A N 1
ATOM 2454 C CA . LEU A 1 311 ? -38.743 -10.989 66.353 1.00 92.38 311 LEU A CA 1
ATOM 2455 C C . LEU A 1 311 ? -39.257 -11.383 64.966 1.00 92.38 311 LEU A C 1
ATOM 2457 O O . LEU A 1 311 ? -40.393 -11.037 64.644 1.00 92.38 311 LEU A O 1
ATOM 2461 N N . ASP A 1 312 ? -38.463 -12.104 64.165 1.00 92.19 312 ASP A N 1
ATOM 2462 C CA . ASP A 1 312 ? -38.936 -12.656 62.884 1.00 92.19 312 ASP A CA 1
ATOM 2463 C C . ASP A 1 312 ? -39.918 -13.800 63.148 1.00 92.19 312 ASP A C 1
ATOM 2465 O O . ASP A 1 312 ? -39.541 -14.887 63.597 1.00 92.19 312 ASP A O 1
ATOM 2469 N N . LEU A 1 313 ? -41.192 -13.549 62.848 1.00 92.75 313 LEU A N 1
ATOM 2470 C CA . LEU A 1 313 ? -42.287 -14.461 63.161 1.00 92.75 313 LEU A CA 1
ATOM 2471 C C . LEU A 1 313 ? -42.314 -15.708 62.264 1.00 92.75 313 LEU A C 1
ATOM 2473 O O . LEU A 1 313 ? -43.136 -16.596 62.485 1.00 92.75 313 LEU A O 1
ATOM 2477 N N . ARG A 1 314 ? -41.438 -15.794 61.252 1.00 90.19 314 ARG A N 1
ATOM 2478 C CA . ARG A 1 314 ? -41.241 -17.014 60.448 1.00 90.19 314 ARG A CA 1
ATOM 2479 C C . ARG A 1 314 ? -40.342 -18.025 61.149 1.00 90.19 314 ARG A C 1
ATOM 2481 O O . ARG A 1 314 ? -40.468 -19.218 60.895 1.00 90.19 314 ARG A O 1
ATOM 2488 N N . GLU A 1 315 ? -39.429 -17.543 61.989 1.00 89.94 315 GLU A N 1
ATOM 2489 C CA . GLU A 1 315 ? -38.419 -18.367 62.655 1.00 89.94 315 GLU A CA 1
ATOM 2490 C C . GLU A 1 315 ? -38.787 -18.646 64.111 1.00 89.94 315 GLU A C 1
ATOM 2492 O O . GLU A 1 315 ? -38.572 -19.753 64.605 1.00 89.94 315 GLU A O 1
ATOM 2497 N N . ASN A 1 316 ? -39.349 -17.655 64.808 1.00 92.25 316 ASN A N 1
ATOM 2498 C CA . ASN A 1 316 ? -39.686 -17.779 66.218 1.00 92.25 316 ASN A CA 1
ATOM 2499 C C . ASN A 1 316 ? -40.921 -16.942 66.577 1.00 92.25 316 ASN A C 1
ATOM 2501 O O . ASN A 1 316 ? -41.093 -15.813 66.130 1.00 92.25 316 ASN A O 1
ATOM 2505 N N . THR A 1 317 ? -41.772 -17.484 67.443 1.00 94.00 317 THR A N 1
ATOM 2506 C CA . THR A 1 317 ? -42.987 -16.821 67.938 1.00 94.00 317 THR A CA 1
ATOM 2507 C C . THR A 1 317 ? -42.927 -16.506 69.430 1.00 94.00 317 THR A C 1
ATOM 2509 O O . THR A 1 317 ? -43.895 -15.992 69.984 1.00 94.00 317 THR A O 1
ATOM 2512 N N . THR A 1 318 ? -41.815 -16.811 70.106 1.00 93.62 318 THR A N 1
ATOM 2513 C CA . THR A 1 318 ? -41.701 -16.697 71.564 1.00 93.62 318 THR A CA 1
ATOM 2514 C C . THR A 1 318 ? -40.711 -15.615 71.975 1.00 93.62 318 THR A C 1
ATOM 2516 O O . THR A 1 318 ? -39.537 -15.653 71.609 1.00 93.62 318 THR A O 1
ATOM 2519 N N . ILE A 1 319 ? -41.171 -14.697 72.823 1.00 93.94 319 ILE A N 1
ATOM 2520 C CA . ILE A 1 319 ? -40.359 -13.692 73.509 1.00 93.94 319 ILE A CA 1
ATOM 2521 C C . ILE A 1 319 ? -40.161 -14.155 74.950 1.00 93.94 319 ILE A C 1
ATOM 2523 O O . ILE A 1 319 ? -41.130 -14.350 75.684 1.00 93.94 319 ILE A O 1
ATOM 2527 N N . THR A 1 320 ? -38.908 -14.313 75.369 1.00 93.44 320 THR A N 1
ATOM 2528 C CA . THR A 1 320 ? -38.569 -14.646 76.759 1.00 93.44 320 THR A CA 1
ATOM 2529 C C . THR A 1 320 ? -38.150 -13.381 77.498 1.00 93.44 320 THR A C 1
ATOM 2531 O O . THR A 1 320 ? -37.302 -12.631 77.022 1.00 93.44 320 THR A O 1
ATOM 2534 N N . LEU A 1 321 ? -38.759 -13.138 78.654 1.00 92.50 321 LEU A N 1
ATOM 2535 C CA . LEU A 1 321 ? -38.551 -11.962 79.489 1.00 92.50 321 LEU A CA 1
ATOM 2536 C C . LEU A 1 321 ? -37.962 -12.405 80.829 1.00 92.50 321 LEU A C 1
ATOM 2538 O O . LEU A 1 321 ? -38.619 -13.088 81.617 1.00 92.50 321 LEU A O 1
ATOM 2542 N N . GLU A 1 322 ? -36.720 -12.008 81.085 1.00 92.25 322 GLU A N 1
ATOM 2543 C CA . GLU A 1 322 ? -36.014 -12.321 82.326 1.00 92.25 322 GLU A CA 1
ATOM 2544 C C . GLU A 1 322 ? -36.230 -11.220 83.382 1.00 92.25 322 GLU A C 1
ATOM 2546 O O . GLU A 1 322 ? -36.016 -10.047 83.074 1.00 92.25 322 GLU A O 1
ATOM 2551 N N . PRO A 1 323 ? -36.595 -11.548 84.638 1.00 89.44 323 PRO A N 1
ATOM 2552 C CA . PRO A 1 323 ? -36.918 -10.552 85.673 1.00 89.44 323 PRO A CA 1
ATOM 2553 C C . PRO A 1 323 ? -35.802 -9.545 85.947 1.00 89.44 323 PRO A C 1
ATOM 2555 O O . PRO A 1 323 ? -36.045 -8.341 86.066 1.00 89.44 323 PRO A O 1
ATOM 2558 N N . ARG A 1 324 ? -34.558 -10.039 85.989 1.00 88.94 324 ARG A N 1
ATOM 2559 C CA . ARG A 1 324 ? -33.365 -9.244 86.308 1.00 88.94 324 ARG A CA 1
ATOM 2560 C C . ARG A 1 324 ? -33.147 -8.108 85.313 1.00 88.94 324 ARG A C 1
ATOM 2562 O O . ARG A 1 324 ? -32.735 -7.027 85.722 1.00 88.94 324 ARG A O 1
ATOM 2569 N N . SER A 1 325 ? -33.494 -8.323 84.044 1.00 87.88 325 SER A N 1
ATOM 2570 C CA . SER A 1 325 ? -33.389 -7.322 82.975 1.00 87.88 325 SER A CA 1
ATOM 2571 C C . SER A 1 325 ? -34.329 -6.127 83.172 1.00 87.88 325 SER A C 1
ATOM 2573 O O . SER A 1 325 ? -34.124 -5.083 82.562 1.00 87.88 325 SER A O 1
ATOM 2575 N N . PHE A 1 326 ? -35.331 -6.256 84.049 1.00 88.56 326 PHE A N 1
ATOM 2576 C CA . PHE A 1 326 ? -36.311 -5.212 84.370 1.00 88.56 326 PHE A CA 1
ATOM 2577 C C . PHE A 1 326 ? -36.213 -4.713 85.822 1.00 88.56 326 PHE A C 1
ATOM 2579 O O . PHE A 1 326 ? -37.103 -3.992 86.282 1.00 88.56 326 PHE A O 1
ATOM 2586 N N . GLY A 1 327 ? -35.166 -5.110 86.560 1.00 86.75 327 GLY A N 1
ATOM 2587 C CA . GLY A 1 327 ? -35.002 -4.771 87.978 1.00 86.75 327 GLY A CA 1
ATOM 2588 C C . GLY A 1 327 ? -36.046 -5.424 88.893 1.00 86.75 327 GLY A C 1
ATOM 2589 O O . GLY A 1 327 ? -36.404 -4.850 89.920 1.00 86.75 327 GLY A O 1
ATOM 2590 N N . LEU A 1 328 ? -36.571 -6.589 88.502 1.00 86.88 328 LEU A N 1
ATOM 2591 C CA . LEU A 1 328 ? -37.587 -7.341 89.238 1.00 86.88 328 LEU A CA 1
ATOM 2592 C C . LEU A 1 328 ? -37.002 -8.659 89.768 1.00 86.88 328 LEU A C 1
ATOM 2594 O O . LEU A 1 328 ? -36.176 -9.288 89.108 1.00 86.88 328 LEU A O 1
ATOM 2598 N N . GLU A 1 329 ? -37.457 -9.099 90.944 1.00 85.44 329 GLU A N 1
ATOM 2599 C CA . GLU A 1 329 ? -37.130 -10.434 91.477 1.00 85.44 329 GLU A CA 1
ATOM 2600 C C . GLU A 1 329 ? -37.948 -11.534 90.783 1.00 85.44 329 GLU A C 1
ATOM 2602 O O . GLU A 1 329 ? -37.448 -12.629 90.538 1.00 85.44 329 GLU A O 1
ATOM 2607 N N . HIS A 1 330 ? -39.189 -11.216 90.414 1.00 89.56 330 HIS A N 1
ATOM 2608 C CA . HIS A 1 330 ? -40.150 -12.117 89.787 1.00 89.56 330 HIS A CA 1
ATOM 2609 C C . HIS A 1 330 ? -41.046 -11.324 88.820 1.00 89.56 330 HIS A C 1
ATOM 2611 O O . HIS A 1 330 ? -41.361 -10.167 89.099 1.00 89.56 330 HIS A O 1
ATOM 2617 N N . ILE A 1 331 ? -41.458 -11.911 87.687 1.00 89.56 331 ILE A N 1
ATOM 2618 C CA . ILE A 1 331 ? -42.450 -11.309 86.780 1.00 89.56 331 ILE A CA 1
ATOM 2619 C C . ILE A 1 331 ? -43.806 -11.973 87.019 1.00 89.56 331 ILE A C 1
ATOM 2621 O O . ILE A 1 331 ? -44.067 -13.061 86.513 1.00 89.56 331 ILE A O 1
ATOM 2625 N N . GLY A 1 332 ? -44.693 -11.283 87.738 1.00 84.56 332 GLY A N 1
ATOM 2626 C CA . GLY A 1 332 ? -46.055 -11.761 87.994 1.00 84.56 332 GLY A CA 1
ATOM 2627 C C . GLY A 1 332 ? -47.051 -11.427 86.880 1.00 84.56 332 GLY A C 1
ATOM 2628 O O . GLY A 1 332 ? -48.122 -12.026 86.798 1.00 84.56 332 GLY A O 1
ATOM 2629 N N . ARG A 1 333 ? -46.750 -10.444 86.016 1.00 88.00 333 ARG A N 1
ATOM 2630 C CA . ARG A 1 333 ? -47.645 -10.058 84.916 1.00 88.00 333 ARG A CA 1
ATOM 2631 C C . ARG A 1 333 ? -46.912 -9.393 83.758 1.00 88.00 333 ARG A C 1
ATOM 2633 O O . ARG A 1 333 ? -46.135 -8.466 83.956 1.00 88.00 333 ARG A O 1
ATOM 2640 N N . VAL A 1 334 ? -47.292 -9.749 82.533 1.00 90.31 334 VAL A N 1
ATOM 2641 C CA . VAL A 1 334 ? -46.905 -9.020 81.316 1.00 90.31 334 VAL A CA 1
ATOM 2642 C C . VAL A 1 334 ? -48.159 -8.468 80.650 1.00 90.31 334 VAL A C 1
ATOM 2644 O O . VAL A 1 334 ? -49.181 -9.142 80.564 1.00 90.31 334 VAL A O 1
ATOM 2647 N N . ARG A 1 335 ? -48.112 -7.212 80.207 1.00 88.00 335 ARG A N 1
ATOM 2648 C CA . ARG A 1 335 ? -49.169 -6.590 79.407 1.00 88.00 335 ARG A CA 1
ATOM 2649 C C . ARG A 1 335 ? -48.654 -6.280 78.017 1.00 88.00 335 ARG A C 1
ATOM 2651 O O . ARG A 1 335 ? -47.692 -5.535 77.881 1.00 88.00 335 ARG A O 1
ATOM 2658 N N . VAL A 1 336 ? -49.356 -6.789 77.015 1.00 87.50 336 VAL A N 1
ATOM 2659 C CA . VAL A 1 336 ? -49.117 -6.480 75.606 1.00 87.50 336 VAL A CA 1
ATOM 2660 C C . VAL A 1 336 ? -49.955 -5.261 75.224 1.00 87.50 336 VAL A C 1
ATOM 2662 O O . VAL A 1 336 ? -51.156 -5.212 75.494 1.00 87.50 336 VAL A O 1
ATOM 2665 N N . LEU A 1 337 ? -49.316 -4.249 74.648 1.00 84.12 337 LEU A N 1
ATOM 2666 C CA . LEU A 1 337 ? -49.950 -3.018 74.186 1.00 84.12 337 LEU A CA 1
ATOM 2667 C C . LEU A 1 337 ? -49.610 -2.785 72.708 1.00 84.12 337 LEU A C 1
ATOM 2669 O O . LEU A 1 337 ? -48.470 -3.045 72.325 1.00 84.12 337 LEU A O 1
ATOM 2673 N N . PRO A 1 338 ? -50.537 -2.244 71.894 1.00 81.56 338 PRO A N 1
ATOM 2674 C CA . PRO A 1 338 ? -51.885 -1.763 72.237 1.00 81.56 338 PRO A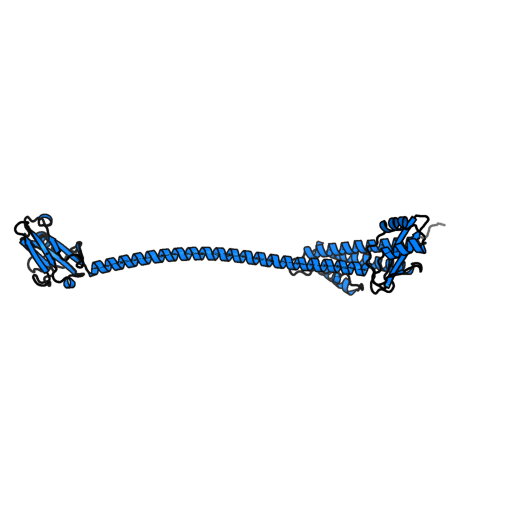 CA 1
ATOM 2675 C C . PRO A 1 338 ? -52.878 -2.867 72.669 1.00 81.56 338 PRO A C 1
ATOM 2677 O O . PRO A 1 338 ? -52.744 -4.012 72.253 1.00 81.56 338 PRO A O 1
ATOM 2680 N N . PRO A 1 339 ? -53.920 -2.540 73.464 1.00 80.12 339 PRO A N 1
ATOM 2681 C CA . PRO A 1 339 ? -54.869 -3.518 74.022 1.00 80.12 339 PRO A CA 1
ATOM 2682 C C . PRO A 1 339 ? -55.850 -4.105 72.989 1.00 80.12 339 PRO A C 1
ATOM 2684 O O . PRO A 1 339 ? -56.829 -4.745 73.363 1.00 80.12 339 PRO A O 1
ATOM 2687 N N . ILE A 1 340 ? -55.632 -3.835 71.699 1.00 83.75 340 ILE A N 1
ATOM 2688 C CA . ILE A 1 340 ? -56.393 -4.431 70.596 1.00 83.75 340 ILE A CA 1
ATOM 2689 C C . ILE A 1 340 ? -56.074 -5.922 70.441 1.00 83.75 340 ILE A C 1
ATOM 2691 O O . ILE A 1 340 ? -56.940 -6.683 70.013 1.00 83.75 340 ILE A O 1
ATOM 2695 N N . PHE A 1 341 ? -54.863 -6.328 70.832 1.00 87.88 341 PHE A N 1
ATOM 2696 C CA . PHE A 1 341 ? -54.443 -7.720 70.871 1.00 87.88 341 PHE A CA 1
ATOM 2697 C C . PHE A 1 341 ? -55.027 -8.414 72.104 1.00 87.88 341 PHE A C 1
ATOM 2699 O O . PHE A 1 341 ? -54.964 -7.887 73.218 1.00 87.88 341 PHE A O 1
ATOM 2706 N N . GLN A 1 342 ? -55.590 -9.603 71.909 1.00 89.56 342 GLN A N 1
ATOM 2707 C CA . GLN A 1 342 ? -56.317 -10.354 72.929 1.00 89.56 342 GLN A CA 1
ATOM 2708 C C . GLN A 1 342 ? -55.511 -11.554 73.429 1.00 89.56 342 GLN A C 1
ATOM 2710 O O . GLN A 1 342 ? -55.135 -12.439 72.661 1.00 89.56 342 GLN A O 1
ATOM 2715 N N . GLU A 1 343 ? -55.291 -11.608 74.741 1.00 89.12 343 GLU A N 1
ATOM 2716 C CA . GLU A 1 343 ? -54.645 -12.744 75.399 1.00 89.12 343 GLU A CA 1
ATOM 2717 C C . GLU A 1 343 ? -55.528 -14.004 75.303 1.00 89.12 343 GLU A C 1
ATOM 2719 O O . GLU A 1 343 ? -56.742 -13.939 75.489 1.00 89.12 343 GLU A O 1
ATOM 2724 N N . GLY A 1 344 ? -54.926 -15.149 74.977 1.00 87.88 344 GLY A N 1
ATOM 2725 C CA . GLY A 1 344 ? -55.599 -16.426 74.724 1.00 87.88 344 GLY A CA 1
ATOM 2726 C C . GLY A 1 344 ? -56.049 -16.637 73.272 1.00 87.88 344 GLY A C 1
ATOM 2727 O O . GLY A 1 344 ? -56.241 -17.786 72.878 1.00 87.88 344 GLY A O 1
ATOM 2728 N N . ARG A 1 345 ? -56.166 -15.563 72.475 1.00 91.06 345 ARG A N 1
ATOM 2729 C CA . ARG A 1 345 ? -56.513 -15.616 71.042 1.00 91.06 345 ARG A CA 1
ATOM 2730 C C . ARG A 1 345 ? -55.341 -15.214 70.148 1.00 91.06 345 ARG A C 1
ATOM 2732 O O . ARG A 1 345 ? -54.927 -16.002 69.310 1.00 91.06 345 ARG A O 1
ATOM 2739 N N . ASP A 1 346 ? -54.795 -14.020 70.370 1.00 91.62 346 ASP A N 1
ATOM 2740 C CA . ASP A 1 346 ? -53.766 -13.414 69.516 1.00 91.62 346 ASP A CA 1
ATOM 2741 C C . ASP A 1 346 ? -52.354 -13.701 70.074 1.00 91.62 346 ASP A C 1
ATOM 2743 O O . ASP A 1 346 ? -51.400 -13.915 69.326 1.00 91.62 346 ASP A O 1
ATOM 2747 N N . PHE A 1 347 ? -52.220 -13.770 71.403 1.00 94.06 347 PHE A N 1
ATOM 2748 C CA . PHE A 1 347 ? -50.979 -14.116 72.108 1.00 94.06 347 PHE A CA 1
ATOM 2749 C C . PHE A 1 347 ? -51.269 -14.840 73.431 1.00 94.06 347 PHE A C 1
ATOM 2751 O O . PHE A 1 347 ? -52.390 -14.806 73.936 1.00 94.06 347 PHE A O 1
ATOM 2758 N N . ARG A 1 348 ? -50.255 -15.466 74.028 1.00 94.88 348 ARG A N 1
ATOM 2759 C CA . ARG A 1 348 ? -50.309 -16.087 75.359 1.00 94.88 348 ARG A CA 1
ATOM 2760 C C . ARG A 1 348 ? -49.142 -15.616 76.215 1.00 94.88 348 ARG A C 1
ATOM 2762 O O . ARG A 1 348 ? -48.023 -15.544 75.717 1.00 94.88 348 ARG A O 1
ATOM 2769 N N . VAL A 1 349 ? -49.391 -15.349 77.494 1.00 92.56 349 VAL A N 1
ATOM 2770 C CA . VAL A 1 349 ? -48.342 -15.093 78.487 1.00 92.56 349 VAL A CA 1
ATOM 2771 C C . VAL A 1 349 ? -48.299 -16.252 79.474 1.00 92.56 349 VAL A C 1
ATOM 2773 O O . VAL A 1 349 ? -49.316 -16.617 80.054 1.00 92.56 349 VAL A O 1
ATOM 2776 N N . GLU A 1 350 ? -47.117 -16.823 79.673 1.00 92.06 350 GLU A N 1
ATOM 2777 C CA . GLU A 1 350 ? -46.859 -17.857 80.675 1.00 92.06 350 GLU A CA 1
ATOM 2778 C C . GLU A 1 350 ? -45.773 -17.355 81.630 1.00 92.06 350 GLU A C 1
ATOM 2780 O O . GLU A 1 350 ? -44.678 -16.998 81.197 1.00 92.06 350 GLU A O 1
ATOM 2785 N N . THR A 1 351 ? -46.072 -17.295 82.926 1.00 88.50 351 THR A N 1
ATOM 2786 C CA . THR A 1 351 ? -45.133 -16.889 83.983 1.00 88.50 351 THR A CA 1
ATOM 2787 C C . THR A 1 351 ? -44.761 -18.103 84.824 1.00 88.50 351 THR A C 1
ATOM 2789 O O . THR A 1 351 ? -45.637 -18.830 85.285 1.00 88.50 351 THR A O 1
ATOM 2792 N N . SER A 1 352 ? -43.466 -18.332 85.026 1.00 88.12 352 SER A N 1
ATOM 2793 C CA . SER A 1 352 ? -42.962 -19.433 85.850 1.00 88.12 352 SER A CA 1
ATOM 2794 C C . SER A 1 352 ? -42.842 -19.001 87.309 1.00 88.12 352 SER A C 1
ATOM 2796 O O . SER A 1 352 ? -42.072 -18.091 87.614 1.00 88.12 352 SER A O 1
ATOM 2798 N N . GLU A 1 353 ? -43.555 -19.667 88.220 1.00 79.69 353 GLU A N 1
ATOM 2799 C CA . GLU A 1 353 ? -43.458 -19.403 89.666 1.00 79.69 353 GLU A CA 1
ATOM 2800 C C . GLU A 1 353 ? -42.072 -19.757 90.235 1.00 79.69 353 GLU A C 1
ATOM 2802 O O . GLU A 1 353 ? -41.581 -19.073 91.128 1.00 79.69 353 GLU A O 1
ATOM 2807 N N . GLU A 1 354 ? -41.398 -20.763 89.668 1.00 76.94 354 GLU A N 1
ATOM 2808 C CA . GLU A 1 354 ? -40.093 -21.244 90.143 1.00 76.94 354 GLU A CA 1
ATOM 2809 C C . GLU A 1 354 ? -38.921 -20.362 89.696 1.00 76.94 354 GLU A C 1
ATOM 2811 O O . GLU A 1 354 ? -37.981 -20.130 90.454 1.00 76.94 354 GLU A O 1
ATOM 2816 N N . THR A 1 355 ? -38.951 -19.877 88.451 1.00 81.88 355 THR A N 1
ATOM 2817 C CA . THR A 1 355 ? -37.832 -19.120 87.855 1.00 81.88 355 THR A CA 1
ATOM 2818 C C . THR A 1 355 ? -38.118 -17.628 87.715 1.00 81.88 355 THR A C 1
ATOM 2820 O O . THR A 1 355 ? -37.215 -16.852 87.411 1.00 81.88 355 THR A O 1
ATOM 2823 N N . GLY A 1 356 ? -39.373 -17.218 87.892 1.00 84.25 356 GLY A N 1
ATOM 2824 C CA . GLY A 1 356 ? -39.853 -15.853 87.697 1.00 84.25 356 GLY A CA 1
ATOM 2825 C C . GLY A 1 356 ? -39.879 -15.357 86.257 1.00 84.25 356 GLY A C 1
ATOM 2826 O O . GLY A 1 356 ? -40.316 -14.237 86.026 1.00 84.25 356 GLY A O 1
ATOM 2827 N N . ILE A 1 357 ? -39.443 -16.166 85.291 1.00 90.62 357 ILE A N 1
ATOM 2828 C CA . ILE A 1 357 ? -39.388 -15.816 83.867 1.00 90.62 357 ILE A CA 1
ATOM 2829 C C . ILE A 1 357 ? -40.800 -15.755 83.282 1.00 90.62 357 ILE A C 1
ATOM 2831 O O . ILE A 1 357 ? -41.627 -16.626 83.560 1.00 90.62 357 ILE A O 1
ATOM 2835 N N . ALA A 1 358 ? -41.045 -14.774 82.411 1.00 91.50 358 ALA A N 1
ATOM 2836 C CA . ALA A 1 358 ? -42.253 -14.719 81.597 1.00 91.50 358 ALA A CA 1
ATOM 2837 C C . ALA A 1 358 ? -41.948 -15.053 80.131 1.00 91.50 358 ALA A C 1
ATOM 2839 O O . ALA A 1 358 ? -40.956 -14.593 79.567 1.00 91.50 358 ALA A O 1
ATOM 2840 N N . ARG A 1 359 ? -42.818 -15.834 79.493 1.00 93.38 359 ARG A N 1
ATOM 2841 C CA . ARG A 1 359 ? -42.777 -16.140 78.061 1.00 93.38 359 ARG A CA 1
ATOM 2842 C C . ARG A 1 359 ? -44.027 -15.597 77.396 1.00 93.38 359 ARG A C 1
ATOM 2844 O O . ARG A 1 359 ? -45.138 -15.949 77.781 1.00 93.38 359 ARG A O 1
ATOM 2851 N N . VAL A 1 360 ? -43.843 -14.749 76.393 1.00 94.25 360 VAL A N 1
ATOM 2852 C CA . VAL A 1 360 ? -44.923 -14.258 75.537 1.00 94.25 360 VAL A CA 1
ATOM 2853 C C . VAL A 1 360 ? -44.855 -15.030 74.228 1.00 94.25 360 VAL A C 1
ATOM 2855 O O . VAL A 1 360 ? -43.895 -14.884 73.480 1.00 94.25 360 VAL A O 1
ATOM 2858 N N . THR A 1 361 ? -45.856 -15.862 73.961 1.00 95.12 361 THR A N 1
ATOM 2859 C CA . THR A 1 361 ? -45.966 -16.633 72.717 1.00 95.12 361 THR A CA 1
ATOM 2860 C C . THR A 1 361 ? -47.000 -15.979 71.812 1.00 95.12 361 THR A C 1
ATOM 2862 O O . THR A 1 361 ? -48.156 -15.815 72.204 1.00 95.12 361 THR A O 1
ATOM 2865 N N . ILE A 1 362 ? -46.602 -15.609 70.601 1.00 95.62 362 ILE A N 1
ATOM 2866 C CA . ILE A 1 362 ? -47.496 -15.096 69.564 1.00 95.62 362 ILE A CA 1
ATOM 2867 C C . ILE A 1 362 ? -48.262 -16.278 68.960 1.00 95.62 362 ILE A C 1
ATOM 2869 O O . ILE A 1 362 ? -47.649 -17.230 68.478 1.00 95.62 362 ILE A O 1
ATOM 2873 N N . LEU A 1 363 ? -49.596 -16.238 69.033 1.00 93.19 363 LEU A N 1
ATOM 2874 C CA . LEU A 1 363 ? -50.471 -17.323 68.571 1.00 93.19 363 LEU A CA 1
ATOM 2875 C C . LEU A 1 363 ? -50.969 -17.088 67.142 1.00 93.19 363 LEU A C 1
ATOM 2877 O O . LEU A 1 363 ? -51.086 -18.046 66.384 1.00 93.19 363 LEU A O 1
ATOM 2881 N N . ASP A 1 364 ? -51.215 -15.827 66.775 1.00 92.88 364 ASP A N 1
ATOM 2882 C CA . ASP A 1 364 ? -51.565 -15.416 65.411 1.00 92.88 364 ASP A CA 1
ATOM 2883 C C . ASP A 1 364 ? -50.502 -14.455 64.848 1.00 92.88 364 ASP A C 1
ATOM 2885 O O . ASP A 1 364 ? -50.615 -13.236 65.002 1.00 92.88 364 ASP A O 1
ATOM 2889 N N . PRO A 1 365 ? -49.438 -14.982 64.214 1.00 91.06 365 PRO A N 1
ATOM 2890 C CA . PRO A 1 365 ? -48.362 -14.175 63.650 1.00 91.06 365 PRO A CA 1
ATOM 2891 C C . PRO A 1 365 ? -48.815 -13.091 62.665 1.00 91.06 365 PRO A C 1
ATOM 2893 O O . PRO A 1 365 ? -48.216 -12.017 62.638 1.00 91.06 365 PRO A O 1
ATOM 2896 N N . GLU A 1 366 ? -49.865 -13.325 61.870 1.00 90.94 366 GLU A N 1
ATOM 2897 C CA . GLU A 1 366 ? -50.287 -12.391 60.815 1.00 90.94 366 GLU A CA 1
ATOM 2898 C C . GLU A 1 366 ? -50.763 -11.047 61.383 1.00 90.94 366 GLU A C 1
ATOM 2900 O O . GLU A 1 366 ? -50.559 -10.002 60.765 1.00 90.94 366 GLU A O 1
ATOM 2905 N N . LEU A 1 367 ? -51.327 -11.045 62.595 1.00 90.88 367 LEU A N 1
ATOM 2906 C CA . LEU A 1 367 ? -51.761 -9.822 63.275 1.00 90.88 367 LEU A CA 1
ATOM 2907 C C . LEU A 1 367 ? -50.594 -8.961 63.782 1.00 90.88 367 LEU A C 1
ATOM 2909 O O . LEU A 1 367 ? -50.768 -7.754 63.972 1.00 90.88 367 LEU A O 1
ATOM 2913 N N . PHE A 1 368 ? -49.421 -9.563 63.997 1.00 90.12 368 PHE A N 1
ATOM 2914 C CA . PHE A 1 368 ? -48.252 -8.924 64.613 1.00 90.12 368 PHE A CA 1
ATOM 2915 C C . PHE A 1 368 ? -47.146 -8.554 63.615 1.00 90.12 368 PHE A C 1
ATOM 2917 O O . PHE A 1 368 ? -46.256 -7.769 63.948 1.00 90.12 368 PHE A O 1
ATOM 2924 N N . LYS A 1 369 ? -47.215 -9.060 62.380 1.00 91.88 369 LYS A N 1
ATOM 2925 C CA . LYS A 1 369 ? -46.286 -8.729 61.293 1.00 91.88 369 LYS A CA 1
ATOM 2926 C C . LYS A 1 369 ? -46.242 -7.226 60.996 1.00 91.88 369 LYS A C 1
ATOM 2928 O O . LYS A 1 369 ? -47.266 -6.591 60.730 1.00 91.88 369 LYS A O 1
ATOM 2933 N N . GLY A 1 370 ? -45.042 -6.650 61.051 1.00 86.06 370 GLY A N 1
ATOM 2934 C CA . GLY A 1 370 ? -44.797 -5.225 60.823 1.00 86.06 370 GLY A CA 1
ATOM 2935 C C . GLY A 1 370 ? -45.439 -4.306 61.866 1.00 86.06 370 GLY A C 1
ATOM 2936 O O . GLY A 1 370 ? -45.615 -3.116 61.600 1.00 86.06 370 GLY A O 1
ATOM 2937 N N . LYS A 1 371 ? -45.851 -4.843 63.022 1.00 89.12 371 LYS A N 1
ATOM 2938 C CA . LYS A 1 371 ? -46.429 -4.064 64.121 1.00 89.12 371 LYS A CA 1
ATOM 2939 C C . LYS A 1 371 ? -45.386 -3.760 65.182 1.00 89.12 371 LYS A C 1
ATOM 2941 O O . LYS A 1 371 ? -44.423 -4.500 65.362 1.00 89.12 371 LYS A O 1
ATOM 2946 N N . GLU A 1 372 ? -45.639 -2.675 65.896 1.00 89.31 372 GLU A N 1
ATOM 2947 C CA . GLU A 1 372 ? -44.887 -2.251 67.067 1.00 89.31 372 GLU A CA 1
ATOM 2948 C C . GLU A 1 372 ? -45.698 -2.560 68.329 1.00 89.31 372 GLU A C 1
ATOM 2950 O O . GLU A 1 372 ? -46.876 -2.200 68.428 1.00 89.31 372 GLU A O 1
ATOM 2955 N N . VAL A 1 373 ? -45.085 -3.262 69.282 1.00 89.38 373 VAL A N 1
ATOM 2956 C CA . VAL A 1 373 ? -45.749 -3.757 70.491 1.00 89.38 373 VAL A CA 1
ATOM 2957 C C . VAL A 1 373 ? -44.936 -3.444 71.738 1.00 89.38 373 VAL A C 1
ATOM 2959 O O . VAL A 1 373 ? -43.751 -3.744 71.843 1.00 89.38 373 VAL A O 1
ATOM 2962 N N . LEU A 1 374 ? -45.594 -2.867 72.737 1.00 88.06 374 LEU A N 1
ATOM 2963 C CA . LEU A 1 374 ? -44.988 -2.593 74.035 1.00 88.06 374 LEU A CA 1
ATOM 2964 C C . LEU A 1 374 ? -45.362 -3.706 75.021 1.00 88.06 374 LEU A C 1
ATOM 2966 O O . LEU A 1 374 ? -46.542 -3.949 75.280 1.00 88.06 374 LEU A O 1
ATOM 2970 N N . LEU A 1 375 ? -44.352 -4.350 75.598 1.00 90.50 375 LEU A N 1
ATOM 2971 C CA . LEU A 1 375 ? -44.480 -5.353 76.650 1.00 90.50 375 LEU A CA 1
ATOM 2972 C C . LEU A 1 375 ? -44.216 -4.685 78.001 1.00 90.50 375 LEU A C 1
ATOM 2974 O O . LEU A 1 375 ? -43.076 -4.487 78.418 1.00 90.50 375 LEU A O 1
ATOM 2978 N N . ALA A 1 376 ? -45.287 -4.304 78.689 1.00 88.56 376 ALA A N 1
ATOM 2979 C CA . ALA A 1 376 ? -45.201 -3.697 80.008 1.00 88.56 376 ALA A CA 1
ATOM 2980 C C . ALA A 1 376 ? -45.165 -4.791 81.086 1.00 88.56 376 ALA A C 1
ATOM 2982 O O . ALA A 1 376 ? -46.155 -5.494 81.308 1.00 88.56 376 ALA A O 1
ATOM 2983 N N . VAL A 1 377 ? -44.020 -4.923 81.752 1.00 89.62 377 VAL A N 1
ATOM 2984 C CA . VAL A 1 377 ? -43.708 -6.002 82.697 1.00 89.62 377 VAL A CA 1
ATOM 2985 C C . VAL A 1 377 ? -43.912 -5.527 84.137 1.00 89.62 377 VAL A C 1
ATOM 2987 O O . VAL A 1 377 ? -43.422 -4.466 84.526 1.00 89.62 377 VAL A O 1
ATOM 2990 N N . GLY A 1 378 ? -44.660 -6.289 84.932 1.00 85.12 378 GLY A N 1
ATOM 2991 C CA . GLY A 1 378 ? -44.903 -6.036 86.350 1.00 85.12 378 GLY A CA 1
ATOM 2992 C C . GLY A 1 378 ? -44.490 -7.231 87.205 1.00 85.12 378 GLY A C 1
ATOM 2993 O O . GLY A 1 378 ? -44.795 -8.373 86.857 1.00 85.12 378 GLY A O 1
ATOM 2994 N N . GLY A 1 379 ? -43.805 -6.937 88.307 1.00 78.19 379 GLY A N 1
ATOM 2995 C CA . GLY A 1 379 ? -43.470 -7.883 89.371 1.00 78.19 379 GLY A CA 1
ATOM 2996 C C . GLY A 1 379 ? -44.358 -7.719 90.586 1.00 78.19 379 GLY A C 1
ATOM 2997 O O . GLY A 1 379 ? -44.888 -6.593 90.773 1.00 78.19 379 GLY A O 1
#